Protein AF-0000000084945638 (afdb_homodimer)

InterPro domains:
  IPR000281 Helix-turn-helix protein RpiR [PF01418] (6-81)
  IPR000281 Helix-turn-helix protein RpiR [PS51071] (6-82)
  IPR001347 SIS domain [PF01380] (112-219)
  IPR001347 SIS domain [PS51464] (108-236)
  IPR009057 Homedomain-like superfamily [SSF46689] (5-82)
  IPR035472 RpiR-like, SIS domain [cd05013] (103-235)
  IPR036388 Winged helix-like DNA-binding domain superfamily [G3DSA:1.10.10.10] (6-81)
  IPR046348 SIS domain superfamily [SSF53697] (90-238)
  IPR047640 HTH-type transcriptional regulator RpiR-like [PTHR30514] (6-239)

Radius of gyration: 25.39 Å; Cα contacts (8 Å, |Δi|>4): 750; chains: 2; bounding box: 76×61×62 Å

Foldseek 3Di:
DPCPQPALVRLCVVCVVVADPLLVLLSVVCVVCLQPLLVDDLVNSCVVSVHDSVSVQVSCVSSPHPGSNRNSVSSNVVVVCVVVVCVVDDPQQVQLVVQDDLVLLLVVLVLQVQAQEEEEEDADPVQVVLVVLQVLCVVVVGHYDYDHDPVVLLVCLVPDDPRYAYEYEDAQQAPPSNLVSLQVSVVVPHAYEYEYAPDDHSNQVSHPHYGHGHWDFDDDPNDTPTDCVSVVVNSVSSSVSSCVVRVD/DPCPQPALVRLCVVCVVVADPLLVLLSVVCVVCLQPLQVDDLVNSCVVSVHDSVSVQVSCVSSPHNGSNRNNVSSNVVVVCVVVVCVVDDPQQVQLVVQDDLVLLLVVLVLQVQAQEEEEEDADPSQVVLVVLQVLCVVVVGHYDYDHDPVVLLVCLVPDDPRYAYEYEDAQQAPPSNLVSLQVSVVVPHAYEYEYAPDDHSNQVSHPHYGHGHWDFDDDPNDTPTDCVSVVVNSVSSSVSSCVVRVD

Secondary structure (DSSP, 8-state):
-------HHHHHHHTGGG--HHHHHHHHHHHHTGGGGGG--HHHHHHHTT--HHHHHHHHHHTT-SSHHHHHHHHHHHHHTHHHHHHHS-HHHHHHHHH--HHHHHHHHHHHHHSS-EEEE--TTHHHHHHHHHHHHHTTT--EEE-SSHHHHHHHHHT--TT-EEEEE-SSS--HHHHHHHHHHHHTT-EEEEEEESS--HHHHH-SEEEEE-----EETTEE----HHHHHHHHHHHHHHHHHHT-/-------HHHHHHHTGGG--HHHHHHHHHHHHTGGGGGG--HHHHHHHTT--HHHHHHHHHHTT-SSHHHHHHHHHHHHHTHHHHHHHS-HHHHHHHHH--HHHHHHHHHHHHHSS-EEEE--TTHHHHHHHHHHHHHTTT--EEE-SSHHHHHHHHHT--TT-EEEEE-SSS--HHHHHHHHHHHHTT-EEEEEEESS--HHHHH-SEEEEE-----EETTEE----HHHHHHHHHHHHHHHHHHT-

Sequence (496 aa):
MEDNIMKFEERVLQQEFTLNDTDDLIVDYIRKNKANLEHLSIQKVAEDLYLVPNSIMRLCKKLGYKGFAEMKFLVNNEVSENLDIQKLLSKNLYKSMELINYKTLEEVAAKIKNARTCHFIGVGESLYFCEMMVDNLRCYDYRAEYYQTYREIEYRIKHCEEKDILFVISASGENGRLNNWVEEAKQNGIFVISVTHFNENRLAGLAHIPLYYWGDEQKLNGYNVADRTGMMMLLRELTEVFWRMYCVMEDNIMKFEERVLQQEFTLNDTDDLIVDYIRKNKANLEHLSIQKVAEDLYLVPNSIMRLCKKLGYKGFAEMKFLVNNEVSENLDIQKLLSKNLYKSMELINYKTLEEVAAKIKNARTCHFIGVGESLYFCEMMVDNLRCYDYRAEYYQTYREIEYRIKHCEEKDILFVISASGENGRLNNWVEEAKQNGIFVISVTHFNENRLAGLAHIPLYYWGDEQKLNGYNVADRTGMMMLLRELTEVFWRMYCV

Nearest PDB structures (foldseek):
  4ivn-assembly1_B  TM=6.086E-01  e=4.260E-15  Vibrio vulnificus YJ016
  4ivn-assembly1_A  TM=6.069E-01  e=5.347E-15  Vibrio vulnificus YJ016
  7en6-assembly1_C  TM=8.084E-01  e=7.667E-10  Escherichia coli
  7en6-assembly1_A  TM=7.690E-01  e=9.623E-10  Escherichia coli
  7en6-assembly1_D  TM=7.835E-01  e=1.313E-08  Escherichia coli

Structure (mmCIF, N/CA/C/O backbone):
data_AF-0000000084945638-model_v1
#
loop_
_entity.id
_entity.type
_entity.pdbx_description
1 polymer 'Transcriptional regulator, RpiR family'
#
loop_
_atom_site.group_PDB
_atom_site.id
_atom_site.type_symbol
_atom_site.label_atom_id
_atom_site.label_alt_id
_atom_site.label_comp_id
_atom_site.label_asym_id
_atom_site.label_entity_id
_atom_site.label_seq_id
_atom_site.pdbx_PDB_ins_code
_atom_site.Cartn_x
_atom_site.Cartn_y
_atom_site.Cartn_z
_atom_site.occupancy
_atom_site.B_iso_or_equiv
_atom_site.auth_seq_id
_atom_site.auth_comp_id
_atom_site.auth_asym_id
_atom_site.auth_atom_id
_atom_site.pdbx_PDB_model_num
ATOM 1 N N . MET A 1 1 ? -27.297 -8.625 9.266 1 22.38 1 MET A N 1
ATOM 2 C CA . MET A 1 1 ? -27.594 -8.195 7.906 1 22.38 1 MET A CA 1
ATOM 3 C C . MET A 1 1 ? -26.734 -7.012 7.504 1 22.38 1 MET A C 1
ATOM 5 O O . MET A 1 1 ? -27.141 -5.859 7.629 1 22.38 1 MET A O 1
ATOM 9 N N . GLU A 1 2 ? -25.438 -6.883 7.918 1 27.88 2 GLU A N 1
ATOM 10 C CA . GLU A 1 2 ? -24.469 -5.805 7.965 1 27.88 2 GLU A CA 1
ATOM 11 C C . GLU A 1 2 ? -24.125 -5.301 6.566 1 27.88 2 GLU A C 1
ATOM 13 O O . GLU A 1 2 ? -23.672 -6.07 5.715 1 27.88 2 GLU A O 1
ATOM 18 N N . ASP A 1 3 ? -24.938 -4.324 5.965 1 31.97 3 ASP A N 1
ATOM 19 C CA . ASP A 1 3 ? -25.188 -3.662 4.688 1 31.97 3 ASP A CA 1
ATOM 20 C C . ASP A 1 3 ? -23.906 -3.051 4.125 1 31.97 3 ASP A C 1
ATOM 22 O O . ASP A 1 3 ? -23.297 -2.168 4.746 1 31.97 3 ASP A O 1
ATOM 26 N N . ASN A 1 4 ? -22.969 -3.701 3.656 1 38.56 4 ASN A N 1
ATOM 27 C CA . ASN A 1 4 ? -21.781 -3.492 2.832 1 38.56 4 ASN A CA 1
ATOM 28 C C . ASN A 1 4 ? -21.938 -2.289 1.909 1 38.56 4 ASN A C 1
ATOM 30 O O . ASN A 1 4 ? -22.594 -2.387 0.862 1 38.56 4 ASN A O 1
ATOM 34 N N . ILE A 1 5 ? -22.047 -1.027 2.35 1 47.09 5 ILE A N 1
ATOM 35 C CA . ILE A 1 5 ? -22.844 0.054 1.786 1 47.09 5 ILE A CA 1
ATOM 36 C C . ILE A 1 5 ? -22.031 0.798 0.728 1 47.09 5 ILE A C 1
ATOM 38 O O . ILE A 1 5 ? -21.031 1.444 1.044 1 47.09 5 ILE A O 1
ATOM 42 N N . MET A 1 6 ? -21.844 0.257 -0.551 1 55.69 6 MET A N 1
ATOM 43 C CA . MET A 1 6 ? -21.422 1.015 -1.728 1 55.69 6 MET A CA 1
ATOM 44 C C . MET A 1 6 ? -21.953 2.445 -1.667 1 55.69 6 MET A C 1
ATOM 46 O O . MET A 1 6 ? -23.109 2.67 -1.325 1 55.69 6 MET A O 1
ATOM 50 N N . LYS A 1 7 ? -20.797 3.369 -1.844 1 68.38 7 LYS A N 1
ATOM 51 C CA . LYS A 1 7 ? -21.281 4.746 -1.958 1 68.38 7 LYS A CA 1
ATOM 52 C C . LYS A 1 7 ? -22.141 4.926 -3.203 1 68.38 7 LYS A C 1
ATOM 54 O O . LYS A 1 7 ? -22.094 4.098 -4.117 1 68.38 7 LYS A O 1
ATOM 59 N N . PHE A 1 8 ? -22.734 5.879 -3.094 1 79.88 8 PHE A N 1
ATOM 60 C CA . PHE A 1 8 ? -23.656 6.211 -4.168 1 79.88 8 PHE A CA 1
ATOM 61 C C . PHE A 1 8 ? -22.953 6.23 -5.516 1 79.88 8 PHE A C 1
ATOM 63 O O . PHE A 1 8 ? -23.375 5.566 -6.461 1 79.88 8 PHE A O 1
ATOM 70 N N . GLU A 1 9 ? -21.609 6.844 -5.504 1 73.56 9 GLU A N 1
ATOM 71 C CA . GLU A 1 9 ? -20.906 7.004 -6.777 1 73.56 9 GLU A CA 1
ATOM 72 C C . GLU A 1 9 ? -20.406 5.66 -7.301 1 73.56 9 GLU A C 1
ATOM 74 O O . GLU A 1 9 ? -20.422 5.418 -8.508 1 73.56 9 GLU A O 1
ATOM 79 N N . GLU A 1 10 ? -20.062 4.852 -6.465 1 67.88 10 GLU A N 1
ATOM 80 C CA . GLU A 1 10 ? -19.578 3.525 -6.84 1 67.88 10 GLU A CA 1
ATOM 81 C C . GLU A 1 10 ? -20.719 2.668 -7.395 1 67.88 10 GLU A C 1
ATOM 83 O O . GLU A 1 10 ? -20.531 1.919 -8.359 1 67.88 10 GLU A O 1
ATOM 88 N N . ARG A 1 11 ? -21.797 2.729 -6.742 1 74.75 11 ARG A N 1
ATOM 89 C CA . ARG A 1 11 ? -22.969 2.02 -7.238 1 74.75 11 ARG A CA 1
ATOM 90 C C . ARG A 1 11 ? -23.359 2.52 -8.625 1 74.75 11 ARG A C 1
ATOM 92 O O . ARG A 1 11 ? -23.703 1.725 -9.5 1 74.75 11 ARG A O 1
ATOM 99 N N . VAL A 1 12 ? -23.203 3.762 -8.836 1 81.94 12 VAL A N 1
ATOM 100 C CA . VAL A 1 12 ? -23.516 4.375 -10.117 1 81.94 12 VAL A CA 1
ATOM 101 C C . VAL A 1 12 ? -22.547 3.875 -11.188 1 81.94 12 VAL A C 1
ATOM 103 O O . VAL A 1 12 ? -22.969 3.502 -12.281 1 81.94 12 VAL A O 1
ATOM 106 N N . LEU A 1 13 ? -21.344 3.902 -10.773 1 68.69 13 LEU A N 1
ATOM 107 C CA . LEU A 1 13 ? -20.312 3.457 -11.711 1 68.69 13 LEU A CA 1
ATOM 108 C C . LEU A 1 13 ? -20.5 1.982 -12.055 1 68.69 13 LEU A C 1
ATOM 110 O O . LEU A 1 13 ? -20.297 1.579 -13.203 1 68.69 13 LEU A O 1
ATOM 114 N N . GLN A 1 14 ? -20.766 1.227 -11.062 1 69.69 14 GLN A N 1
ATOM 115 C CA . GLN A 1 14 ? -20.984 -0.205 -11.242 1 69.69 14 GLN A CA 1
ATOM 116 C C . GLN A 1 14 ? -22.141 -0.469 -12.219 1 69.69 14 GLN A C 1
ATOM 118 O O . GLN A 1 14 ? -22.141 -1.475 -12.93 1 69.69 14 GLN A O 1
ATOM 123 N N . GLN A 1 15 ? -23.078 0.471 -12.32 1 72.88 15 GLN A N 1
ATOM 124 C CA . GLN A 1 15 ? -24.281 0.276 -13.133 1 72.88 15 GLN A CA 1
ATOM 125 C C . GLN A 1 15 ? -24.281 1.206 -14.336 1 72.88 15 GLN A C 1
ATOM 127 O O . GLN A 1 15 ? -25.312 1.386 -14.984 1 72.88 15 GLN A O 1
ATOM 132 N N . GLU A 1 16 ? -23.125 1.779 -14.609 1 72.69 16 GLU A N 1
ATOM 133 C CA . GLU A 1 16 ? -23.016 2.855 -15.586 1 72.69 16 GLU A CA 1
ATOM 134 C C . GLU A 1 16 ? -23.562 2.418 -16.953 1 72.69 16 GLU A C 1
ATOM 136 O O . GLU A 1 16 ? -24.25 3.178 -17.625 1 72.69 16 GLU A O 1
ATOM 141 N N . PHE A 1 17 ? -23.359 1.268 -17.266 1 70.88 17 PHE A N 1
ATOM 142 C CA . PHE A 1 17 ? -23.75 0.8 -18.594 1 70.88 17 PHE A CA 1
ATOM 143 C C . PHE A 1 17 ? -25.219 0.401 -18.625 1 70.88 17 PHE A C 1
ATOM 145 O O . PHE A 1 17 ? -25.781 0.145 -19.703 1 70.88 17 PHE A O 1
ATOM 152 N N . THR A 1 18 ? -25.797 0.337 -17.531 1 78.31 18 THR A N 1
ATOM 153 C CA . THR A 1 18 ? -27.203 -0.057 -17.484 1 78.31 18 THR A CA 1
ATOM 154 C C . THR A 1 18 ? -28.094 1.151 -17.219 1 78.31 18 THR A C 1
ATOM 156 O O . THR A 1 18 ? -29.312 1.05 -17.281 1 78.31 18 THR A O 1
ATOM 159 N N . LEU A 1 19 ? -27.516 2.275 -16.984 1 84.62 19 LEU A N 1
ATOM 160 C CA . LEU A 1 19 ? -28.281 3.469 -16.641 1 84.62 19 LEU A CA 1
ATOM 161 C C . LEU A 1 19 ? -28.828 4.141 -17.906 1 84.62 19 LEU A C 1
ATOM 163 O O . LEU A 1 19 ? -28.156 4.191 -18.922 1 84.62 19 LEU A O 1
ATOM 167 N N . ASN A 1 20 ? -30.078 4.574 -17.891 1 86.75 20 ASN A N 1
ATOM 168 C CA . ASN A 1 20 ? -30.688 5.332 -18.969 1 86.75 20 ASN A CA 1
ATOM 169 C C . ASN A 1 20 ? -30.734 6.824 -18.656 1 86.75 20 ASN A C 1
ATOM 171 O O . ASN A 1 20 ? -30.234 7.262 -17.625 1 86.75 20 ASN A O 1
ATOM 175 N N . ASP A 1 21 ? -31.375 7.566 -19.516 1 88.25 21 ASP A N 1
ATOM 176 C CA . ASP A 1 21 ? -31.391 9.023 -19.391 1 88.25 21 ASP A CA 1
ATOM 177 C C . ASP A 1 21 ? -32.094 9.453 -18.094 1 88.25 21 ASP A C 1
ATOM 179 O O . ASP A 1 21 ? -31.625 10.383 -17.422 1 88.25 21 ASP A O 1
ATOM 183 N N . THR A 1 22 ? -33.188 8.828 -17.844 1 90.5 22 THR A N 1
ATOM 184 C CA . THR A 1 22 ? -33.906 9.141 -16.625 1 90.5 22 THR A CA 1
ATOM 185 C C . THR A 1 22 ? -33.062 8.852 -15.398 1 90.5 22 THR A C 1
ATOM 187 O O . THR A 1 22 ? -33.062 9.641 -14.453 1 90.5 22 THR A O 1
ATOM 190 N N . ASP A 1 23 ? -32.375 7.711 -15.43 1 92.31 23 ASP A N 1
ATOM 191 C CA . ASP A 1 23 ? -31.469 7.355 -14.336 1 92.31 23 ASP A CA 1
ATOM 192 C C . ASP A 1 23 ? -30.422 8.445 -14.117 1 92.31 23 ASP A C 1
ATOM 194 O O . ASP A 1 23 ? -30.156 8.844 -12.984 1 92.31 23 ASP A O 1
ATOM 198 N N . ASP A 1 24 ? -29.859 8.938 -15.164 1 90.31 24 ASP A N 1
ATOM 199 C CA . ASP A 1 24 ? -28.797 9.93 -15.102 1 90.31 24 ASP A CA 1
ATOM 200 C C . ASP A 1 24 ? -29.297 11.219 -14.453 1 90.31 24 ASP A C 1
ATOM 202 O O . ASP A 1 24 ? -28.562 11.859 -13.688 1 90.31 24 ASP A O 1
ATOM 206 N N . LEU A 1 25 ? -30.5 11.555 -14.82 1 90.94 25 LEU A N 1
ATOM 207 C CA . LEU A 1 25 ? -31.109 12.75 -14.242 1 90.94 25 LEU A CA 1
ATOM 208 C C . LEU A 1 25 ? -31.219 12.625 -12.727 1 90.94 25 LEU A C 1
ATOM 210 O O . LEU A 1 25 ? -30.922 13.57 -11.992 1 90.94 25 LEU A O 1
ATOM 214 N N . ILE A 1 26 ? -31.641 11.469 -12.258 1 93.75 26 ILE A N 1
ATOM 215 C CA . ILE A 1 26 ? -31.812 11.227 -10.828 1 93.75 26 ILE A CA 1
ATOM 216 C C . ILE A 1 26 ? -30.469 11.219 -10.125 1 93.75 26 ILE A C 1
ATOM 218 O O . ILE A 1 26 ? -30.297 11.828 -9.07 1 93.75 26 ILE A O 1
ATOM 222 N N . VAL A 1 27 ? -29.531 10.531 -10.719 1 92.19 27 VAL A N 1
ATOM 223 C CA . VAL A 1 27 ? -28.172 10.453 -10.172 1 92.19 27 VAL A CA 1
ATOM 224 C C . VAL A 1 27 ? -27.609 11.859 -10.008 1 92.19 27 VAL A C 1
ATOM 226 O O . VAL A 1 27 ? -27.047 12.195 -8.961 1 92.19 27 VAL A O 1
ATOM 229 N N . ASP A 1 28 ? -27.781 12.664 -10.984 1 89.44 28 ASP A N 1
ATOM 230 C CA . ASP A 1 28 ? -27.266 14.031 -10.945 1 89.44 28 ASP A CA 1
ATOM 231 C C . ASP A 1 28 ? -27.938 14.836 -9.828 1 89.44 28 ASP A C 1
ATOM 233 O O . ASP A 1 28 ? -27.281 15.641 -9.164 1 89.44 28 ASP A O 1
ATOM 237 N N . TYR A 1 29 ? -29.188 14.672 -9.656 1 91.88 29 TYR A N 1
ATOM 238 C CA . TYR A 1 29 ? -29.922 15.344 -8.594 1 91.88 29 TYR A CA 1
ATOM 239 C C . TYR A 1 29 ? -29.391 14.961 -7.223 1 91.88 29 TYR A C 1
ATOM 241 O O . TYR A 1 29 ? -29.156 15.82 -6.371 1 91.88 29 TYR A O 1
ATOM 249 N N . ILE A 1 30 ? -29.172 13.648 -7.059 1 90 30 ILE A N 1
ATOM 250 C CA . ILE A 1 30 ? -28.672 13.148 -5.781 1 90 30 ILE A CA 1
ATOM 251 C C . ILE A 1 30 ? -27.297 13.727 -5.504 1 90 30 ILE A C 1
ATOM 253 O O . ILE A 1 30 ? -27 14.156 -4.387 1 90 30 ILE A O 1
ATOM 257 N N . ARG A 1 31 ? -26.547 13.75 -6.574 1 82.44 31 ARG A N 1
ATOM 258 C CA . ARG A 1 31 ? -25.203 14.32 -6.465 1 82.44 31 ARG A CA 1
ATOM 259 C C . ARG A 1 31 ? -25.266 15.773 -6.004 1 82.44 31 ARG A C 1
ATOM 261 O O . ARG A 1 31 ? -24.5 16.188 -5.125 1 82.44 31 ARG A O 1
ATOM 268 N N . LYS A 1 32 ? -26.125 16.469 -6.531 1 82.19 32 LYS A N 1
ATOM 269 C CA . LYS A 1 32 ? -26.234 17.906 -6.297 1 82.19 32 LYS A CA 1
ATOM 270 C C . LYS A 1 32 ? -26.828 18.203 -4.926 1 82.19 32 LYS A C 1
ATOM 272 O O . LYS A 1 32 ? -26.578 19.266 -4.344 1 82.19 32 LYS A O 1
ATOM 277 N N . ASN A 1 33 ? -27.562 17.297 -4.371 1 82 33 ASN A N 1
ATOM 278 C CA . ASN A 1 33 ? -28.297 17.562 -3.137 1 82 33 ASN A CA 1
ATOM 279 C C . ASN A 1 33 ? -27.844 16.656 -2.004 1 82 33 ASN A C 1
ATOM 281 O O . ASN A 1 33 ? -28.609 16.359 -1.08 1 82 33 ASN A O 1
ATOM 285 N N . LYS A 1 34 ? -26.625 16.062 -2.182 1 78.94 34 LYS A N 1
ATOM 286 C CA . LYS A 1 34 ? -26.109 15.094 -1.226 1 78.94 34 LYS A CA 1
ATOM 287 C C . LYS A 1 34 ? -26.172 15.641 0.199 1 78.94 34 LYS A C 1
ATOM 289 O O . LYS A 1 34 ? -26.531 14.914 1.132 1 78.94 34 LYS A O 1
ATOM 294 N N . ALA A 1 35 ? -25.844 16.859 0.38 1 69.12 35 ALA A N 1
ATOM 295 C CA . ALA A 1 35 ? -25.734 17.484 1.69 1 69.12 35 ALA A CA 1
ATOM 296 C C . ALA A 1 35 ? -27.094 17.578 2.371 1 69.12 35 ALA A C 1
ATOM 298 O O . ALA A 1 35 ? -27.188 17.578 3.602 1 69.12 35 ALA A O 1
ATOM 299 N N . ASN A 1 36 ? -28.125 17.594 1.676 1 75.88 36 ASN A N 1
ATOM 300 C CA . ASN A 1 36 ? -29.469 17.812 2.229 1 75.88 36 ASN A CA 1
ATOM 301 C C . ASN A 1 36 ? -30.375 16.625 1.969 1 75.88 36 ASN A C 1
ATOM 303 O O . ASN A 1 36 ? -31.594 16.703 2.16 1 75.88 36 ASN A O 1
ATOM 307 N N . LEU A 1 37 ? -29.766 15.562 1.503 1 80 37 LEU A N 1
ATOM 308 C CA . LEU A 1 37 ? -30.531 14.406 1.048 1 80 37 LEU A CA 1
ATOM 309 C C . LEU A 1 37 ? -31.375 13.836 2.18 1 80 37 LEU A C 1
ATOM 311 O O . LEU A 1 37 ? -32.5 13.367 1.945 1 80 37 LEU A O 1
ATOM 315 N N . GLU A 1 38 ? -30.781 13.969 3.311 1 74.19 38 GLU A N 1
ATOM 316 C CA . GLU A 1 38 ? -31.453 13.406 4.477 1 74.19 38 GLU A CA 1
ATOM 317 C C . GLU A 1 38 ? -32.844 14.031 4.668 1 74.19 38 GLU A C 1
ATOM 319 O O . GLU A 1 38 ? -33.75 13.367 5.152 1 74.19 38 GLU A O 1
ATOM 324 N N . HIS A 1 39 ? -33 15.109 4.25 1 76.94 39 HIS A N 1
ATOM 325 C CA . HIS A 1 39 ? -34.219 15.836 4.52 1 76.94 39 HIS A CA 1
ATOM 326 C C . HIS A 1 39 ? -35.188 15.766 3.33 1 76.94 39 HIS A C 1
ATOM 328 O O . HIS A 1 39 ? -36.312 16.25 3.404 1 76.94 39 HIS A O 1
ATOM 334 N N . LEU A 1 40 ? -34.781 15.211 2.293 1 83.62 40 LEU A N 1
ATOM 335 C CA . LEU A 1 40 ? -35.594 15.172 1.095 1 83.62 40 LEU A CA 1
ATOM 336 C C . LEU A 1 40 ? -36.469 13.93 1.093 1 83.62 40 LEU A C 1
ATOM 338 O O . LEU A 1 40 ? -36.031 12.836 1.436 1 83.62 40 LEU A O 1
ATOM 342 N N . SER A 1 41 ? -37.719 14.156 0.866 1 83.56 41 SER A N 1
ATOM 343 C CA . SER A 1 41 ? -38.625 13.023 0.637 1 83.56 41 SER A CA 1
ATOM 344 C C . SER A 1 41 ? -38.562 12.57 -0.819 1 83.56 41 SER A C 1
ATOM 346 O O . SER A 1 41 ? -38.188 13.336 -1.701 1 83.56 41 SER A O 1
ATOM 348 N N . ILE A 1 42 ? -38.969 11.32 -1.079 1 90.75 42 ILE A N 1
ATOM 349 C CA . ILE A 1 42 ? -39 10.781 -2.436 1 90.75 42 ILE A CA 1
ATOM 350 C C . ILE A 1 42 ? -39.969 11.578 -3.293 1 90.75 42 ILE A C 1
ATOM 352 O O . ILE A 1 42 ? -39.75 11.773 -4.492 1 90.75 42 ILE A O 1
ATOM 356 N N . GLN A 1 43 ? -40.969 12.141 -2.645 1 89.38 43 GLN A N 1
ATOM 357 C CA . GLN A 1 43 ? -41.969 12.961 -3.334 1 89.38 43 GLN A CA 1
ATOM 358 C C . GLN A 1 43 ? -41.344 14.281 -3.807 1 89.38 43 GLN A C 1
ATOM 360 O O . GLN A 1 43 ? -41.594 14.711 -4.938 1 89.38 43 GLN A O 1
ATOM 365 N N . LYS A 1 44 ? -40.656 14.828 -2.934 1 90.06 44 LYS A N 1
ATOM 366 C CA . LYS A 1 44 ? -40.031 16.109 -3.264 1 90.06 44 LYS A CA 1
ATOM 367 C C . LYS A 1 44 ? -39 15.93 -4.402 1 90.06 44 LYS A C 1
ATOM 369 O O . LYS A 1 44 ? -38.969 16.75 -5.316 1 90.06 44 LYS A O 1
ATOM 374 N N . VAL A 1 45 ? -38.25 14.883 -4.406 1 92.06 45 VAL A N 1
ATOM 375 C CA . VAL A 1 45 ? -37.281 14.602 -5.457 1 92.06 45 VAL A CA 1
ATOM 376 C C . VAL A 1 45 ? -38 14.375 -6.785 1 92.06 45 VAL A C 1
ATOM 378 O O . VAL A 1 45 ? -37.594 14.914 -7.816 1 92.06 45 VAL A O 1
ATOM 381 N N . ALA A 1 46 ? -39.031 13.609 -6.695 1 92 46 ALA A N 1
ATOM 382 C CA . ALA A 1 46 ? -39.844 13.344 -7.887 1 92 46 ALA A CA 1
ATOM 383 C C . ALA A 1 46 ? -40.406 14.641 -8.469 1 92 46 ALA A C 1
ATOM 385 O O . ALA A 1 46 ? -40.344 14.852 -9.68 1 92 46 ALA A O 1
ATOM 386 N N . GLU A 1 47 ? -40.844 15.461 -7.594 1 91.75 47 GLU A N 1
ATOM 387 C CA . GLU A 1 47 ? -41.406 16.734 -8.008 1 91.75 47 GLU A CA 1
ATOM 388 C C . GLU A 1 47 ? -40.344 17.625 -8.664 1 91.75 47 GLU A C 1
ATOM 390 O O . GLU A 1 47 ? -40.594 18.219 -9.711 1 91.75 47 GLU A O 1
ATOM 395 N N . ASP A 1 48 ? -39.25 17.703 -8.055 1 91.5 48 ASP A N 1
ATOM 396 C CA . ASP A 1 48 ? -38.156 18.547 -8.539 1 91.5 48 ASP A CA 1
ATOM 397 C C . ASP A 1 48 ? -37.688 18.109 -9.922 1 91.5 48 ASP A C 1
ATOM 399 O O . ASP A 1 48 ? -37.25 18.938 -10.734 1 91.5 48 ASP A O 1
ATOM 403 N N . LEU A 1 49 ? -37.812 16.812 -10.164 1 92.62 49 LEU A N 1
ATOM 404 C CA . LEU A 1 49 ? -37.281 16.25 -11.398 1 92.62 49 LEU A CA 1
ATOM 405 C C . LEU A 1 49 ? -38.375 15.992 -12.406 1 92.62 49 LEU A C 1
ATOM 407 O O . LEU A 1 49 ? -38.125 15.469 -13.492 1 92.62 49 LEU A O 1
ATOM 411 N N . TYR A 1 50 ? -39.656 16.359 -12.016 1 91.81 50 TYR A N 1
ATOM 412 C CA . TYR A 1 50 ? -40.812 16.125 -12.852 1 91.81 50 TYR A CA 1
ATOM 413 C C . TYR A 1 50 ? -40.938 14.656 -13.234 1 91.81 50 TYR A C 1
ATOM 415 O O . TYR A 1 50 ? -41.156 14.32 -14.398 1 91.81 50 TYR A O 1
ATOM 423 N N . LEU A 1 51 ? -40.594 13.828 -12.281 1 91.88 51 LEU A N 1
ATOM 424 C CA . LEU A 1 51 ? -40.719 12.383 -12.422 1 91.88 51 LEU A CA 1
ATOM 425 C C . LEU A 1 51 ? -41.75 11.82 -11.438 1 91.88 51 LEU A C 1
ATOM 427 O O . LEU A 1 51 ? -42.312 12.562 -10.641 1 91.88 51 LEU A O 1
ATOM 431 N N . VAL A 1 52 ? -42.031 10.539 -11.609 1 87.44 52 VAL A N 1
ATOM 432 C CA . VAL A 1 52 ? -42.875 9.828 -10.641 1 87.44 52 VAL A CA 1
ATOM 433 C C . VAL A 1 52 ? -41.969 9.125 -9.617 1 87.44 52 VAL A C 1
ATOM 435 O O . VAL A 1 52 ? -40.844 8.703 -9.938 1 87.44 52 VAL A O 1
ATOM 438 N N . PRO A 1 53 ? -42.406 8.977 -8.344 1 90.25 53 PRO A N 1
ATOM 439 C CA . PRO A 1 53 ? -41.594 8.328 -7.305 1 90.25 53 PRO A CA 1
ATOM 440 C C . PRO A 1 53 ? -41.125 6.945 -7.711 1 90.25 53 PRO A C 1
ATOM 442 O O . PRO A 1 53 ? -40 6.543 -7.344 1 90.25 53 PRO A O 1
ATOM 445 N N . ASN A 1 54 ? -41.844 6.262 -8.594 1 90.38 54 ASN A N 1
ATOM 446 C CA . ASN A 1 54 ? -41.469 4.918 -9.031 1 90.38 54 ASN A CA 1
ATOM 447 C C . ASN A 1 54 ? -40.188 4.922 -9.844 1 90.38 54 ASN A C 1
ATOM 449 O O . ASN A 1 54 ? -39.406 3.979 -9.773 1 90.38 54 ASN A O 1
ATOM 453 N N . SER A 1 55 ? -40.062 5.922 -10.609 1 91 55 SER A N 1
ATOM 454 C CA . SER A 1 55 ? -38.812 6.043 -11.383 1 91 55 SER A CA 1
ATOM 455 C C . SER A 1 55 ? -37.594 6.172 -10.477 1 91 55 SER A C 1
ATOM 457 O O . SER A 1 55 ? -36.531 5.621 -10.773 1 91 55 SER A O 1
ATOM 459 N N . ILE A 1 56 ? -37.781 6.824 -9.344 1 92.81 56 ILE A N 1
ATOM 460 C CA . ILE A 1 56 ? -36.688 6.98 -8.375 1 92.81 56 ILE A CA 1
ATOM 461 C C . ILE A 1 56 ? -36.438 5.648 -7.668 1 92.81 56 ILE A C 1
ATOM 463 O O . ILE A 1 56 ? -35.281 5.246 -7.488 1 92.81 56 ILE A O 1
ATOM 467 N N . MET A 1 57 ? -37.469 4.969 -7.414 1 91.06 57 MET A N 1
ATOM 468 C CA . MET A 1 57 ? -37.375 3.666 -6.762 1 91.06 57 MET A CA 1
ATOM 469 C C . MET A 1 57 ? -36.656 2.662 -7.652 1 91.06 57 MET A C 1
ATOM 471 O O . MET A 1 57 ? -35.844 1.859 -7.172 1 91.06 57 MET A O 1
ATOM 475 N N . ARG A 1 58 ? -36.938 2.693 -8.906 1 90.38 58 ARG A N 1
ATOM 476 C CA . ARG A 1 58 ? -36.281 1.801 -9.859 1 90.38 58 ARG A CA 1
ATOM 477 C C . ARG A 1 58 ? -34.75 2.049 -9.891 1 90.38 58 ARG A C 1
ATOM 479 O O . ARG A 1 58 ? -33.969 1.103 -9.938 1 90.38 58 ARG A O 1
ATOM 486 N N . LEU A 1 59 ? -34.438 3.312 -9.922 1 93 59 LEU A N 1
ATOM 487 C CA . LEU A 1 59 ? -33 3.613 -9.875 1 93 59 LEU A CA 1
ATOM 488 C C . LEU A 1 59 ? -32.375 3.08 -8.586 1 93 59 LEU A C 1
ATOM 490 O O . LEU A 1 59 ? -31.281 2.514 -8.609 1 93 59 LEU A O 1
ATOM 494 N N . CYS A 1 60 ? -33.062 3.352 -7.445 1 89.94 60 CYS A N 1
ATOM 495 C CA . CYS A 1 60 ? -32.531 2.873 -6.168 1 89.94 60 CYS A CA 1
ATOM 496 C C . CYS A 1 60 ? -32.281 1.372 -6.215 1 89.94 60 CYS A C 1
ATOM 498 O O . CYS A 1 60 ? -31.203 0.914 -5.816 1 89.94 60 CYS A O 1
ATOM 500 N N . LYS A 1 61 ? -33.156 0.625 -6.777 1 86.75 61 LYS A N 1
ATOM 501 C CA . LYS A 1 61 ? -33 -0.825 -6.867 1 86.75 61 LYS A CA 1
ATOM 502 C C . LYS A 1 61 ? -31.906 -1.21 -7.852 1 86.75 61 LYS A C 1
ATOM 504 O O . LYS A 1 61 ? -31.125 -2.127 -7.59 1 86.75 61 LYS A O 1
ATOM 509 N N . LYS A 1 62 ? -31.875 -0.469 -8.836 1 87.5 62 LYS A N 1
ATOM 510 C CA . LYS A 1 62 ? -30.828 -0.68 -9.836 1 87.5 62 LYS A CA 1
ATOM 511 C C . LYS A 1 62 ? -29.438 -0.484 -9.234 1 87.5 62 LYS A C 1
ATOM 513 O O . LYS A 1 62 ? -28.5 -1.207 -9.57 1 87.5 62 LYS A O 1
ATOM 518 N N . LEU A 1 63 ? -29.453 0.448 -8.344 1 85.94 63 LEU A N 1
ATOM 519 C CA . LEU A 1 63 ? -28.188 0.767 -7.695 1 85.94 63 LEU A CA 1
ATOM 520 C C . LEU A 1 63 ? -27.953 -0.133 -6.484 1 85.94 63 LEU A C 1
ATOM 522 O O . LEU A 1 63 ? -26.953 0.026 -5.773 1 85.94 63 LEU A O 1
ATOM 526 N N . GLY A 1 64 ? -28.859 -1.016 -6.223 1 79.06 64 GLY A N 1
ATOM 527 C CA . GLY A 1 64 ? -28.672 -2.012 -5.184 1 79.06 64 GLY A CA 1
ATOM 528 C C . GLY A 1 64 ? -29.25 -1.604 -3.848 1 79.06 64 GLY A C 1
ATOM 529 O O . GLY A 1 64 ? -28.953 -2.215 -2.818 1 79.06 64 GLY A O 1
ATOM 530 N N . TYR A 1 65 ? -30 -0.578 -3.791 1 81.56 65 TYR A N 1
ATOM 531 C CA . TYR A 1 65 ? -30.672 -0.183 -2.559 1 81.56 65 TYR A CA 1
ATOM 532 C C . TYR A 1 65 ? -32.031 -0.862 -2.439 1 81.56 65 TYR A C 1
ATOM 534 O O . TYR A 1 65 ? -32.656 -1.18 -3.449 1 81.56 65 TYR A O 1
ATOM 542 N N . LYS A 1 66 ? -32.5 -1.067 -1.253 1 77.75 66 LYS A N 1
ATOM 543 C CA . LYS A 1 66 ? -33.812 -1.612 -1.036 1 77.75 66 LYS A CA 1
ATOM 544 C C . LYS A 1 66 ? -34.906 -0.574 -1.35 1 77.75 66 LYS A C 1
ATOM 546 O O . LYS A 1 66 ? -36.031 -0.927 -1.655 1 77.75 66 LYS A O 1
ATOM 551 N N . GLY A 1 67 ? -34.562 0.707 -1.228 1 83.56 67 GLY A N 1
ATOM 552 C CA . GLY A 1 67 ? -35.469 1.817 -1.486 1 83.56 67 GLY A CA 1
ATOM 553 C C . GLY A 1 67 ? -34.812 3.174 -1.294 1 83.56 67 GLY A C 1
ATOM 554 O O . GLY A 1 67 ? -33.625 3.258 -1.009 1 83.56 67 GLY A O 1
ATOM 555 N N . PHE A 1 68 ? -35.688 4.148 -1.432 1 89.38 68 PHE A N 1
ATOM 556 C CA . PHE A 1 68 ? -35.188 5.52 -1.362 1 89.38 68 PHE A CA 1
ATOM 557 C C . PHE A 1 68 ? -34.75 5.863 0.055 1 89.38 68 PHE A C 1
ATOM 559 O O . PHE A 1 68 ? -33.719 6.539 0.246 1 89.38 68 PHE A O 1
ATOM 566 N N . ALA A 1 69 ? -35.438 5.402 1.058 1 78.19 69 ALA A N 1
ATOM 567 C CA . ALA A 1 69 ? -35.062 5.668 2.449 1 78.19 69 ALA A CA 1
ATOM 568 C C . ALA A 1 69 ? -33.688 5.117 2.775 1 78.19 69 ALA A C 1
ATOM 570 O O . ALA A 1 69 ? -32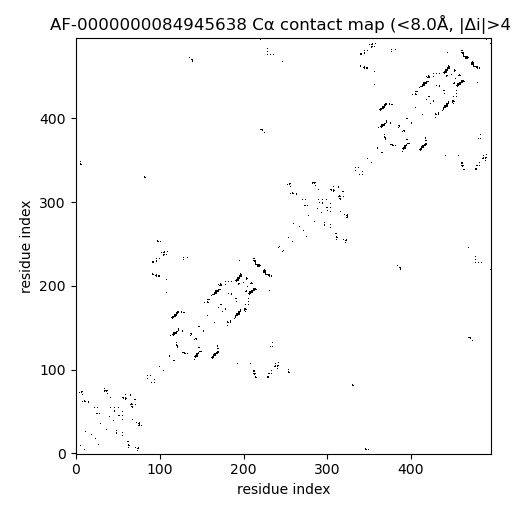.875 5.785 3.432 1 78.19 69 ALA A O 1
ATOM 571 N N . GLU A 1 70 ? -33.438 3.889 2.326 1 77.69 70 GLU A N 1
ATOM 572 C CA . GLU A 1 70 ? -32.125 3.293 2.537 1 77.69 70 GLU A CA 1
ATOM 573 C C . GLU A 1 70 ? -31.047 4.059 1.781 1 77.69 70 GLU A C 1
ATOM 575 O O . GLU A 1 70 ? -29.969 4.305 2.316 1 77.69 70 GLU A O 1
ATOM 580 N N . MET A 1 71 ? -31.359 4.406 0.534 1 84.38 71 MET A N 1
ATOM 581 C CA . MET A 1 71 ? -30.406 5.168 -0.25 1 84.38 71 MET A CA 1
ATOM 582 C C . MET A 1 71 ? -30.047 6.48 0.444 1 84.38 71 MET A C 1
ATOM 584 O O . MET A 1 71 ? -28.875 6.797 0.633 1 84.38 71 MET A O 1
ATOM 588 N N . LYS A 1 72 ? -31.047 7.148 0.868 1 80.19 72 LYS A N 1
ATOM 589 C CA . LYS A 1 72 ? -30.875 8.414 1.568 1 80.19 72 LYS A CA 1
ATOM 590 C C . LYS A 1 72 ? -30 8.234 2.809 1 80.19 72 LYS A C 1
ATOM 592 O O . LYS A 1 72 ? -29.062 9 3.029 1 80.19 72 LYS A O 1
ATOM 597 N N . PHE A 1 73 ? -30.328 7.363 3.572 1 70.06 73 PHE A N 1
ATOM 598 C CA . PHE A 1 73 ? -29.625 7.086 4.812 1 70.06 73 PHE A CA 1
ATOM 599 C C . PHE A 1 73 ? -28.156 6.785 4.535 1 70.06 73 PHE A C 1
ATOM 601 O O . PHE A 1 73 ? -27.266 7.355 5.176 1 70.06 73 PHE A O 1
ATOM 608 N N . LEU A 1 74 ? -27.969 5.887 3.617 1 70.88 74 LEU A N 1
ATOM 609 C CA . LEU A 1 74 ? -26.609 5.457 3.316 1 70.88 74 LEU A CA 1
ATOM 610 C C . LEU A 1 74 ? -25.812 6.586 2.676 1 70.88 74 LEU A C 1
ATOM 612 O O . LEU A 1 74 ? -24.625 6.758 2.967 1 70.88 74 LEU A O 1
ATOM 616 N N . VAL A 1 75 ? -26.453 7.316 1.805 1 73.5 75 VAL A N 1
ATOM 617 C CA . VAL A 1 75 ? -25.781 8.43 1.141 1 73.5 75 VAL A CA 1
ATOM 618 C C . VAL A 1 75 ? -25.484 9.531 2.156 1 73.5 75 VAL A C 1
ATOM 620 O O . VAL A 1 75 ? -24.406 10.125 2.133 1 73.5 75 VAL A O 1
ATOM 623 N N . ASN A 1 76 ? -26.453 9.781 3.088 1 63.97 76 ASN A N 1
ATOM 624 C CA . ASN A 1 76 ? -26.25 10.758 4.148 1 63.97 76 ASN A CA 1
ATOM 625 C C . ASN A 1 76 ? -25.125 10.336 5.094 1 63.97 76 ASN A C 1
ATOM 627 O O . ASN A 1 76 ? -24.359 11.172 5.574 1 63.97 76 ASN A O 1
ATOM 631 N N . ASN A 1 77 ? -25.156 9.094 5.434 1 57.5 77 ASN A N 1
ATOM 632 C CA . ASN A 1 77 ? -24.109 8.578 6.32 1 57.5 77 ASN A CA 1
ATOM 633 C C . ASN A 1 77 ? -22.75 8.586 5.645 1 57.5 77 ASN A C 1
ATOM 635 O O . ASN A 1 77 ? -21.719 8.617 6.32 1 57.5 77 ASN A O 1
ATOM 639 N N . GLU A 1 78 ? -22.797 8.492 4.398 1 55.31 78 GLU A N 1
ATOM 640 C CA . GLU A 1 78 ? -21.547 8.688 3.682 1 55.31 78 GLU A CA 1
ATOM 641 C C . GLU A 1 78 ? -20.938 10.047 4.008 1 55.31 78 GLU A C 1
ATOM 643 O O . GLU A 1 78 ? -19.703 10.18 4.105 1 55.31 78 GLU A O 1
ATOM 648 N N . VAL A 1 79 ? -21.812 11.023 4.09 1 46.09 79 VAL A N 1
ATOM 649 C CA . VAL A 1 79 ? -21.359 12.344 4.535 1 46.09 79 VAL A CA 1
ATOM 650 C C . VAL A 1 79 ? -20.875 12.258 5.98 1 46.09 79 VAL A C 1
ATOM 652 O O . VAL A 1 79 ? -19.828 12.82 6.328 1 46.09 79 VAL A O 1
ATOM 655 N N . SER A 1 80 ? -21.547 11.734 6.961 1 45.28 80 SER A N 1
ATOM 656 C CA . SER A 1 80 ? -21.125 11.422 8.328 1 45.28 80 SER A CA 1
ATOM 657 C C . SER A 1 80 ? -19.984 10.406 8.336 1 45.28 80 SER A C 1
ATOM 659 O O . SER A 1 80 ? -19.312 10.242 9.352 1 45.28 80 SER A O 1
ATOM 661 N N . GLU A 1 81 ? -19.688 9.664 7.551 1 41.66 81 GLU A N 1
ATOM 662 C CA . GLU A 1 81 ? -18.734 8.617 7.199 1 41.66 81 GLU A CA 1
ATOM 663 C C . GLU A 1 81 ? -17.312 9.141 7.246 1 41.66 81 GLU A C 1
ATOM 665 O O . GLU A 1 81 ? -16.344 8.367 7.184 1 41.66 81 GLU A O 1
ATOM 670 N N . ASN A 1 82 ? -17.078 10.359 7.148 1 42.56 82 ASN A N 1
ATOM 671 C CA . ASN A 1 82 ? -15.742 10.766 7.578 1 42.56 82 ASN A CA 1
ATOM 672 C C . ASN A 1 82 ? -15.305 10.016 8.836 1 42.56 82 ASN A C 1
ATOM 674 O O . ASN A 1 82 ? -14.133 9.656 8.969 1 42.56 82 ASN A O 1
ATOM 678 N N . LEU A 1 83 ? -16.078 9.898 9.789 1 40 83 LEU A N 1
ATOM 679 C CA . LEU A 1 83 ? -15.906 9.062 10.977 1 40 83 LEU A CA 1
ATOM 680 C C . LEU A 1 83 ? -15.719 7.598 10.586 1 40 83 LEU A C 1
ATOM 682 O O . LEU A 1 83 ? -14.914 6.891 11.188 1 40 83 LEU A O 1
ATOM 686 N N . ASP A 1 84 ? -16.422 7.031 9.555 1 43 84 ASP A N 1
ATOM 687 C CA . ASP A 1 84 ? -16.438 5.676 9.016 1 43 84 ASP A CA 1
ATOM 688 C C . ASP A 1 84 ? -15.172 5.406 8.195 1 43 84 ASP A C 1
ATOM 690 O O . ASP A 1 84 ? -14.648 4.289 8.203 1 43 84 ASP A O 1
ATOM 694 N N . ILE A 1 85 ? -14.719 6.348 7.543 1 45.22 85 ILE A N 1
ATOM 695 C CA . ILE A 1 85 ? -13.492 6.141 6.773 1 45.22 85 ILE A CA 1
ATOM 696 C C . ILE A 1 85 ? -12.375 5.684 7.707 1 45.22 85 ILE A C 1
ATOM 698 O O . ILE A 1 85 ? -11.562 4.828 7.34 1 45.22 85 ILE A O 1
ATOM 702 N N . GLN A 1 86 ? -12.25 6.41 8.867 1 47.31 86 GLN A N 1
ATOM 703 C CA . GLN A 1 86 ? -11.258 5.957 9.828 1 47.31 86 GLN A CA 1
ATOM 704 C C . GLN A 1 86 ? -11.484 4.496 10.211 1 47.31 86 GLN A C 1
ATOM 706 O O . GLN A 1 86 ? -10.531 3.754 10.453 1 47.31 86 GLN A O 1
ATOM 711 N N . LYS A 1 87 ? -12.805 4.23 10.375 1 49.06 87 LYS A N 1
ATOM 712 C CA . LYS A 1 87 ? -13.195 2.854 10.672 1 49.06 87 LYS A CA 1
ATOM 713 C C . LYS A 1 87 ? -12.812 1.917 9.531 1 49.06 87 LYS A C 1
ATOM 715 O O . LYS A 1 87 ? -12.461 0.759 9.758 1 49.06 87 LYS A O 1
ATOM 720 N N . LEU A 1 88 ? -12.82 2.555 8.164 1 52.12 88 LEU A N 1
ATOM 721 C CA . LEU A 1 88 ? -12.609 1.728 6.98 1 52.12 88 LEU A CA 1
ATOM 722 C C . LEU A 1 88 ? -11.125 1.588 6.672 1 52.12 88 LEU A C 1
ATOM 724 O O . LEU A 1 88 ? -10.672 0.523 6.242 1 52.12 88 LEU A O 1
ATOM 728 N N . LEU A 1 89 ? -10.289 2.703 6.969 1 58.12 89 LEU A N 1
ATOM 729 C CA . LEU A 1 89 ? -8.852 2.576 6.758 1 58.12 89 LEU A CA 1
ATOM 730 C C . LEU A 1 89 ? -8.203 1.781 7.887 1 58.12 89 LEU A C 1
ATOM 732 O O . LEU A 1 89 ? -8.516 1.995 9.062 1 58.12 89 LEU A O 1
ATOM 736 N N . SER A 1 90 ? -7.344 0.913 7.391 1 70.25 90 SER A N 1
ATOM 737 C CA . SER A 1 90 ? -6.582 0.218 8.422 1 70.25 90 SER A CA 1
ATOM 738 C C . SER A 1 90 ? -5.824 1.201 9.305 1 70.25 90 SER A C 1
ATOM 740 O O . SER A 1 90 ? -5.383 2.254 8.836 1 70.25 90 SER A O 1
ATOM 742 N N . LYS A 1 91 ? -6.008 1.141 10.516 1 70.94 91 LYS A N 1
ATOM 743 C CA . LYS A 1 91 ? -5.277 1.91 11.516 1 70.94 91 LYS A CA 1
ATOM 744 C C . LYS A 1 91 ? -3.848 2.191 11.062 1 70.94 91 LYS A C 1
ATOM 746 O O . LYS A 1 91 ? -3.35 3.309 11.211 1 70.94 91 LYS A O 1
ATOM 751 N N . ASN A 1 92 ? -3.248 1.254 10.391 1 81.25 92 ASN A N 1
ATOM 752 C CA . ASN A 1 92 ? -1.861 1.381 9.953 1 81.25 92 ASN A CA 1
ATOM 753 C C . ASN A 1 92 ? -1.718 2.406 8.836 1 81.25 92 ASN A C 1
ATOM 755 O O . ASN A 1 92 ? -0.76 3.182 8.82 1 81.25 92 ASN A O 1
ATOM 759 N N . LEU A 1 93 ? -2.627 2.387 7.922 1 83.56 93 LEU A N 1
ATOM 760 C CA . LEU A 1 93 ? -2.586 3.328 6.809 1 83.56 93 LEU A CA 1
ATOM 761 C C . LEU A 1 93 ? -2.818 4.754 7.293 1 83.56 93 LEU A C 1
ATOM 763 O O . LEU A 1 93 ? -2.111 5.676 6.883 1 83.56 93 LEU A O 1
ATOM 767 N N . TYR A 1 94 ? -3.76 4.852 8.195 1 77.06 94 TYR A N 1
ATOM 768 C CA . TYR A 1 94 ? -4.07 6.168 8.742 1 77.06 94 TYR A CA 1
ATOM 769 C C . TYR A 1 94 ? -2.883 6.734 9.508 1 77.06 94 TYR A C 1
ATOM 771 O O . TYR A 1 94 ? -2.506 7.895 9.312 1 77.06 94 TYR A O 1
ATOM 779 N N . LYS A 1 95 ? -2.334 5.926 10.328 1 79.69 95 LYS A N 1
ATOM 780 C CA . LYS A 1 95 ? -1.176 6.355 11.109 1 79.69 95 LYS A CA 1
ATOM 781 C C . LYS A 1 95 ? 0.003 6.695 10.203 1 79.69 95 LYS A C 1
ATOM 783 O O . LYS A 1 95 ? 0.722 7.668 10.445 1 79.69 95 LYS A O 1
ATOM 788 N N . SER A 1 96 ? 0.228 5.914 9.164 1 87.44 96 SER A N 1
ATOM 789 C CA . SER A 1 96 ? 1.292 6.188 8.203 1 87.44 96 SER A CA 1
ATOM 790 C C . SER A 1 96 ? 1.085 7.531 7.516 1 87.44 96 SER A C 1
ATOM 792 O O . SER A 1 96 ? 2.037 8.289 7.324 1 87.44 96 SER A O 1
ATOM 794 N N . MET A 1 97 ? -0.108 7.785 7.164 1 83 97 MET A N 1
ATOM 795 C CA . MET A 1 97 ? -0.437 9.055 6.52 1 83 97 MET A CA 1
ATOM 796 C C . MET A 1 97 ? -0.105 10.227 7.43 1 83 97 MET A C 1
ATOM 798 O O . MET A 1 97 ? 0.394 11.258 6.969 1 83 97 MET A O 1
ATOM 802 N N . GLU A 1 98 ? -0.365 10.016 8.633 1 76.25 98 GLU A N 1
ATOM 803 C CA . GLU A 1 98 ? -0.114 11.062 9.617 1 76.25 98 GLU A CA 1
ATOM 804 C C . GLU A 1 98 ? 1.38 11.328 9.773 1 76.25 98 GLU A C 1
ATOM 806 O O . GLU A 1 98 ? 1.785 12.43 10.156 1 76.25 98 GLU A O 1
ATOM 811 N N . LEU A 1 99 ? 2.172 10.344 9.469 1 82.19 99 LEU A N 1
ATOM 812 C CA . LEU A 1 99 ? 3.617 10.438 9.641 1 82.19 99 LEU A CA 1
ATOM 813 C C . LEU A 1 99 ? 4.262 11.141 8.453 1 82.19 99 LEU A C 1
ATOM 815 O O . LEU A 1 99 ? 5.41 11.578 8.523 1 82.19 99 LEU A O 1
ATOM 819 N N . ILE A 1 100 ? 3.518 11.328 7.367 1 85.38 100 ILE A N 1
ATOM 820 C CA . ILE A 1 100 ? 4.09 11.891 6.148 1 85.38 100 ILE A CA 1
ATOM 821 C C . ILE A 1 100 ? 4.215 13.406 6.289 1 85.38 100 ILE A C 1
ATOM 823 O O . ILE A 1 100 ? 3.232 14.094 6.578 1 85.38 100 ILE A O 1
ATOM 827 N N . ASN A 1 101 ? 5.406 13.867 6.188 1 82.19 101 ASN A N 1
ATOM 828 C CA . ASN A 1 101 ? 5.734 15.289 6.129 1 82.19 101 ASN A CA 1
ATOM 829 C C . ASN A 1 101 ? 6.184 15.703 4.73 1 82.19 101 ASN A C 1
ATOM 831 O O . ASN A 1 101 ? 7.273 15.328 4.293 1 82.19 101 ASN A O 1
ATOM 835 N N . TYR A 1 102 ? 5.426 16.531 4.043 1 83.12 102 TYR A N 1
ATOM 836 C CA . TYR A 1 102 ? 5.664 16.828 2.637 1 83.12 102 TYR A CA 1
ATOM 837 C C . TYR A 1 102 ? 6.891 17.719 2.467 1 83.12 102 TYR A C 1
ATOM 839 O O . TYR A 1 102 ? 7.59 17.625 1.457 1 83.12 102 TYR A O 1
ATOM 847 N N . LYS A 1 103 ? 7.137 18.578 3.441 1 85.31 103 LYS A N 1
ATOM 848 C CA . LYS A 1 103 ? 8.375 19.359 3.367 1 85.31 103 LYS A CA 1
ATOM 849 C C . LYS A 1 103 ? 9.594 18.453 3.402 1 85.31 103 LYS A C 1
ATOM 851 O O . LYS A 1 103 ? 10.555 18.656 2.658 1 85.31 103 LYS A O 1
ATOM 856 N N . THR A 1 104 ? 9.531 17.453 4.285 1 91.44 104 THR A N 1
ATOM 857 C CA . THR A 1 104 ? 10.617 16.469 4.344 1 91.44 104 THR A CA 1
ATOM 858 C C . THR A 1 104 ? 10.711 15.688 3.039 1 91.44 104 THR A C 1
ATOM 860 O O . THR A 1 104 ? 11.812 15.43 2.543 1 91.44 104 THR A O 1
ATOM 863 N N . LEU A 1 105 ? 9.539 15.344 2.471 1 94.81 105 LEU A N 1
ATOM 864 C CA . LEU A 1 105 ? 9.547 14.617 1.203 1 94.81 105 LEU A CA 1
ATOM 865 C C . LEU A 1 105 ? 10.164 15.469 0.096 1 94.81 105 LEU A C 1
ATOM 867 O O . LEU A 1 105 ? 10.867 14.953 -0.773 1 94.81 105 LEU A O 1
ATOM 871 N N . GLU A 1 106 ? 9.859 16.766 0.15 1 93.5 106 GLU A N 1
ATOM 872 C CA . GLU A 1 106 ? 10.461 17.656 -0.836 1 93.5 106 GLU A CA 1
ATOM 873 C C . GLU A 1 106 ? 11.977 17.719 -0.685 1 93.5 106 GLU A C 1
ATOM 875 O O . GLU A 1 106 ? 12.703 17.734 -1.68 1 93.5 106 GLU A O 1
ATOM 880 N N . GLU A 1 107 ? 12.406 17.766 0.53 1 96 107 GLU A N 1
ATOM 881 C CA . GLU A 1 107 ? 13.844 17.75 0.788 1 96 107 GLU A CA 1
ATOM 882 C C . GLU A 1 107 ? 14.477 16.453 0.267 1 96 107 GLU A C 1
ATOM 884 O O . GLU A 1 107 ? 15.539 16.484 -0.358 1 96 107 GLU A O 1
ATOM 889 N N . VAL A 1 108 ? 13.859 15.336 0.531 1 97.62 108 VAL A N 1
ATOM 890 C CA . VAL A 1 108 ? 14.352 14.039 0.078 1 97.62 108 VAL A CA 1
ATOM 891 C C . VAL A 1 108 ? 14.367 14 -1.448 1 97.62 108 VAL A C 1
ATOM 893 O O . VAL A 1 108 ? 15.352 13.562 -2.055 1 97.62 108 VAL A O 1
ATOM 896 N N . ALA A 1 109 ? 13.297 14.516 -2.047 1 95.69 109 ALA A N 1
ATOM 897 C CA . ALA A 1 109 ? 13.219 14.562 -3.504 1 95.69 109 ALA A CA 1
ATOM 898 C C . ALA A 1 109 ? 14.375 15.375 -4.086 1 95.69 109 ALA A C 1
ATOM 900 O O . ALA A 1 109 ? 14.984 14.977 -5.082 1 95.69 109 ALA A O 1
ATOM 901 N N . ALA A 1 110 ? 14.664 16.469 -3.469 1 96 110 ALA A N 1
ATOM 902 C CA . ALA A 1 110 ? 15.766 17.312 -3.922 1 96 110 ALA A CA 1
ATOM 903 C C . ALA A 1 110 ? 17.094 16.594 -3.785 1 96 110 ALA A C 1
ATOM 905 O O . ALA A 1 110 ? 17.969 16.703 -4.66 1 96 110 ALA A O 1
ATOM 906 N N . LYS A 1 111 ? 17.297 15.883 -2.67 1 96.69 111 LYS A N 1
ATOM 907 C CA . LYS A 1 111 ? 18.531 15.117 -2.473 1 96.69 111 LYS A CA 1
ATOM 908 C C . LYS A 1 111 ? 18.688 14.047 -3.549 1 96.69 111 LYS A C 1
ATOM 910 O O . LYS A 1 111 ? 19.781 13.852 -4.078 1 96.69 111 LYS A O 1
ATOM 915 N N . ILE A 1 112 ? 17.609 13.391 -3.844 1 96.5 112 ILE A N 1
ATOM 916 C CA . ILE A 1 112 ? 17.625 12.359 -4.875 1 96.5 112 ILE A CA 1
ATOM 917 C C . ILE A 1 112 ? 17.969 12.984 -6.223 1 96.5 112 ILE A C 1
ATOM 919 O O . ILE A 1 112 ? 18.859 12.5 -6.934 1 96.5 112 ILE A O 1
ATOM 923 N N . LYS A 1 113 ? 17.359 14.07 -6.512 1 94.38 113 LYS A N 1
ATOM 924 C CA . LYS A 1 113 ? 17.547 14.742 -7.79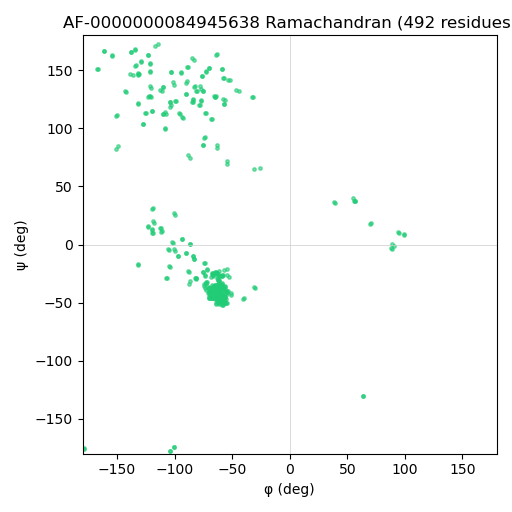7 1 94.38 113 LYS A CA 1
ATOM 925 C C . LYS A 1 113 ? 19 15.172 -7.98 1 94.38 113 LYS A C 1
ATOM 927 O O . LYS A 1 113 ? 19.531 15.109 -9.086 1 94.38 113 LYS A O 1
ATOM 932 N N . ASN A 1 114 ? 19.562 15.625 -6.984 1 94.5 114 ASN A N 1
ATOM 933 C CA . ASN A 1 114 ? 20.875 16.25 -7.078 1 94.5 114 ASN A CA 1
ATOM 934 C C . ASN A 1 114 ? 21.984 15.227 -6.875 1 94.5 114 ASN A C 1
ATOM 936 O O . ASN A 1 114 ? 23.172 15.547 -7.051 1 94.5 114 ASN A O 1
ATOM 940 N N . ALA A 1 115 ? 21.656 14.031 -6.52 1 95.81 115 ALA A N 1
ATOM 941 C CA . ALA A 1 115 ? 22.656 12.992 -6.305 1 95.81 115 ALA A CA 1
ATOM 942 C C . ALA A 1 115 ? 23.234 12.508 -7.629 1 95.81 115 ALA A C 1
ATOM 944 O O . ALA A 1 115 ? 22.562 12.57 -8.664 1 95.81 115 ALA A O 1
ATOM 945 N N . ARG A 1 116 ? 24.5 12.094 -7.625 1 95.56 116 ARG A N 1
ATOM 946 C CA . ARG A 1 116 ? 25.047 11.383 -8.773 1 95.56 116 ARG A CA 1
ATOM 947 C C . ARG A 1 116 ? 24.297 10.078 -9.023 1 95.56 116 ARG A C 1
ATOM 949 O O . ARG A 1 116 ? 23.859 9.82 -10.148 1 95.56 116 ARG A O 1
ATOM 956 N N . THR A 1 117 ? 24.156 9.32 -8.008 1 96 117 THR A N 1
ATOM 957 C CA . THR A 1 117 ? 23.359 8.102 -8.023 1 96 117 THR A CA 1
ATOM 958 C C . THR A 1 117 ? 22.641 7.914 -6.688 1 96 117 THR A C 1
ATOM 960 O O . THR A 1 117 ? 23.219 8.141 -5.625 1 96 117 THR A O 1
ATOM 963 N N . CYS A 1 118 ? 21.359 7.617 -6.758 1 97.19 118 CYS A N 1
ATOM 964 C CA . CYS A 1 118 ? 20.641 7.18 -5.57 1 97.19 118 CYS A CA 1
ATOM 965 C C . CYS A 1 118 ? 20.578 5.656 -5.5 1 97.19 118 CYS A C 1
ATOM 967 O O . CYS A 1 118 ? 19.969 5.016 -6.359 1 97.19 118 CYS A O 1
ATOM 969 N N . HIS A 1 119 ? 21.25 5.102 -4.523 1 98.12 119 HIS A N 1
ATOM 970 C CA . HIS A 1 119 ? 21.266 3.658 -4.328 1 98.12 119 HIS A CA 1
ATOM 971 C C . HIS A 1 119 ? 20.188 3.219 -3.346 1 98.12 119 HIS A C 1
ATOM 973 O O . HIS A 1 119 ? 20.297 3.488 -2.146 1 98.12 119 HIS A O 1
ATOM 979 N N . PHE A 1 120 ? 19.172 2.541 -3.873 1 98.5 120 PHE A N 1
ATOM 980 C CA . PHE A 1 120 ? 18.125 1.974 -3.037 1 98.5 120 PHE A CA 1
ATOM 981 C C . PHE A 1 120 ? 18.531 0.608 -2.5 1 98.5 120 PHE A C 1
ATOM 983 O O . PHE A 1 120 ? 18.781 -0.321 -3.273 1 98.5 120 PHE A O 1
ATOM 990 N N . ILE A 1 121 ? 18.516 0.547 -1.132 1 98.5 121 ILE A N 1
ATOM 991 C CA . ILE A 1 121 ? 19.031 -0.647 -0.477 1 98.5 121 ILE A CA 1
ATOM 992 C C . ILE A 1 121 ? 17.953 -1.264 0.409 1 98.5 121 ILE A C 1
ATOM 994 O O . ILE A 1 121 ? 17.344 -0.572 1.228 1 98.5 121 ILE A O 1
ATOM 998 N N . GLY A 1 122 ? 17.703 -2.451 0.266 1 97.62 122 GLY A N 1
ATOM 999 C CA . GLY A 1 122 ? 16.766 -3.238 1.063 1 97.62 122 GLY A CA 1
ATOM 1000 C C . GLY A 1 122 ? 16.906 -4.734 0.834 1 97.62 122 GLY A C 1
ATOM 1001 O O . GLY A 1 122 ? 17.297 -5.164 -0.251 1 97.62 122 GLY A O 1
ATOM 1002 N N . VAL A 1 123 ? 16.594 -5.48 1.828 1 95.88 123 VAL A N 1
ATOM 1003 C CA . VAL A 1 123 ? 16.688 -6.934 1.729 1 95.88 123 VAL A CA 1
ATOM 1004 C C . VAL A 1 123 ? 15.32 -7.562 2.008 1 95.88 123 VAL A C 1
ATOM 1006 O O . VAL A 1 123 ? 14.469 -6.941 2.645 1 95.88 123 VAL A O 1
ATOM 1009 N N . GLY A 1 124 ? 15.133 -8.828 1.445 1 91.44 124 GLY A N 1
ATOM 1010 C CA . GLY A 1 124 ? 13.852 -9.492 1.644 1 91.44 124 GLY A CA 1
ATOM 1011 C C . GLY A 1 124 ? 12.695 -8.75 1.005 1 91.44 124 GLY A C 1
ATOM 1012 O O . GLY A 1 124 ? 12.75 -8.391 -0.174 1 91.44 124 GLY A O 1
ATOM 1013 N N . GLU A 1 125 ? 11.633 -8.539 1.764 1 90.12 125 GLU A N 1
ATOM 1014 C CA . GLU A 1 125 ? 10.43 -7.887 1.251 1 90.12 125 GLU A CA 1
ATOM 1015 C C . GLU A 1 125 ? 10.719 -6.441 0.851 1 90.12 125 GLU A C 1
ATOM 1017 O O . GLU A 1 125 ? 10.055 -5.891 -0.03 1 90.12 125 GLU A O 1
ATOM 1022 N N . SER A 1 126 ? 11.758 -5.883 1.451 1 95.38 126 SER A N 1
ATOM 1023 C CA . SER A 1 126 ? 12.078 -4.484 1.183 1 95.38 126 SER A CA 1
ATOM 1024 C C . SER A 1 126 ? 12.648 -4.309 -0.22 1 95.38 126 SER A C 1
ATOM 1026 O O . SER A 1 126 ? 12.625 -3.205 -0.77 1 95.38 126 SER A O 1
ATOM 1028 N N . LEU A 1 127 ? 13.18 -5.441 -0.777 1 96 127 LEU A N 1
ATOM 1029 C CA . LEU A 1 127 ? 13.758 -5.379 -2.113 1 96 127 LEU A CA 1
ATOM 1030 C C . LEU A 1 127 ? 12.719 -4.93 -3.137 1 96 127 LEU A C 1
ATOM 1032 O O . LEU A 1 127 ? 13.039 -4.184 -4.066 1 96 127 LEU A O 1
ATOM 1036 N N . TYR A 1 128 ? 11.492 -5.348 -2.988 1 94.75 128 TYR A N 1
ATOM 1037 C CA . TYR A 1 128 ? 10.438 -4.941 -3.91 1 94.75 128 TYR A CA 1
ATOM 1038 C C . TYR A 1 128 ? 10.289 -3.426 -3.939 1 94.75 128 TYR A C 1
ATOM 1040 O O . TYR A 1 128 ? 10.141 -2.83 -5.008 1 94.75 128 TYR A O 1
ATOM 1048 N N . PHE A 1 129 ? 10.281 -2.822 -2.799 1 97.5 129 PHE A N 1
ATOM 1049 C CA . PHE A 1 129 ? 10.102 -1.377 -2.711 1 97.5 129 PHE A CA 1
ATOM 1050 C C . PHE A 1 129 ? 11.273 -0.644 -3.346 1 97.5 129 PHE A C 1
ATOM 1052 O O . PHE A 1 129 ? 11.102 0.425 -3.936 1 97.5 129 PHE A O 1
ATOM 1059 N N . CYS A 1 130 ? 12.469 -1.227 -3.207 1 97.69 130 CYS A N 1
ATOM 1060 C CA . CYS A 1 130 ? 13.633 -0.654 -3.879 1 97.69 130 CYS A CA 1
ATOM 1061 C C . CYS A 1 130 ? 13.445 -0.663 -5.391 1 97.69 130 CYS A C 1
ATOM 1063 O O . CYS A 1 130 ? 13.633 0.362 -6.051 1 97.69 130 CYS A O 1
ATOM 1065 N N . GLU A 1 131 ? 13.039 -1.796 -5.875 1 95.31 131 GLU A N 1
ATOM 1066 C CA . GLU A 1 131 ? 12.805 -1.938 -7.309 1 95.31 131 GLU A CA 1
ATOM 1067 C C . GLU A 1 131 ? 11.719 -0.98 -7.789 1 95.31 131 GLU A C 1
ATOM 1069 O O . GLU A 1 131 ? 11.859 -0.347 -8.836 1 95.31 131 GLU A O 1
ATOM 1074 N N . MET A 1 132 ? 10.672 -0.915 -7.031 1 93.75 132 MET A N 1
ATOM 1075 C CA . MET A 1 132 ? 9.562 -0.027 -7.363 1 93.75 132 MET A CA 1
ATOM 1076 C C . MET A 1 132 ? 10.031 1.421 -7.457 1 93.75 132 MET A C 1
ATOM 1078 O O . MET A 1 132 ? 9.664 2.139 -8.391 1 93.75 132 MET A O 1
ATOM 1082 N N . MET A 1 133 ? 10.812 1.834 -6.543 1 95.81 133 MET A N 1
ATOM 1083 C CA . MET A 1 133 ? 11.297 3.211 -6.535 1 95.81 133 MET A CA 1
ATOM 1084 C C . MET A 1 133 ? 12.18 3.484 -7.75 1 95.81 133 MET A C 1
ATOM 1086 O O . MET A 1 133 ? 12.062 4.539 -8.383 1 95.81 133 MET A O 1
ATOM 1090 N N . VAL A 1 134 ? 13.07 2.537 -8.023 1 95.25 134 VAL A N 1
ATOM 1091 C CA . VAL A 1 134 ? 13.938 2.695 -9.188 1 95.25 134 VAL A CA 1
ATOM 1092 C C . VAL A 1 13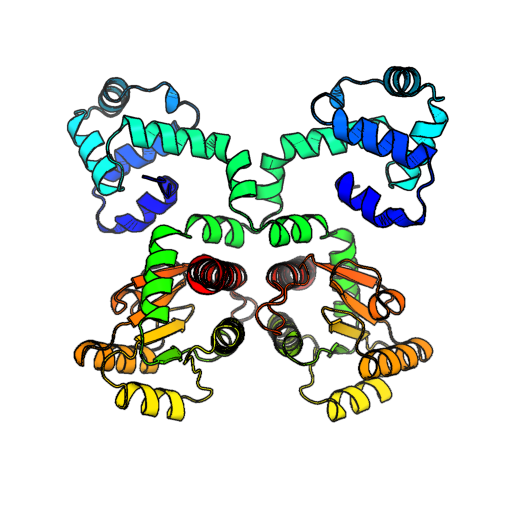4 ? 13.094 2.799 -10.453 1 95.25 134 VAL A C 1
ATOM 1094 O O . VAL A 1 134 ? 13.328 3.674 -11.297 1 95.25 134 VAL A O 1
ATOM 1097 N N . ASP A 1 135 ? 12.086 1.975 -10.57 1 91.44 135 ASP A N 1
ATOM 1098 C CA . ASP A 1 135 ? 11.211 1.997 -11.742 1 91.44 135 ASP A CA 1
ATOM 1099 C C . ASP A 1 135 ? 10.461 3.326 -11.836 1 91.44 135 ASP A C 1
ATOM 1101 O O . ASP A 1 135 ? 10.289 3.863 -12.938 1 91.44 135 ASP A O 1
ATOM 1105 N N . ASN A 1 136 ? 10.008 3.779 -10.695 1 90.19 136 ASN A N 1
ATOM 1106 C CA . ASN A 1 136 ? 9.273 5.039 -10.656 1 90.19 136 ASN A CA 1
ATOM 1107 C C . ASN A 1 136 ? 10.148 6.211 -11.094 1 90.19 136 ASN A C 1
ATOM 1109 O O . ASN A 1 136 ? 9.641 7.219 -11.586 1 90.19 136 ASN A O 1
ATOM 1113 N N . LEU A 1 137 ? 11.406 6.078 -10.945 1 91.75 137 LEU A N 1
ATOM 1114 C CA . LEU A 1 137 ? 12.297 7.199 -11.219 1 91.75 137 LEU A CA 1
ATOM 1115 C C . LEU A 1 137 ? 12.891 7.09 -12.625 1 91.75 137 LEU A C 1
ATOM 1117 O O . LEU A 1 137 ? 13.555 8.016 -13.094 1 91.75 137 LEU A O 1
ATOM 1121 N N . ARG A 1 138 ? 12.68 5.938 -13.266 1 84.25 138 ARG A N 1
ATOM 1122 C CA . ARG A 1 138 ? 13.203 5.734 -14.617 1 84.25 138 ARG A CA 1
ATOM 1123 C C . ARG A 1 138 ? 12.648 6.777 -15.578 1 84.25 138 ARG A C 1
ATOM 1125 O O . ARG A 1 138 ? 13.32 7.152 -16.547 1 84.25 138 ARG A O 1
ATOM 1132 N N . CYS A 1 139 ? 11.453 7.168 -15.32 1 78.88 139 CYS A N 1
ATOM 1133 C CA . CYS A 1 139 ? 10.812 8.148 -16.188 1 78.88 139 CYS A CA 1
ATOM 1134 C C . CYS A 1 139 ? 11.586 9.461 -16.203 1 78.88 139 CYS A C 1
ATOM 1136 O O . CYS A 1 139 ? 11.398 10.289 -17.094 1 78.88 139 CYS A O 1
ATOM 1138 N N . TYR A 1 140 ? 12.305 9.812 -15.25 1 78.06 140 TYR A N 1
ATOM 1139 C CA . TYR A 1 140 ? 13.07 11.047 -15.172 1 78.06 140 TYR A CA 1
ATOM 1140 C C . TYR A 1 140 ? 14.539 10.805 -15.492 1 78.06 140 TYR A C 1
ATOM 1142 O O . TYR A 1 140 ? 15.352 11.727 -15.445 1 78.06 140 TYR A O 1
ATOM 1150 N N . ASP A 1 141 ? 14.859 9.781 -16.297 1 66.31 141 ASP A N 1
ATOM 1151 C CA . ASP A 1 141 ? 16.234 9.445 -16.672 1 66.31 141 ASP A CA 1
ATOM 1152 C C . ASP A 1 141 ? 17.172 9.648 -15.484 1 66.31 141 ASP A C 1
ATOM 1154 O O . ASP A 1 141 ? 18.25 10.25 -15.633 1 66.31 141 ASP A O 1
ATOM 1158 N N . TYR A 1 142 ? 16.75 9.367 -14.406 1 71.19 142 TYR A N 1
ATOM 1159 C CA . TYR A 1 142 ? 17.547 9.516 -13.195 1 71.19 142 TYR A CA 1
ATOM 1160 C C . TYR A 1 142 ? 18.328 8.242 -12.891 1 71.19 142 TYR A C 1
ATOM 1162 O O . TYR A 1 142 ? 17.859 7.137 -13.195 1 71.19 142 TYR A O 1
ATOM 1170 N N . ARG A 1 143 ? 19.625 8.617 -12.453 1 87.44 143 ARG A N 1
ATOM 1171 C CA . ARG A 1 143 ? 20.469 7.484 -12.07 1 87.44 143 ARG A CA 1
ATOM 1172 C C . ARG A 1 143 ? 20.016 6.906 -10.727 1 87.44 143 ARG A C 1
ATOM 1174 O O . ARG A 1 143 ? 20.422 7.402 -9.672 1 87.44 143 ARG A O 1
ATOM 1181 N N . ALA A 1 144 ? 19.188 5.957 -10.641 1 95.56 144 ALA A N 1
ATOM 1182 C CA . ALA A 1 144 ? 18.75 5.176 -9.484 1 95.56 144 ALA A CA 1
ATOM 1183 C C . ALA A 1 144 ? 19.031 3.689 -9.695 1 95.56 144 ALA A C 1
ATOM 1185 O O . ALA A 1 144 ? 18.859 3.168 -10.797 1 95.56 144 ALA A O 1
ATOM 1186 N N . GLU A 1 145 ? 19.547 3.062 -8.648 1 96.69 145 GLU A N 1
ATOM 1187 C CA . GLU A 1 145 ? 19.891 1.644 -8.727 1 96.69 145 GLU A CA 1
ATOM 1188 C C . GLU A 1 145 ? 19.391 0.896 -7.488 1 96.69 145 GLU A C 1
ATOM 1190 O O . GLU A 1 145 ? 19.172 1.502 -6.438 1 96.69 145 GLU A O 1
ATOM 1195 N N . TYR A 1 146 ? 19.156 -0.378 -7.672 1 97.5 146 TYR A N 1
ATOM 1196 C CA . TYR A 1 146 ? 18.906 -1.282 -6.555 1 97.5 146 TYR A CA 1
ATOM 1197 C C . TYR A 1 146 ? 19.703 -2.572 -6.703 1 97.5 146 TYR A C 1
ATOM 1199 O O . TYR A 1 146 ? 20.297 -2.826 -7.758 1 97.5 146 TYR A O 1
ATOM 1207 N N . TYR A 1 147 ? 19.766 -3.365 -5.633 1 97.69 147 TYR A N 1
ATOM 1208 C CA . TYR A 1 147 ? 20.656 -4.52 -5.566 1 97.69 147 TYR A CA 1
ATOM 1209 C C . TYR A 1 147 ? 19.938 -5.727 -4.969 1 97.69 147 TYR A C 1
ATOM 1211 O O . TYR A 1 147 ? 19.172 -5.59 -4.016 1 97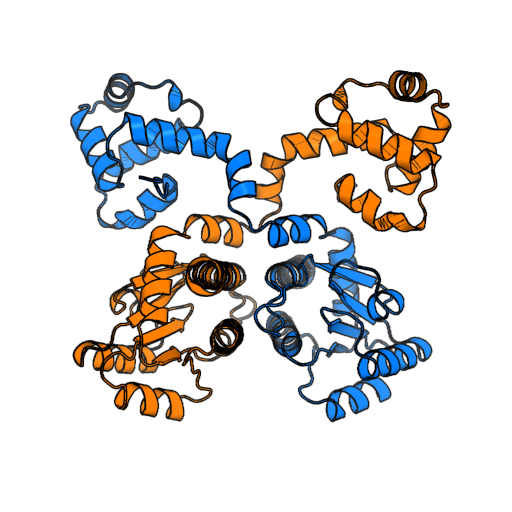.69 147 TYR A O 1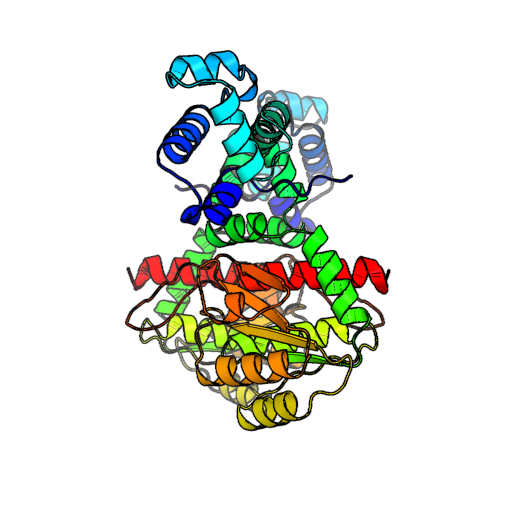
ATOM 1219 N N . GLN A 1 148 ? 20.281 -6.891 -5.445 1 95.94 148 GLN A N 1
ATOM 1220 C CA . GLN A 1 148 ? 19.469 -8.062 -5.141 1 95.94 148 GLN A CA 1
ATOM 1221 C C . GLN A 1 148 ? 20.141 -8.938 -4.082 1 95.94 148 GLN A C 1
ATOM 1223 O O . GLN A 1 148 ? 19.484 -9.797 -3.482 1 95.94 148 GLN A O 1
ATOM 1228 N N . THR A 1 149 ? 21.5 -8.75 -3.9 1 96.5 149 THR A N 1
ATOM 1229 C CA . THR A 1 149 ? 22.203 -9.633 -2.98 1 96.5 149 THR A CA 1
ATOM 1230 C C . THR A 1 149 ? 23.031 -8.828 -1.976 1 96.5 149 THR A C 1
ATOM 1232 O O . THR A 1 149 ? 23.391 -7.684 -2.244 1 96.5 149 THR A O 1
ATOM 1235 N N . TYR A 1 150 ? 23.297 -9.492 -0.88 1 96.06 150 TYR A N 1
ATOM 1236 C CA . TYR A 1 150 ? 24.141 -8.883 0.13 1 96.06 150 TYR A CA 1
ATOM 1237 C C . TYR A 1 150 ? 25.516 -8.523 -0.451 1 96.06 150 TYR A C 1
ATOM 1239 O O . TYR A 1 150 ? 26.094 -7.496 -0.098 1 96.06 150 TYR A O 1
ATOM 1247 N N . ARG A 1 151 ? 25.969 -9.367 -1.324 1 96.62 151 ARG A N 1
ATOM 1248 C CA . ARG A 1 151 ? 27.281 -9.141 -1.934 1 96.62 151 ARG A CA 1
ATOM 1249 C C . ARG A 1 151 ? 27.281 -7.859 -2.762 1 96.62 151 ARG A C 1
ATOM 1251 O O . ARG A 1 151 ? 28.203 -7.051 -2.662 1 96.62 151 ARG A O 1
ATOM 1258 N N . GLU A 1 152 ? 26.281 -7.641 -3.561 1 97.38 152 GLU A N 1
ATOM 1259 C CA . GLU A 1 152 ? 26.141 -6.43 -4.367 1 97.38 152 GLU A CA 1
ATOM 1260 C C . GLU A 1 152 ? 26 -5.195 -3.486 1 97.38 152 GLU A C 1
ATOM 1262 O O . GLU A 1 152 ? 26.578 -4.145 -3.775 1 97.38 152 GLU A O 1
ATOM 1267 N N . ILE A 1 153 ? 25.203 -5.34 -2.441 1 97.38 153 ILE A N 1
ATOM 1268 C CA . ILE A 1 153 ? 24.953 -4.238 -1.521 1 97.38 153 ILE A CA 1
ATOM 1269 C C . ILE A 1 153 ? 26.266 -3.818 -0.855 1 97.38 153 ILE A C 1
ATOM 1271 O O . ILE A 1 153 ? 26.625 -2.639 -0.859 1 97.38 153 ILE A O 1
ATOM 1275 N N . GLU A 1 154 ? 26.953 -4.812 -0.355 1 96.12 154 GLU A N 1
ATOM 1276 C CA . GLU A 1 154 ? 28.234 -4.535 0.293 1 96.12 154 GLU A CA 1
ATOM 1277 C C . GLU A 1 154 ? 29.203 -3.854 -0.667 1 96.12 154 GLU A C 1
ATOM 1279 O O . GLU A 1 154 ? 29.812 -2.844 -0.32 1 96.12 154 GLU A O 1
ATOM 1284 N N . TYR A 1 155 ? 29.344 -4.406 -1.795 1 96.69 155 TYR A N 1
ATOM 1285 C CA . TYR A 1 155 ? 30.25 -3.859 -2.799 1 96.69 155 TYR A CA 1
ATOM 1286 C C . TYR A 1 155 ? 29.906 -2.412 -3.119 1 96.69 155 TYR A C 1
ATOM 1288 O O . TYR A 1 155 ? 30.781 -1.545 -3.146 1 96.69 155 TYR A O 1
ATOM 1296 N N . ARG A 1 156 ? 28.625 -2.135 -3.33 1 95.62 156 ARG A N 1
ATOM 1297 C CA . ARG A 1 156 ? 28.188 -0.802 -3.736 1 95.62 156 ARG A CA 1
ATOM 1298 C C . ARG A 1 156 ? 28.406 0.21 -2.617 1 95.62 156 ARG A C 1
ATOM 1300 O O . ARG A 1 156 ? 28.891 1.314 -2.857 1 95.62 156 ARG A O 1
ATOM 1307 N N . ILE A 1 157 ? 28.016 -0.18 -1.429 1 95.44 157 ILE A N 1
ATOM 1308 C CA . ILE A 1 157 ? 28.156 0.735 -0.3 1 95.44 157 ILE A CA 1
ATOM 1309 C C . ILE A 1 157 ? 29.625 1.088 -0.087 1 95.44 157 ILE A C 1
ATOM 1311 O O . ILE A 1 157 ? 29.953 2.246 0.169 1 95.44 157 ILE A O 1
ATOM 1315 N N . LYS A 1 158 ? 30.484 0.143 -0.273 1 94.12 158 LYS A N 1
ATOM 1316 C CA . LYS A 1 158 ? 31.922 0.35 -0.046 1 94.12 158 LYS A CA 1
ATOM 1317 C C . LYS A 1 158 ? 32.531 1.184 -1.164 1 94.12 158 LYS A C 1
ATOM 1319 O O . LYS A 1 158 ? 33.625 1.742 -1 1 94.12 158 LYS A O 1
ATOM 1324 N N . HIS A 1 159 ? 31.828 1.327 -2.291 1 95.06 159 HIS A N 1
ATOM 1325 C CA . HIS A 1 159 ? 32.406 2.02 -3.434 1 95.06 159 HIS A CA 1
ATOM 1326 C C . HIS A 1 159 ? 31.594 3.244 -3.818 1 95.06 159 HIS A C 1
ATOM 1328 O O . HIS A 1 159 ? 31.672 3.723 -4.953 1 95.06 159 HIS A O 1
ATOM 1334 N N . CYS A 1 160 ? 30.703 3.637 -2.951 1 94.56 160 CYS A N 1
ATOM 1335 C CA . CYS A 1 160 ? 29.984 4.879 -3.188 1 94.56 160 CYS A CA 1
ATOM 1336 C C . CYS A 1 160 ? 30.938 6.035 -3.432 1 94.56 160 CYS A C 1
ATOM 1338 O O . CYS A 1 160 ? 32.031 6.09 -2.832 1 94.56 160 CYS A O 1
ATOM 1340 N N . GLU A 1 161 ? 30.609 6.883 -4.309 1 91.69 161 GLU A N 1
ATOM 1341 C CA . GLU A 1 161 ? 31.406 8.062 -4.648 1 91.69 161 GLU A CA 1
ATOM 1342 C C . GLU A 1 161 ? 30.797 9.328 -4.043 1 91.69 161 GLU A C 1
ATOM 1344 O O . GLU A 1 161 ? 29.719 9.273 -3.434 1 91.69 161 GLU A O 1
ATOM 1349 N N . GLU A 1 162 ? 31.531 10.414 -4.41 1 90.62 162 GLU A N 1
ATOM 1350 C CA . GLU A 1 162 ? 31.047 11.719 -3.963 1 90.62 162 GLU A CA 1
ATOM 1351 C C . GLU A 1 162 ? 29.688 12.047 -4.59 1 90.62 162 GLU A C 1
ATOM 1353 O O . GLU A 1 162 ? 29.484 11.805 -5.781 1 90.62 162 GLU A O 1
ATOM 1358 N N . LYS A 1 163 ? 28.703 12.391 -3.879 1 94.62 163 LYS A N 1
ATOM 1359 C CA . LYS A 1 163 ? 27.375 12.844 -4.301 1 94.62 163 LYS A CA 1
ATOM 1360 C C . LYS A 1 163 ? 26.422 11.672 -4.473 1 94.62 163 LYS A C 1
ATOM 1362 O O . LYS A 1 163 ? 25.281 11.852 -4.914 1 94.62 163 LYS A O 1
ATOM 1367 N N . ASP A 1 164 ? 26.969 10.422 -4.199 1 97.44 164 ASP A N 1
ATOM 1368 C CA . ASP A 1 164 ? 26.016 9.328 -4.074 1 97.44 164 ASP A CA 1
ATOM 1369 C C . ASP A 1 164 ? 25.188 9.453 -2.795 1 97.44 164 ASP A C 1
ATOM 1371 O O . ASP A 1 164 ? 25.641 10.062 -1.819 1 97.44 164 ASP A O 1
ATOM 1375 N N . ILE A 1 165 ? 24 8.914 -2.857 1 97.88 165 ILE A N 1
ATOM 1376 C CA . ILE A 1 165 ? 23.219 8.844 -1.622 1 97.88 165 ILE A CA 1
ATOM 1377 C C . ILE A 1 165 ? 22.656 7.434 -1.449 1 97.88 165 ILE A C 1
ATOM 1379 O O . ILE A 1 165 ? 22.469 6.715 -2.43 1 97.88 165 ILE A O 1
ATOM 1383 N N . LEU A 1 166 ? 22.562 7.012 -0.188 1 98.56 166 LEU A N 1
ATOM 1384 C CA . LEU A 1 166 ? 21.938 5.742 0.16 1 98.56 166 LEU A CA 1
ATOM 1385 C C . LEU A 1 166 ? 20.5 5.949 0.635 1 98.56 166 LEU A C 1
ATOM 1387 O O . LEU A 1 166 ? 20.25 6.77 1.523 1 98.56 166 LEU A O 1
ATOM 1391 N N . PHE A 1 167 ? 19.578 5.309 -0.009 1 98.69 167 PHE A N 1
ATOM 1392 C CA . PHE A 1 167 ? 18.188 5.223 0.407 1 98.69 167 PHE A CA 1
ATOM 1393 C C . PHE A 1 167 ? 17.859 3.824 0.92 1 98.69 167 PHE A C 1
ATOM 1395 O O . PHE A 1 167 ? 17.609 2.91 0.132 1 98.69 167 PHE A O 1
ATOM 1402 N N . VAL A 1 168 ? 17.844 3.66 2.246 1 98.81 168 VAL A N 1
ATOM 1403 C CA . VAL A 1 168 ? 17.797 2.336 2.855 1 98.81 168 VAL A CA 1
ATOM 1404 C C . VAL A 1 168 ? 16.391 2.051 3.373 1 98.81 168 VAL A C 1
ATOM 1406 O O . VAL A 1 168 ? 15.852 2.807 4.188 1 98.81 168 VAL A O 1
ATOM 1409 N N . ILE A 1 169 ? 15.789 0.971 2.9 1 98.56 169 ILE A N 1
ATOM 1410 C CA . ILE A 1 169 ? 14.453 0.544 3.293 1 98.56 169 ILE A CA 1
ATOM 1411 C C . ILE A 1 169 ? 14.539 -0.728 4.133 1 98.56 169 ILE A C 1
ATOM 1413 O O . ILE A 1 169 ? 14.961 -1.776 3.639 1 98.56 169 ILE A O 1
ATOM 1417 N N . SER A 1 170 ? 14.211 -0.628 5.34 1 96.88 170 SER A N 1
ATOM 1418 C CA . SER A 1 170 ? 14.266 -1.727 6.301 1 96.88 170 SER A CA 1
ATOM 1419 C C . SER A 1 170 ? 13.203 -1.562 7.387 1 96.88 170 SER A C 1
ATOM 1421 O O . SER A 1 170 ? 13.344 -0.722 8.273 1 96.88 170 SER A O 1
ATOM 1423 N N . ALA A 1 171 ? 12.234 -2.412 7.367 1 94.25 171 ALA A N 1
ATOM 1424 C CA . ALA A 1 171 ? 11.094 -2.256 8.273 1 94.25 171 ALA A CA 1
ATOM 1425 C C . ALA A 1 171 ? 11.555 -2.158 9.719 1 94.25 171 ALA A C 1
ATOM 1427 O O . ALA A 1 171 ? 11.234 -1.188 10.414 1 94.25 171 ALA A O 1
ATOM 1428 N N . SER A 1 172 ? 12.359 -3.027 10.195 1 92.69 172 SER A N 1
ATOM 1429 C CA . SER A 1 172 ? 12.766 -3.055 11.594 1 92.69 172 SER A CA 1
ATOM 1430 C C . SER A 1 172 ? 13.891 -2.064 11.867 1 92.69 172 SER A C 1
ATOM 1432 O O . SER A 1 172 ? 14.086 -1.627 13 1 92.69 172 SER A O 1
ATOM 1434 N N . GLY A 1 173 ? 14.734 -1.801 10.867 1 96.62 173 GLY A N 1
ATOM 1435 C CA . GLY A 1 173 ? 15.906 -0.952 11.016 1 96.62 173 GLY A CA 1
ATOM 1436 C C . GLY A 1 173 ? 17 -1.588 11.852 1 96.62 173 GLY A C 1
ATOM 1437 O O . GLY A 1 173 ? 17.906 -0.898 12.336 1 96.62 173 GLY A O 1
ATOM 1438 N N . GLU A 1 174 ? 16.906 -2.902 11.992 1 96.62 174 GLU A N 1
ATOM 1439 C CA . GLU A 1 174 ? 17.797 -3.541 12.953 1 96.62 174 GLU A CA 1
ATOM 1440 C C . GLU A 1 174 ? 18.641 -4.625 12.289 1 96.62 174 GLU A C 1
ATOM 1442 O O . GLU A 1 174 ? 19.156 -5.516 12.961 1 96.62 174 GLU A O 1
ATOM 1447 N N . ASN A 1 175 ? 18.703 -4.629 10.961 1 96.88 175 ASN A N 1
ATOM 1448 C CA . ASN A 1 175 ? 19.609 -5.547 10.281 1 96.88 175 ASN A CA 1
ATOM 1449 C C . ASN A 1 175 ? 21.078 -5.184 10.539 1 96.88 175 ASN A C 1
ATOM 1451 O O . ASN A 1 175 ? 21.578 -4.191 10.008 1 96.88 175 ASN A O 1
ATOM 1455 N N . GLY A 1 176 ? 21.703 -5.996 11.312 1 97.19 176 GLY A N 1
ATOM 1456 C CA . GLY A 1 176 ? 23.062 -5.699 11.766 1 97.19 176 GLY A CA 1
ATOM 1457 C C . GLY A 1 176 ? 24.047 -5.5 10.633 1 97.19 176 GLY A C 1
ATOM 1458 O O . GLY A 1 176 ? 24.797 -4.527 10.625 1 97.19 176 GLY A O 1
ATOM 1459 N N . ARG A 1 177 ? 24.078 -6.395 9.695 1 96.19 177 ARG A N 1
ATOM 1460 C CA . ARG A 1 177 ? 25 -6.312 8.562 1 96.19 177 ARG A CA 1
ATOM 1461 C C . ARG A 1 177 ? 24.781 -5.031 7.766 1 96.19 177 ARG A C 1
ATOM 1463 O O . ARG A 1 177 ? 25.719 -4.285 7.508 1 96.19 177 ARG A O 1
ATOM 1470 N N . LEU A 1 178 ? 23.547 -4.742 7.477 1 96.94 178 LEU A N 1
ATOM 1471 C CA . LEU A 1 178 ? 23.203 -3.549 6.711 1 96.94 178 LEU A CA 1
ATOM 1472 C C . LEU A 1 178 ? 23.562 -2.285 7.48 1 96.94 178 LEU A C 1
ATOM 1474 O O . LEU A 1 178 ? 24.172 -1.363 6.918 1 96.94 178 LEU A O 1
ATOM 1478 N N . ASN A 1 179 ? 23.25 -2.311 8.75 1 98.38 179 ASN A N 1
ATOM 1479 C CA . ASN A 1 179 ? 23.5 -1.138 9.578 1 98.38 179 ASN A CA 1
ATOM 1480 C C . ASN A 1 179 ? 24.984 -0.852 9.711 1 98.38 179 ASN A C 1
ATOM 1482 O O . ASN A 1 179 ? 25.406 0.308 9.727 1 98.38 179 ASN A O 1
ATOM 1486 N N . ASN A 1 180 ? 25.75 -1.89 9.773 1 98.06 180 ASN A N 1
ATOM 1487 C CA . ASN A 1 180 ? 27.188 -1.697 9.836 1 98.06 180 ASN A CA 1
ATOM 1488 C C . ASN A 1 180 ? 27.734 -1.05 8.562 1 98.06 180 ASN A C 1
ATOM 1490 O O . ASN A 1 180 ? 28.547 -0.131 8.625 1 98.06 180 ASN A O 1
ATOM 1494 N N . TRP A 1 181 ? 27.297 -1.491 7.422 1 97.75 181 TRP A N 1
ATOM 1495 C CA . TRP A 1 181 ? 27.719 -0.915 6.152 1 97.75 181 TRP A CA 1
ATOM 1496 C C . TRP A 1 181 ? 27.266 0.535 6.031 1 97.75 181 TRP A C 1
ATOM 1498 O O . TRP A 1 181 ? 28 1.389 5.543 1 97.75 181 TRP A O 1
ATOM 1508 N N . VAL A 1 182 ? 26.031 0.809 6.477 1 97.81 182 VAL A N 1
ATOM 1509 C CA . VAL A 1 182 ? 25.484 2.156 6.41 1 97.81 182 VAL A CA 1
ATOM 1510 C C . VAL A 1 182 ? 26.297 3.096 7.305 1 97.81 182 VAL A C 1
ATOM 1512 O O . VAL A 1 182 ? 26.578 4.234 6.926 1 97.81 182 VAL A O 1
ATOM 1515 N N . GLU A 1 183 ? 26.625 2.596 8.438 1 97.81 183 GLU A N 1
ATOM 1516 C CA . GLU A 1 183 ? 27.438 3.385 9.367 1 97.81 183 GLU A CA 1
ATOM 1517 C C . GLU A 1 183 ? 28.781 3.746 8.75 1 97.81 183 GLU A C 1
ATOM 1519 O O . GLU A 1 183 ? 29.234 4.891 8.844 1 97.81 183 GLU A O 1
ATOM 1524 N N . GLU A 1 184 ? 29.406 2.811 8.18 1 96.12 184 GLU A N 1
ATOM 1525 C CA . GLU A 1 184 ? 30.672 3.045 7.516 1 96.12 184 GLU A CA 1
ATOM 1526 C C . GLU A 1 184 ? 30.531 4.059 6.383 1 96.12 184 GLU A C 1
ATOM 1528 O O . GLU A 1 184 ? 31.359 4.953 6.234 1 96.12 184 GLU A O 1
ATOM 1533 N N . ALA A 1 185 ? 29.531 3.932 5.566 1 96.94 185 ALA A N 1
ATOM 1534 C CA . ALA A 1 185 ? 29.266 4.855 4.465 1 96.94 185 ALA A CA 1
ATOM 1535 C C . ALA A 1 185 ? 29.047 6.273 4.977 1 96.94 185 ALA A C 1
ATOM 1537 O O . ALA A 1 185 ? 29.562 7.238 4.395 1 96.94 185 ALA A O 1
ATOM 1538 N N . LYS A 1 186 ? 28.312 6.324 6.031 1 96.44 186 LYS A N 1
ATOM 1539 C CA . LYS A 1 186 ? 28.062 7.629 6.645 1 96.44 186 LYS A CA 1
ATOM 1540 C C . LYS A 1 186 ? 29.359 8.273 7.113 1 96.44 186 LYS A C 1
ATOM 1542 O O . LYS A 1 186 ? 29.578 9.469 6.91 1 96.44 186 LYS A O 1
ATOM 1547 N N . GLN A 1 187 ? 30.203 7.5 7.695 1 95.38 187 GLN A N 1
ATOM 1548 C CA . GLN A 1 187 ? 31.484 7.992 8.164 1 95.38 187 GLN A CA 1
ATOM 1549 C C . GLN A 1 187 ? 32.344 8.477 6.996 1 95.38 187 GLN A C 1
ATOM 1551 O O . GLN A 1 187 ? 33.156 9.383 7.156 1 95.38 187 GLN A O 1
ATOM 1556 N N . ASN A 1 188 ? 32.062 7.965 5.875 1 95.31 188 ASN A N 1
ATOM 1557 C CA . ASN A 1 188 ? 32.812 8.352 4.672 1 95.31 188 ASN A CA 1
ATOM 1558 C C . ASN A 1 188 ? 32.094 9.492 3.934 1 95.31 188 ASN A C 1
ATOM 1560 O O . ASN A 1 188 ? 32.438 9.797 2.789 1 95.31 188 ASN A O 1
ATOM 1564 N N . GLY A 1 189 ? 31.047 10.008 4.473 1 96.31 189 GLY A N 1
ATOM 1565 C CA . GLY A 1 189 ? 30.453 11.234 3.975 1 96.31 189 GLY A CA 1
ATOM 1566 C C . GLY A 1 189 ? 29.25 10.992 3.08 1 96.31 189 GLY A C 1
ATOM 1567 O O . GLY A 1 189 ? 28.719 11.922 2.467 1 96.31 189 GLY A O 1
ATOM 1568 N N . ILE A 1 190 ? 28.828 9.766 3.016 1 97.94 190 ILE A N 1
ATOM 1569 C CA . ILE A 1 190 ? 27.688 9.453 2.162 1 97.94 190 ILE A CA 1
ATOM 1570 C C . ILE A 1 190 ? 26.391 9.82 2.879 1 97.94 190 ILE A C 1
ATOM 1572 O O . ILE A 1 190 ? 26.203 9.492 4.055 1 97.94 190 ILE A O 1
ATOM 1576 N N . PHE A 1 191 ? 25.469 10.547 2.188 1 98.38 191 PHE A N 1
ATOM 1577 C CA . PHE A 1 191 ? 24.172 10.953 2.742 1 98.38 191 PHE A CA 1
ATOM 1578 C C . PHE A 1 191 ? 23.219 9.773 2.787 1 98.38 191 PHE A C 1
ATOM 1580 O O . PHE A 1 191 ? 23.062 9.047 1.802 1 98.38 191 PHE A O 1
ATOM 1587 N N . VAL A 1 192 ? 22.578 9.609 3.934 1 98.56 192 VAL A N 1
ATOM 1588 C CA . VAL A 1 192 ? 21.734 8.43 4.133 1 98.56 192 VAL A CA 1
ATOM 1589 C C . VAL A 1 192 ? 20.312 8.859 4.441 1 98.56 192 VAL A C 1
ATOM 1591 O O . VAL A 1 192 ? 20.078 9.68 5.336 1 98.56 192 VAL A O 1
ATOM 1594 N N . ILE A 1 193 ? 19.359 8.297 3.662 1 98.75 193 ILE A N 1
ATOM 1595 C CA . ILE A 1 193 ? 17.922 8.359 3.939 1 98.75 193 ILE A CA 1
ATOM 1596 C C . ILE A 1 193 ? 17.422 6.98 4.336 1 98.75 193 ILE A C 1
ATOM 1598 O O . ILE A 1 193 ? 17.797 5.973 3.73 1 98.75 193 ILE A O 1
ATOM 1602 N N . SER A 1 194 ? 16.609 6.895 5.383 1 98.75 194 SER A N 1
ATOM 1603 C CA . SER A 1 194 ? 16.078 5.598 5.785 1 98.75 194 SER A CA 1
ATOM 1604 C C . SER A 1 194 ? 14.547 5.598 5.762 1 98.75 194 SER A C 1
ATOM 1606 O O . SER A 1 194 ? 13.922 6.645 5.922 1 98.75 194 SER A O 1
ATOM 1608 N N . VAL A 1 195 ? 13.938 4.477 5.48 1 98.44 195 VAL A N 1
ATOM 1609 C CA . VAL A 1 195 ? 12.523 4.191 5.695 1 98.44 195 VAL A CA 1
ATOM 1610 C C . VAL A 1 195 ? 12.375 3.01 6.648 1 98.44 195 VAL A C 1
ATOM 1612 O O . VAL A 1 195 ? 12.805 1.896 6.34 1 98.44 195 VAL A O 1
ATOM 1615 N N . THR A 1 196 ? 11.812 3.258 7.844 1 96.62 196 THR A N 1
ATOM 1616 C CA . THR A 1 196 ? 11.602 2.223 8.852 1 96.62 196 THR A CA 1
ATOM 1617 C C . THR A 1 196 ? 10.234 2.367 9.508 1 96.62 196 THR A C 1
ATOM 1619 O O . THR A 1 196 ? 9.523 3.346 9.266 1 96.62 196 THR A O 1
ATOM 1622 N N . HIS A 1 197 ? 9.883 1.293 10.203 1 93.25 197 HIS A N 1
ATOM 1623 C CA . HIS A 1 197 ? 8.727 1.44 11.07 1 93.25 197 HIS A CA 1
ATOM 1624 C C . HIS A 1 197 ? 8.938 2.551 12.094 1 93.25 197 HIS A C 1
ATOM 1626 O O . HIS A 1 197 ? 10.07 2.795 12.516 1 93.25 197 HIS A O 1
ATOM 1632 N N . PHE A 1 198 ? 7.836 3.137 12.477 1 90.31 198 PHE A N 1
ATOM 1633 C CA . PHE A 1 198 ? 7.914 4.262 13.398 1 90.31 198 PHE A CA 1
ATOM 1634 C C . PHE A 1 198 ? 8.211 3.783 14.812 1 90.31 198 PHE A C 1
ATOM 1636 O O . PHE A 1 198 ? 7.293 3.627 15.625 1 90.31 198 PHE A O 1
ATOM 1643 N N . ASN A 1 199 ? 9.406 3.609 15.133 1 86 199 ASN A N 1
ATOM 1644 C CA . ASN A 1 199 ? 9.961 3.287 16.438 1 86 199 ASN A CA 1
ATOM 1645 C C . ASN A 1 199 ? 11.453 3.609 16.516 1 86 199 ASN A C 1
ATOM 1647 O O . ASN A 1 199 ? 12.055 4.008 15.508 1 86 199 ASN A O 1
ATOM 1651 N N . GLU A 1 200 ? 11.961 3.598 17.75 1 90.06 200 GLU A N 1
ATOM 1652 C CA . GLU A 1 200 ? 13.406 3.734 17.875 1 90.06 200 GLU A CA 1
ATOM 1653 C C . GLU A 1 200 ? 14.125 2.531 17.266 1 90.06 200 GLU A C 1
ATOM 1655 O O . GLU A 1 200 ? 13.773 1.385 17.547 1 90.06 200 GLU A O 1
ATOM 1660 N N . ASN A 1 201 ? 15.023 2.795 16.406 1 93.19 201 ASN A N 1
ATOM 1661 C CA . ASN A 1 201 ? 15.805 1.731 15.789 1 93.19 201 ASN A CA 1
ATOM 1662 C C . ASN A 1 201 ? 17.172 2.236 15.32 1 93.19 201 ASN A C 1
ATOM 1664 O O . ASN A 1 201 ? 17.375 3.443 15.195 1 93.19 201 ASN A O 1
ATOM 1668 N N . ARG A 1 202 ? 18 1.414 15.094 1 98.25 202 ARG A N 1
ATOM 1669 C CA . ARG A 1 202 ? 19.391 1.764 14.82 1 98.25 202 ARG A CA 1
ATOM 1670 C C . ARG A 1 202 ? 19.531 2.467 13.469 1 98.25 202 ARG A C 1
ATOM 1672 O O . ARG A 1 202 ? 20.25 3.461 13.352 1 98.25 202 ARG A O 1
ATOM 1679 N N . LEU A 1 203 ? 18.875 2.02 12.438 1 98.44 203 LEU A N 1
ATOM 1680 C CA . LEU A 1 203 ? 18.984 2.59 11.094 1 98.44 203 LEU A CA 1
ATOM 1681 C C . LEU A 1 203 ? 18.5 4.035 11.078 1 98.44 203 LEU A C 1
ATOM 1683 O O . LEU A 1 203 ? 19.156 4.902 10.477 1 98.44 203 LEU A O 1
ATOM 1687 N N . ALA A 1 204 ? 17.375 4.227 11.711 1 96.38 204 ALA A N 1
ATOM 1688 C CA . ALA A 1 204 ? 16.859 5.594 11.789 1 96.38 204 ALA A CA 1
ATOM 1689 C C . ALA A 1 204 ? 17.859 6.508 12.492 1 96.38 204 ALA A C 1
ATOM 1691 O O . ALA A 1 204 ? 18.031 7.668 12.109 1 96.38 204 ALA A O 1
ATOM 1692 N N . GLY A 1 205 ? 18.516 5.965 13.469 1 97.12 205 GLY A N 1
ATOM 1693 C CA . GLY A 1 205 ? 19.531 6.719 14.188 1 97.12 205 GLY A CA 1
ATOM 1694 C C . GLY A 1 205 ? 20.734 7.043 13.336 1 97.12 205 GLY A C 1
ATOM 1695 O O . GLY A 1 205 ? 21.422 8.039 13.57 1 97.12 205 GLY A O 1
ATOM 1696 N N . LEU A 1 206 ? 21.016 6.293 12.367 1 98 206 LEU A N 1
ATOM 1697 C CA . LEU A 1 206 ? 22.172 6.477 11.484 1 98 206 LEU A CA 1
ATOM 1698 C C . LEU A 1 206 ? 21.828 7.414 10.336 1 98 206 LEU A C 1
ATOM 1700 O O . LEU A 1 206 ? 22.719 8 9.719 1 98 206 LEU A O 1
ATOM 1704 N N . ALA A 1 207 ? 20.562 7.562 9.977 1 98.25 207 ALA A N 1
ATOM 1705 C CA . ALA A 1 207 ? 20.141 8.281 8.766 1 98.25 207 ALA A CA 1
ATOM 1706 C C . ALA A 1 207 ? 20.25 9.789 8.961 1 98.25 207 ALA A C 1
ATOM 1708 O O . ALA A 1 207 ? 20.047 10.297 10.062 1 98.25 207 ALA A O 1
ATOM 1709 N N . HIS A 1 208 ? 20.609 10.5 7.922 1 98.06 208 HIS A N 1
ATOM 1710 C CA . HIS A 1 208 ? 20.516 11.953 7.926 1 98.06 208 HIS A CA 1
ATOM 1711 C C . HIS A 1 208 ? 19.047 12.406 7.898 1 98.06 208 HIS A C 1
ATOM 1713 O O . HIS A 1 208 ? 18.688 13.375 8.57 1 98.06 208 HIS A O 1
ATOM 1719 N N . ILE A 1 209 ? 18.188 11.719 7.09 1 97.56 209 ILE A N 1
ATOM 1720 C CA . ILE A 1 209 ? 16.734 11.938 7.082 1 97.56 209 ILE A CA 1
ATOM 1721 C C . ILE A 1 209 ? 16.016 10.602 7.273 1 97.56 209 ILE A C 1
ATOM 1723 O O . ILE A 1 209 ? 15.977 9.773 6.363 1 97.56 209 ILE A O 1
ATOM 1727 N N . PRO A 1 210 ? 15.523 10.391 8.43 1 97.25 210 PRO A N 1
ATOM 1728 C CA . PRO A 1 210 ? 14.695 9.211 8.648 1 97.25 210 PRO A CA 1
ATOM 1729 C C . PRO A 1 210 ? 13.234 9.43 8.242 1 97.25 210 PRO A C 1
ATOM 1731 O O . PRO A 1 210 ? 12.633 10.43 8.625 1 97.25 210 PRO A O 1
ATOM 1734 N N . LEU A 1 211 ? 12.719 8.602 7.391 1 97.19 211 LEU A N 1
ATOM 1735 C CA . LEU A 1 211 ? 11.297 8.523 7.074 1 97.19 211 LEU A CA 1
ATOM 1736 C C . LEU A 1 211 ? 10.648 7.328 7.762 1 97.19 211 LEU A C 1
ATOM 1738 O O . LEU A 1 211 ? 11.297 6.297 7.961 1 97.19 211 LEU A O 1
ATOM 1742 N N . TYR A 1 212 ? 9.383 7.523 8.078 1 94.12 212 TYR A N 1
ATOM 1743 C CA . TYR A 1 212 ? 8.719 6.492 8.859 1 94.12 212 TYR A CA 1
ATOM 1744 C C . TYR A 1 212 ? 7.367 6.129 8.242 1 94.12 212 TYR A C 1
ATOM 1746 O O . TYR A 1 212 ? 6.707 6.98 7.645 1 94.12 212 TYR A O 1
ATOM 1754 N N . TYR A 1 213 ? 7.008 4.875 8.391 1 93.75 213 TYR A N 1
ATOM 1755 C CA . TYR A 1 213 ? 5.633 4.406 8.242 1 93.75 213 TYR A CA 1
ATOM 1756 C C . TYR A 1 213 ? 5.16 3.689 9.5 1 93.75 213 TYR A C 1
ATOM 1758 O O . TYR A 1 213 ? 5.965 3.365 10.375 1 93.75 213 TYR A O 1
ATOM 1766 N N . TRP A 1 214 ? 3.9 3.572 9.555 1 87.06 214 TRP A N 1
ATOM 1767 C CA . T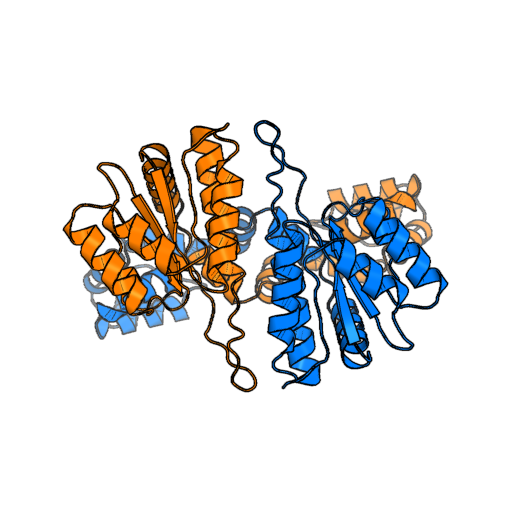RP A 1 214 ? 3.334 2.811 10.664 1 87.06 214 TRP A CA 1
ATOM 1768 C C . TRP A 1 214 ? 2.893 1.425 10.203 1 87.06 214 TRP A C 1
ATOM 1770 O O . TRP A 1 214 ? 2.139 1.298 9.234 1 87.06 214 TRP A O 1
ATOM 1780 N N . GLY A 1 215 ? 3.402 0.379 10.719 1 83.19 215 GLY A N 1
ATOM 1781 C CA . GLY A 1 215 ? 3.062 -1.003 10.422 1 83.19 215 GLY A CA 1
ATOM 1782 C C . GLY A 1 215 ? 3.279 -1.937 11.602 1 83.19 215 GLY A C 1
ATOM 1783 O O . GLY A 1 215 ? 4.309 -2.609 11.688 1 83.19 215 GLY A O 1
ATOM 1784 N N . ASP A 1 216 ? 2.395 -2.031 12.516 1 71.94 216 ASP A N 1
ATOM 1785 C CA . ASP A 1 216 ? 2.496 -2.779 13.766 1 71.94 216 ASP A CA 1
ATOM 1786 C C . ASP A 1 216 ? 3.107 -4.16 13.531 1 71.94 216 ASP A C 1
ATOM 1788 O O . ASP A 1 216 ? 2.783 -4.828 12.547 1 71.94 216 ASP A O 1
ATOM 1792 N N . GLU A 1 217 ? 4.082 -4.457 14.391 1 76.88 217 GLU A N 1
ATOM 1793 C CA . GLU A 1 217 ? 4.566 -5.832 14.359 1 76.88 217 GLU A CA 1
ATOM 1794 C C . GLU A 1 217 ? 3.432 -6.824 14.609 1 76.88 217 GLU A C 1
ATOM 1796 O O . GLU A 1 217 ? 2.615 -6.629 15.508 1 76.88 217 GLU A O 1
ATOM 1801 N N . GLN A 1 218 ? 3.238 -7.652 13.703 1 78.12 218 GLN A N 1
ATOM 1802 C CA . GLN A 1 218 ? 2.24 -8.711 13.828 1 78.12 218 GLN A CA 1
ATOM 1803 C C . GLN A 1 218 ? 2.82 -10.062 13.43 1 78.12 218 GLN A C 1
ATOM 1805 O O . GLN A 1 218 ? 3.49 -10.18 12.398 1 78.12 218 GLN A O 1
ATOM 1810 N N . LYS A 1 219 ? 2.768 -10.961 14.422 1 81.62 219 LYS A N 1
ATOM 1811 C CA . LYS A 1 219 ? 3.176 -12.336 14.125 1 81.62 219 LYS A CA 1
ATOM 1812 C C . LYS A 1 219 ? 1.982 -13.281 14.164 1 81.62 219 LYS A C 1
ATOM 1814 O O . LYS A 1 219 ? 1.091 -13.133 15 1 81.62 219 LYS A O 1
ATOM 1819 N N . LEU A 1 220 ? 1.865 -14.094 13.164 1 80.19 220 LEU A N 1
ATOM 1820 C CA . LEU A 1 220 ? 0.876 -15.172 13.125 1 80.19 220 LEU A CA 1
ATOM 1821 C C . LEU A 1 220 ? 1.544 -16.516 12.867 1 80.19 220 LEU A C 1
ATOM 1823 O O . LEU A 1 220 ? 2.166 -16.719 11.828 1 80.19 220 LEU A O 1
ATOM 1827 N N . ASN A 1 221 ? 1.505 -17.391 13.836 1 80.44 221 ASN A N 1
ATOM 1828 C CA . ASN A 1 221 ? 2.123 -18.719 13.766 1 80.44 221 ASN A CA 1
ATOM 1829 C C . ASN A 1 221 ? 3.617 -18.625 13.469 1 80.44 221 ASN A C 1
ATOM 1831 O O . ASN A 1 221 ? 4.133 -19.328 12.609 1 80.44 221 ASN A O 1
ATOM 1835 N N . GLY A 1 222 ? 4.273 -17.609 14.047 1 79.38 222 GLY A N 1
ATOM 1836 C CA . GLY A 1 222 ? 5.719 -17.484 13.953 1 79.38 222 GLY A CA 1
ATOM 1837 C C . GLY A 1 222 ? 6.168 -16.703 12.734 1 79.38 222 GLY A C 1
ATOM 1838 O O . GLY A 1 222 ? 7.355 -16.406 12.578 1 79.38 222 GLY A O 1
ATOM 1839 N N . TYR A 1 223 ? 5.152 -16.344 11.922 1 81.69 223 TYR A N 1
ATOM 1840 C CA . TYR A 1 223 ? 5.492 -15.609 10.719 1 81.69 223 TYR A CA 1
ATOM 1841 C C . TYR A 1 223 ? 5.227 -14.117 10.898 1 81.69 223 TYR A C 1
ATOM 1843 O O . TYR A 1 223 ? 4.223 -13.727 11.5 1 81.69 223 TYR A O 1
ATOM 1851 N N . ASN A 1 224 ? 6.172 -13.32 10.406 1 82.62 224 ASN A N 1
ATOM 1852 C CA . ASN A 1 224 ? 5.973 -11.875 10.367 1 82.62 224 ASN A CA 1
ATOM 1853 C C . ASN A 1 224 ? 4.961 -11.477 9.297 1 82.62 224 ASN A C 1
ATOM 1855 O O . ASN A 1 224 ? 5.203 -11.672 8.102 1 82.62 224 ASN A O 1
ATOM 1859 N N . VAL A 1 225 ? 3.846 -10.984 9.781 1 85.06 225 VAL A N 1
ATOM 1860 C CA . VAL A 1 225 ? 2.803 -10.617 8.828 1 85.06 225 VAL A CA 1
ATOM 1861 C C . VAL A 1 225 ? 2.5 -9.125 8.938 1 85.06 225 VAL A C 1
ATOM 1863 O O . VAL A 1 225 ? 1.359 -8.695 8.742 1 85.06 225 VAL A O 1
ATOM 1866 N N . ALA A 1 226 ? 3.521 -8.367 9.289 1 86.88 226 ALA A N 1
ATOM 1867 C CA . ALA A 1 226 ? 3.354 -6.926 9.461 1 86.88 226 ALA A CA 1
ATOM 1868 C C . ALA A 1 226 ? 2.816 -6.281 8.188 1 86.88 226 ALA A C 1
ATOM 1870 O O . ALA A 1 226 ? 3.191 -6.676 7.078 1 86.88 226 ALA A O 1
ATOM 1871 N N . ASP A 1 227 ? 1.979 -5.312 8.336 1 89.5 227 ASP A N 1
ATOM 1872 C CA . ASP A 1 227 ? 1.379 -4.559 7.238 1 89.5 227 ASP A CA 1
ATOM 1873 C C . ASP A 1 227 ? 2.367 -3.547 6.664 1 89.5 227 ASP A C 1
ATOM 1875 O O . ASP A 1 227 ? 2.844 -2.66 7.375 1 89.5 227 ASP A O 1
ATOM 1879 N N . ARG A 1 228 ? 2.643 -3.631 5.348 1 91.31 228 ARG A N 1
ATOM 1880 C CA . ARG A 1 228 ? 3.604 -2.732 4.715 1 91.31 228 ARG A CA 1
ATOM 1881 C C . ARG A 1 228 ? 2.904 -1.758 3.773 1 91.31 228 ARG A C 1
ATOM 1883 O O . ARG A 1 228 ? 3.561 -1.044 3.012 1 91.31 228 ARG A O 1
ATOM 1890 N N . THR A 1 229 ? 1.604 -1.697 3.84 1 92.5 229 THR A N 1
ATOM 1891 C CA . THR A 1 229 ? 0.839 -0.805 2.975 1 92.5 229 THR A CA 1
ATOM 1892 C C . THR A 1 229 ? 1.212 0.652 3.236 1 92.5 229 THR A C 1
ATOM 1894 O O . THR A 1 229 ? 1.268 1.461 2.307 1 92.5 229 THR A O 1
ATOM 1897 N N . GLY A 1 230 ? 1.411 0.936 4.492 1 92.62 230 GLY A N 1
ATOM 1898 C CA . GLY A 1 230 ? 1.839 2.285 4.824 1 92.62 230 GLY A CA 1
ATOM 1899 C C . GLY A 1 230 ? 3.164 2.664 4.195 1 92.62 230 GLY A C 1
ATOM 1900 O O . GLY A 1 230 ? 3.365 3.816 3.805 1 92.62 230 GLY A O 1
ATOM 1901 N N . MET A 1 231 ? 4.105 1.709 4.145 1 95.25 231 MET A N 1
ATOM 1902 C CA . MET A 1 231 ? 5.395 1.935 3.494 1 95.25 231 MET A CA 1
ATOM 1903 C C . MET A 1 231 ? 5.207 2.229 2.008 1 95.25 231 MET A C 1
ATOM 1905 O O . MET A 1 231 ? 5.828 3.148 1.472 1 95.25 231 MET A O 1
ATOM 1909 N N . MET A 1 232 ? 4.363 1.451 1.381 1 94.56 232 MET A N 1
ATOM 1910 C CA . MET A 1 232 ? 4.074 1.679 -0.032 1 94.56 232 MET A CA 1
ATOM 1911 C C . MET A 1 232 ? 3.5 3.074 -0.251 1 94.56 232 MET A C 1
ATOM 1913 O O . MET A 1 232 ? 3.879 3.764 -1.2 1 94.56 232 MET A O 1
ATOM 1917 N N . MET A 1 233 ? 2.613 3.451 0.576 1 92.5 233 MET A N 1
ATOM 1918 C CA . MET A 1 233 ? 1.994 4.77 0.47 1 92.5 233 MET A CA 1
ATOM 1919 C C . MET A 1 233 ? 3.035 5.875 0.619 1 92.5 233 MET A C 1
ATOM 1921 O O . MET A 1 233 ? 3.045 6.832 -0.155 1 92.5 233 MET A O 1
ATOM 1925 N N . LEU A 1 234 ? 3.852 5.734 1.6 1 94.62 234 LEU A N 1
ATOM 1926 C CA . LEU A 1 234 ? 4.906 6.715 1.835 1 94.62 234 LEU A CA 1
ATOM 1927 C C . LEU A 1 234 ? 5.793 6.863 0.604 1 94.62 234 LEU A C 1
ATOM 1929 O O . LEU A 1 234 ? 6.055 7.98 0.155 1 94.62 234 LEU A O 1
ATOM 1933 N N . LEU A 1 235 ? 6.234 5.766 0.068 1 96.88 235 LEU A N 1
ATOM 1934 C CA . LEU A 1 235 ? 7.141 5.773 -1.074 1 96.88 235 LEU A CA 1
ATOM 1935 C C . LEU A 1 235 ? 6.445 6.309 -2.32 1 96.88 235 LEU A C 1
ATOM 1937 O O . LEU A 1 235 ? 7.062 6.996 -3.137 1 96.88 235 LEU A O 1
ATOM 1941 N N . ARG A 1 236 ? 5.18 6.004 -2.434 1 93.25 236 ARG A N 1
ATOM 1942 C CA . ARG A 1 236 ? 4.406 6.559 -3.541 1 93.25 236 ARG A CA 1
ATOM 1943 C C . ARG A 1 236 ? 4.293 8.078 -3.426 1 93.25 236 ARG A C 1
ATOM 1945 O O . ARG A 1 236 ? 4.453 8.789 -4.418 1 93.25 236 ARG A O 1
ATOM 1952 N N . GLU A 1 237 ? 4.027 8.539 -2.256 1 92.19 237 GLU A N 1
ATOM 1953 C CA . GLU A 1 237 ? 3.934 9.984 -2.045 1 92.19 237 GLU A CA 1
ATOM 1954 C C . GLU A 1 237 ? 5.262 10.672 -2.346 1 92.19 237 GLU A C 1
ATOM 1956 O O . GLU A 1 237 ? 5.289 11.758 -2.93 1 92.19 237 GLU A O 1
ATOM 1961 N N . LEU A 1 238 ? 6.332 10.039 -1.907 1 95.19 238 LEU A N 1
ATOM 1962 C CA . LEU A 1 238 ? 7.648 10.57 -2.234 1 95.19 238 LEU A CA 1
ATOM 1963 C C . LEU A 1 238 ? 7.836 10.672 -3.744 1 95.19 238 LEU A C 1
ATOM 1965 O O . LEU A 1 238 ? 8.312 11.688 -4.25 1 95.19 238 LEU A O 1
ATOM 1969 N N . THR A 1 239 ? 7.461 9.656 -4.422 1 93.81 239 THR A N 1
ATOM 1970 C CA . THR A 1 239 ? 7.582 9.625 -5.875 1 93.81 239 THR A CA 1
ATOM 1971 C C . THR A 1 239 ? 6.75 10.734 -6.512 1 93.81 239 THR A C 1
ATOM 1973 O O . THR A 1 239 ? 7.211 11.406 -7.438 1 93.81 239 THR A O 1
ATOM 1976 N N . GLU A 1 240 ? 5.539 10.891 -6.004 1 89 240 GLU A N 1
ATOM 1977 C CA . GLU A 1 240 ? 4.664 11.938 -6.523 1 89 240 GLU A CA 1
ATOM 1978 C C . GLU A 1 240 ? 5.27 13.32 -6.32 1 89 240 GLU A C 1
ATOM 1980 O O . GLU A 1 240 ? 5.203 14.172 -7.211 1 89 240 GLU A O 1
ATOM 1985 N N . VAL A 1 241 ? 5.773 13.547 -5.137 1 90.94 241 VAL A N 1
ATOM 1986 C CA . VAL A 1 241 ? 6.426 14.812 -4.836 1 90.94 241 VAL A CA 1
ATOM 1987 C C . VAL A 1 241 ? 7.598 15.031 -5.793 1 90.94 241 VAL A C 1
ATOM 1989 O O . VAL A 1 241 ? 7.754 16.125 -6.355 1 90.94 241 VAL A O 1
ATOM 1992 N N . PHE A 1 242 ? 8.43 13.984 -6.055 1 93.62 242 PHE A N 1
ATOM 1993 C CA . PHE A 1 242 ? 9.562 14.062 -6.965 1 93.62 242 PHE A CA 1
ATOM 1994 C C . PHE A 1 242 ? 9.109 14.438 -8.367 1 93.62 242 PHE A C 1
ATOM 1996 O O . PHE A 1 242 ? 9.672 15.336 -8.992 1 93.62 242 PHE A O 1
ATOM 2003 N N . TRP A 1 243 ? 8.062 13.734 -8.852 1 89.31 243 TRP A N 1
ATOM 2004 C CA . TRP A 1 243 ? 7.559 13.984 -10.203 1 89.31 243 TRP A CA 1
ATOM 2005 C C . TRP A 1 243 ? 7.027 15.406 -10.328 1 89.31 243 TRP A C 1
ATOM 2007 O O . TRP A 1 243 ? 7.258 16.078 -11.336 1 89.31 243 TRP A O 1
ATOM 2017 N N . ARG A 1 244 ? 6.352 15.859 -9.32 1 86.12 244 ARG A N 1
ATOM 2018 C CA . ARG A 1 244 ? 5.781 17.203 -9.344 1 86.12 244 ARG A CA 1
ATOM 2019 C C . ARG A 1 244 ? 6.875 18.266 -9.391 1 86.12 244 ARG A C 1
ATOM 2021 O O . ARG A 1 244 ? 6.723 19.297 -10.055 1 86.12 244 ARG A O 1
ATOM 2028 N N . MET A 1 245 ? 7.887 17.969 -8.742 1 87.44 245 MET A N 1
ATOM 2029 C CA . MET A 1 245 ? 8.961 18.953 -8.633 1 87.44 245 MET A CA 1
ATOM 2030 C C . MET A 1 245 ? 9.836 18.938 -9.883 1 87.44 245 MET A C 1
ATOM 2032 O O . MET A 1 245 ? 10.352 19.984 -10.297 1 87.44 245 MET A O 1
ATOM 2036 N N . TYR A 1 246 ? 9.914 17.734 -10.531 1 87.31 246 TYR A N 1
ATOM 2037 C CA . TYR A 1 246 ? 11 17.656 -11.5 1 87.31 246 TYR A CA 1
ATOM 2038 C C . TYR A 1 246 ? 10.516 17.109 -12.828 1 87.31 246 TYR A C 1
ATOM 2040 O O . TYR A 1 246 ? 11.234 17.172 -13.836 1 87.31 246 TYR A O 1
ATOM 2048 N N . CYS A 1 247 ? 9.383 16.469 -12.898 1 76.56 247 CYS A N 1
ATOM 2049 C CA . CYS A 1 247 ? 8.922 15.875 -14.148 1 76.56 247 CYS A CA 1
ATOM 2050 C C . CYS A 1 247 ? 7.773 16.688 -14.742 1 76.56 247 CYS A C 1
ATOM 2052 O O . CYS A 1 247 ? 7.422 16.5 -15.914 1 76.56 247 CYS A O 1
ATOM 2054 N N . VAL A 1 248 ? 6.934 17.406 -13.883 1 62 248 VAL A N 1
ATOM 2055 C CA . VAL A 1 248 ? 5.844 18.203 -14.422 1 62 248 VAL A CA 1
ATOM 2056 C C . VAL A 1 248 ? 6.18 19.688 -14.281 1 62 248 VAL A C 1
ATOM 2058 O O . VAL A 1 248 ? 6.93 20.078 -13.391 1 62 248 VAL A O 1
ATOM 2061 N N . MET B 1 1 ? 4.035 29.453 3.781 1 24.34 1 MET B N 1
ATOM 2062 C CA . MET B 1 1 ? 4.422 28.922 5.086 1 24.34 1 MET B CA 1
ATOM 2063 C C . MET B 1 1 ? 3.58 27.703 5.445 1 24.34 1 MET B C 1
ATOM 2065 O O . MET B 1 1 ? 2.547 27.828 6.105 1 24.34 1 MET B O 1
ATOM 2069 N N . GLU B 1 2 ? 3.18 26.766 4.555 1 28.41 2 GLU B N 1
ATOM 2070 C CA . GLU B 1 2 ? 2.211 25.688 4.418 1 28.41 2 GLU B CA 1
ATOM 2071 C C . GLU B 1 2 ? 2.465 24.594 5.441 1 28.41 2 GLU B C 1
ATOM 2073 O O . GLU B 1 2 ? 3.539 23.984 5.461 1 28.41 2 GLU B O 1
ATOM 2078 N N . ASP B 1 3 ? 1.955 24.75 6.75 1 32.84 3 ASP B N 1
ATOM 2079 C CA . ASP B 1 3 ? 2.076 24.172 8.086 1 32.84 3 ASP B CA 1
ATOM 2080 C C . ASP B 1 3 ? 1.82 22.672 8.07 1 32.84 3 ASP B C 1
ATOM 2082 O O . ASP B 1 3 ? 0.714 22.234 7.762 1 32.84 3 ASP B O 1
ATOM 2086 N N . ASN B 1 4 ? 2.596 21.859 7.543 1 39.22 4 ASN B N 1
ATOM 2087 C CA . ASN B 1 4 ? 2.803 20.422 7.52 1 39.22 4 ASN B CA 1
ATOM 2088 C C . ASN B 1 4 ? 2.389 19.766 8.836 1 39.22 4 ASN B C 1
ATOM 2090 O O . ASN B 1 4 ? 3.141 19.812 9.812 1 39.22 4 ASN B O 1
ATOM 2094 N N . ILE B 1 5 ? 1.097 19.75 9.273 1 47.5 5 ILE B N 1
ATOM 2095 C CA . ILE B 1 5 ? 0.623 19.875 10.648 1 47.5 5 ILE B CA 1
ATOM 2096 C C . ILE B 1 5 ? 0.603 18.484 11.305 1 47.5 5 ILE B C 1
ATOM 2098 O O . ILE B 1 5 ? -0.185 17.625 10.922 1 47.5 5 ILE B O 1
ATOM 2102 N N . MET B 1 6 ? 1.776 17.828 11.711 1 56.56 6 MET B N 1
ATOM 2103 C CA . MET B 1 6 ? 1.817 16.719 12.672 1 56.56 6 MET B CA 1
ATOM 2104 C C . MET B 1 6 ? 0.714 16.875 13.711 1 56.56 6 MET B C 1
ATOM 2106 O O . MET B 1 6 ? 0.472 17.969 14.219 1 56.56 6 MET B O 1
ATOM 2110 N N . LYS B 1 7 ? -0.088 15.602 13.75 1 69.56 7 LYS B N 1
ATOM 2111 C CA . LYS B 1 7 ? -1.06 15.648 14.836 1 69.56 7 LYS B CA 1
ATOM 2112 C C . LYS B 1 7 ? -0.364 15.742 16.188 1 69.56 7 LYS B C 1
ATOM 2114 O O . LYS B 1 7 ? 0.83 15.461 16.312 1 69.56 7 LYS B O 1
ATOM 2119 N N . PHE B 1 8 ? -1.062 16.062 16.953 1 79.31 8 PHE B N 1
ATOM 2120 C CA . PHE B 1 8 ? -0.59 16.25 18.312 1 79.31 8 PHE B CA 1
ATOM 2121 C C . PHE B 1 8 ? 0.096 14.992 18.828 1 79.31 8 PHE B C 1
ATOM 2123 O O . PHE B 1 8 ? 1.232 15.047 19.312 1 79.31 8 PHE B O 1
ATOM 2130 N N . GLU B 1 9 ? -0.55 13.719 18.469 1 73.88 9 GLU B N 1
ATOM 2131 C CA . GLU B 1 9 ? -0.016 12.477 19.016 1 73.88 9 GLU B CA 1
ATOM 2132 C C . GLU B 1 9 ? 1.31 12.109 18.344 1 73.88 9 GLU B C 1
ATOM 2134 O O . GLU B 1 9 ? 2.209 11.578 19 1 73.88 9 GLU B O 1
ATOM 2139 N N . GLU B 1 10 ? 1.416 12.406 17.203 1 68.25 10 GLU B N 1
ATOM 2140 C CA . GLU B 1 10 ? 2.646 12.117 16.469 1 68.25 10 GLU B CA 1
ATOM 2141 C C . GLU B 1 10 ? 3.793 13 16.953 1 68.25 10 GLU B C 1
ATOM 2143 O O . GLU B 1 10 ? 4.934 12.547 17.062 1 68.25 10 GLU B O 1
ATOM 2148 N N . ARG B 1 11 ? 3.494 14.234 17.094 1 74.38 11 ARG B N 1
ATOM 2149 C CA . ARG B 1 11 ? 4.492 15.141 17.656 1 74.38 11 ARG B CA 1
ATOM 2150 C C . ARG B 1 11 ? 4.949 14.688 19.031 1 74.38 11 ARG B C 1
ATOM 2152 O O . ARG B 1 11 ? 6.141 14.727 19.344 1 74.38 11 ARG B O 1
ATOM 2159 N N . VAL B 1 12 ? 4.059 14.164 19.781 1 82.06 12 VAL B N 1
ATOM 2160 C CA . VAL B 1 12 ? 4.355 13.672 21.125 1 82.06 12 VAL B CA 1
ATOM 2161 C C . VAL B 1 12 ? 5.266 12.445 21.031 1 82.06 12 VAL B C 1
ATOM 2163 O O . VAL B 1 12 ? 6.262 12.352 21.75 1 82.06 12 VAL B O 1
ATOM 2166 N N . LEU B 1 13 ? 4.855 11.617 20.141 1 69.56 13 LEU B N 1
ATOM 2167 C CA . LEU B 1 13 ? 5.645 10.398 19.969 1 69.56 13 LEU B CA 1
ATOM 2168 C C . LEU B 1 13 ? 7.047 10.727 19.484 1 69.56 13 LEU B C 1
ATOM 2170 O O . LEU B 1 13 ? 8.023 10.094 19.891 1 69.56 13 LEU B O 1
ATOM 2174 N N . GLN B 1 14 ? 7.117 11.617 18.578 1 69.81 14 GLN B N 1
ATOM 2175 C CA . GLN B 1 14 ? 8.398 12.039 18.016 1 69.81 14 GLN B CA 1
ATOM 2176 C C . GLN B 1 14 ? 9.312 12.594 19.094 1 69.81 14 GLN B C 1
ATOM 2178 O O . GLN B 1 14 ? 10.539 12.477 19 1 69.81 14 GLN B O 1
ATOM 2183 N N . GLN B 1 15 ? 8.742 13.141 20.172 1 72.56 15 GLN B N 1
ATOM 2184 C CA . GLN B 1 15 ? 9.516 13.805 21.219 1 72.56 15 GLN B CA 1
ATOM 2185 C C . GLN B 1 15 ? 9.477 13.008 22.516 1 72.56 15 GLN B C 1
ATOM 2187 O O . GLN B 1 15 ? 9.836 13.523 23.578 1 72.56 15 GLN B O 1
ATOM 2192 N N . GLU B 1 16 ? 9.031 11.766 22.406 1 72.94 16 GLU B N 1
ATOM 2193 C CA . GLU B 1 16 ? 8.734 10.953 23.594 1 72.94 16 GLU B CA 1
ATOM 2194 C C . GLU B 1 16 ? 9.938 10.852 24.516 1 72.94 16 GLU B C 1
ATOM 2196 O O . GLU B 1 16 ? 9.805 10.945 25.734 1 72.94 16 GLU B O 1
ATOM 2201 N N . PHE B 1 17 ? 11 10.797 24 1 70.31 17 PHE B N 1
ATOM 2202 C CA . PHE B 1 17 ? 12.195 10.586 24.797 1 70.31 17 PHE B CA 1
ATOM 2203 C C . PHE B 1 17 ? 12.703 11.898 25.375 1 70.31 17 PHE B C 1
ATOM 2205 O O . PHE B 1 17 ? 13.609 11.914 26.219 1 70.31 17 PHE B O 1
ATOM 2212 N N . THR B 1 18 ? 12.172 12.945 24.938 1 78.12 18 THR B N 1
ATOM 2213 C CA . THR B 1 18 ? 12.625 14.242 25.438 1 78.12 18 THR B CA 1
ATOM 2214 C C . THR B 1 18 ? 11.602 14.844 26.391 1 78.12 18 THR B C 1
ATOM 2216 O O . THR B 1 18 ? 11.859 15.875 27.016 1 78.12 18 THR B O 1
ATOM 2219 N N . LEU B 1 19 ? 10.508 14.203 26.562 1 84.94 19 LEU B N 1
ATOM 2220 C CA . LEU B 1 19 ? 9.438 14.742 27.391 1 84.94 19 LEU B CA 1
ATOM 2221 C C . LEU B 1 19 ? 9.688 14.438 28.859 1 84.94 19 LEU B C 1
ATOM 2223 O O . LEU B 1 19 ? 10.164 13.352 29.203 1 84.94 19 LEU B O 1
ATOM 2227 N N . ASN B 1 20 ? 9.492 15.398 29.734 1 86.69 20 ASN B N 1
ATOM 2228 C CA . ASN B 1 20 ? 9.586 15.211 31.172 1 86.69 20 ASN B CA 1
ATOM 2229 C C . ASN B 1 20 ? 8.203 15.07 31.812 1 86.69 20 ASN B C 1
ATOM 2231 O O . ASN B 1 20 ? 7.191 15.047 31.109 1 86.69 20 ASN B O 1
ATOM 2235 N N . ASP B 1 21 ? 8.172 15.008 33.125 1 88.06 21 ASP B N 1
ATOM 2236 C CA . ASP B 1 21 ? 6.922 14.75 33.812 1 88.06 21 ASP B CA 1
ATOM 2237 C C . ASP B 1 21 ? 5.914 15.875 33.594 1 88.06 21 ASP B C 1
ATOM 2239 O O . ASP B 1 21 ? 4.719 15.617 33.406 1 88.06 21 ASP B O 1
ATOM 2243 N N . THR B 1 22 ? 6.414 17.062 33.656 1 90.31 22 THR B N 1
ATOM 2244 C CA . THR B 1 22 ? 5.551 18.203 33.438 1 90.31 22 THR B CA 1
ATOM 2245 C C . THR B 1 22 ? 4.961 18.156 32.031 1 90.31 22 THR B C 1
ATOM 2247 O O . THR B 1 22 ? 3.775 18.438 31.828 1 90.31 22 THR B O 1
ATOM 2250 N N . ASP B 1 23 ? 5.809 17.812 31.047 1 92.44 23 ASP B N 1
ATOM 2251 C CA . ASP B 1 23 ? 5.352 17.672 29.672 1 92.44 23 ASP B CA 1
ATOM 2252 C C . ASP B 1 23 ? 4.227 16.641 29.562 1 92.44 23 ASP B C 1
ATOM 2254 O O . ASP B 1 23 ? 3.213 16.891 28.906 1 92.44 23 ASP B O 1
ATOM 2258 N N . ASP B 1 24 ? 4.383 15.539 30.219 1 90.38 24 ASP B N 1
ATOM 2259 C CA . ASP B 1 24 ? 3.408 14.453 30.156 1 90.38 24 ASP B CA 1
ATOM 2260 C C . ASP B 1 24 ? 2.055 14.898 30.703 1 90.38 24 ASP B C 1
ATOM 2262 O O . ASP B 1 24 ? 1.01 14.516 30.172 1 90.38 24 ASP B O 1
ATOM 2266 N N . LEU B 1 25 ? 2.143 15.68 31.766 1 90.94 25 LEU B N 1
ATOM 2267 C CA . LEU B 1 25 ? 0.919 16.203 32.344 1 90.94 25 LEU B CA 1
ATOM 2268 C C . LEU B 1 25 ? 0.156 17.062 31.359 1 90.94 25 LEU B C 1
ATOM 2270 O O . LEU B 1 25 ? -1.065 16.953 31.234 1 90.94 25 LEU B O 1
ATOM 2274 N N . ILE B 1 26 ? 0.848 17.906 30.641 1 93.81 26 ILE B N 1
ATOM 2275 C CA . ILE B 1 26 ? 0.236 18.812 29.672 1 93.81 26 ILE B CA 1
ATOM 2276 C C . ILE B 1 26 ? -0.323 18.016 28.5 1 93.81 26 ILE B C 1
ATOM 2278 O O . ILE B 1 26 ? -1.447 18.25 28.062 1 93.81 26 ILE B O 1
ATOM 2282 N N . VAL B 1 27 ? 0.448 17.078 28.016 1 92.31 27 VAL B N 1
ATOM 2283 C CA . VAL B 1 27 ? 0.033 16.219 26.906 1 92.31 27 VAL B CA 1
ATOM 2284 C C . VAL B 1 27 ? -1.264 15.5 27.281 1 92.31 27 VAL B C 1
ATOM 2286 O O . VAL B 1 27 ? -2.207 15.469 26.484 1 92.31 27 VAL B O 1
ATOM 2289 N N . ASP B 1 28 ? -1.33 14.992 28.438 1 89.69 28 ASP B N 1
ATOM 2290 C CA . ASP B 1 28 ? -2.518 14.273 28.891 1 89.69 28 ASP B CA 1
ATOM 2291 C C . ASP B 1 28 ? -3.729 15.203 28.953 1 89.69 28 ASP B C 1
ATOM 2293 O O . ASP B 1 28 ? -4.844 14.797 28.609 1 89.69 28 ASP B O 1
ATOM 2297 N N . TYR B 1 29 ? -3.541 16.391 29.406 1 91.88 29 TYR B N 1
ATOM 2298 C CA . TYR B 1 29 ? -4.613 17.375 29.469 1 91.88 29 TYR B CA 1
ATOM 2299 C C . TYR B 1 29 ? -5.156 17.672 28.078 1 91.88 29 TYR B C 1
ATOM 2301 O O . TYR B 1 29 ? -6.371 17.703 27.875 1 91.88 29 TYR B O 1
ATOM 2309 N N . ILE B 1 30 ? -4.227 17.859 27.141 1 90.12 30 ILE B N 1
ATOM 2310 C CA . ILE B 1 30 ? -4.625 18.172 25.766 1 90.12 30 ILE B CA 1
ATOM 2311 C C . ILE B 1 30 ? -5.41 17.016 25.172 1 90.12 30 ILE B C 1
ATOM 2313 O O . ILE B 1 30 ? -6.441 17.219 24.531 1 90.12 30 ILE B O 1
ATOM 2317 N N . ARG B 1 31 ? -4.898 15.852 25.5 1 82.69 31 ARG B N 1
ATOM 2318 C CA . ARG B 1 31 ? -5.586 14.648 25.031 1 82.69 31 ARG B CA 1
ATOM 2319 C C . ARG B 1 31 ? -7.016 14.602 25.562 1 82.69 31 ARG B C 1
ATOM 2321 O O . ARG B 1 31 ? -7.949 14.297 24.797 1 82.69 31 ARG B O 1
ATOM 2328 N N . LYS B 1 32 ? -7.168 14.906 26.719 1 82.44 32 LYS B N 1
ATOM 2329 C CA . LYS B 1 32 ? -8.453 14.797 27.422 1 82.44 32 LYS B CA 1
ATOM 2330 C C . LYS B 1 32 ? -9.406 15.906 27 1 82.44 32 LYS B C 1
ATOM 2332 O O . LYS B 1 32 ? -10.625 15.742 27.047 1 82.44 32 LYS B O 1
ATOM 2337 N N . ASN B 1 33 ? -8.898 17.016 26.516 1 82.31 33 ASN B N 1
ATOM 2338 C CA . ASN B 1 33 ? -9.742 18.172 26.234 1 82.31 33 ASN B CA 1
ATOM 2339 C C . ASN B 1 33 ? -9.711 18.547 24.75 1 82.31 33 ASN B C 1
ATOM 2341 O O . ASN B 1 33 ? -9.938 19.703 24.391 1 82.31 33 ASN B O 1
ATOM 2345 N N . LYS B 1 34 ? -9.305 17.562 23.922 1 79.44 34 LYS B N 1
ATOM 2346 C CA . LYS B 1 34 ? -9.125 17.828 22.5 1 79.44 34 LYS B CA 1
ATOM 2347 C C . LYS B 1 34 ? -10.383 18.438 21.891 1 79.44 34 LYS B C 1
ATOM 2349 O O . LYS B 1 34 ? -10.297 19.359 21.078 1 79.44 34 LYS B O 1
ATOM 2354 N N . ALA B 1 35 ? -11.5 17.969 22.281 1 69.94 35 ALA B N 1
ATOM 2355 C CA . ALA B 1 35 ? -12.781 18.375 21.703 1 69.94 35 ALA B CA 1
ATOM 2356 C C . ALA B 1 35 ? -13.086 19.844 22.031 1 69.94 35 ALA B C 1
ATOM 2358 O O . ALA B 1 35 ? -13.789 20.516 21.266 1 69.94 35 ALA B O 1
ATOM 2359 N N . ASN B 1 36 ? -12.586 20.375 23.031 1 76 36 ASN B N 1
ATOM 2360 C CA . ASN B 1 36 ? -12.922 21.719 23.484 1 76 36 ASN B CA 1
ATOM 2361 C C . ASN B 1 36 ? -11.695 22.641 23.484 1 76 36 ASN B C 1
ATOM 2363 O O . ASN B 1 36 ? -11.742 23.734 24.031 1 76 36 ASN B O 1
ATOM 2367 N N . LEU B 1 37 ? -10.648 22.141 22.906 1 80.12 37 LEU B N 1
ATOM 2368 C CA . LEU B 1 37 ? -9.359 22.812 22.969 1 80.12 37 LEU B CA 1
ATOM 2369 C C . LEU B 1 37 ? -9.453 24.219 22.375 1 80.12 37 LEU B C 1
ATOM 2371 O O . LEU B 1 37 ? -8.797 25.141 22.844 1 80.12 37 LEU B O 1
ATOM 2375 N N . GLU B 1 38 ? -10.289 24.219 21.391 1 74.69 38 GLU B N 1
ATOM 2376 C CA . GLU B 1 38 ? -10.422 25.484 20.672 1 74.69 38 GLU B CA 1
ATOM 2377 C C . GLU B 1 38 ? -10.875 26.609 21.609 1 74.69 38 GLU B C 1
ATOM 2379 O O . GLU B 1 38 ? -10.5 27.766 21.406 1 74.69 38 GLU B O 1
ATOM 2384 N N . HIS B 1 39 ? -11.484 26.297 22.547 1 77.19 39 HIS B N 1
ATOM 2385 C CA . HIS B 1 39 ? -12.078 27.312 23.406 1 77.19 39 HIS B CA 1
ATOM 2386 C C . HIS B 1 39 ? -11.227 27.547 24.656 1 77.19 39 HIS B C 1
ATOM 2388 O O . HIS B 1 39 ? -11.523 28.422 25.469 1 77.19 39 HIS B O 1
ATOM 2394 N N . LEU B 1 40 ? -10.219 26.828 24.812 1 83.62 40 LEU B N 1
ATOM 2395 C CA . LEU B 1 40 ? -9.391 26.938 26.016 1 83.62 40 LEU B CA 1
ATOM 2396 C C . LEU B 1 40 ? -8.281 27.969 25.797 1 83.62 40 LEU B C 1
ATOM 2398 O O . LEU B 1 40 ? -7.652 28 24.734 1 83.62 40 LEU B O 1
ATOM 2402 N N . SER B 1 41 ? -8.172 28.859 26.719 1 83.75 41 SER B N 1
ATOM 2403 C CA . SER B 1 41 ? -7.016 29.75 26.703 1 83.75 41 SER B CA 1
ATOM 2404 C C . SER B 1 41 ? -5.816 29.094 27.391 1 83.75 41 SER B C 1
ATOM 2406 O O . SER B 1 41 ? -5.973 28.172 28.188 1 83.75 41 SER B O 1
ATOM 2408 N N . ILE B 1 42 ? -4.613 29.594 27.109 1 90.81 42 ILE B N 1
ATOM 2409 C CA . ILE B 1 42 ? -3.393 29.078 27.719 1 90.81 42 ILE B CA 1
ATOM 2410 C C . ILE B 1 42 ? -3.43 29.297 29.219 1 90.81 42 ILE B C 1
ATOM 2412 O O . ILE B 1 42 ? -2.926 28.469 29.984 1 90.81 42 ILE B O 1
ATOM 2416 N N . GLN B 1 43 ? -4.125 30.328 29.625 1 89.19 43 GLN B N 1
ATOM 2417 C CA . GLN B 1 43 ? -4.273 30.641 31.047 1 89.19 43 GLN B CA 1
ATOM 2418 C C . GLN B 1 43 ? -5.141 29.594 31.75 1 89.19 43 GLN B C 1
ATOM 2420 O O . GLN B 1 43 ? -4.809 29.141 32.844 1 89.19 43 GLN B O 1
ATOM 2425 N N . LYS B 1 44 ? -6.176 29.312 31.109 1 90.31 44 LYS B N 1
ATOM 2426 C CA . LYS B 1 44 ? -7.09 28.328 31.672 1 90.31 44 LYS B CA 1
ATOM 2427 C C . LYS B 1 44 ? -6.414 26.969 31.797 1 90.31 44 LYS B C 1
ATOM 2429 O O . LYS B 1 44 ? -6.559 26.281 32.812 1 90.31 44 LYS B O 1
ATOM 2434 N N . VAL B 1 45 ? -5.641 26.547 30.828 1 91.88 45 VAL B N 1
ATOM 2435 C CA . VAL B 1 45 ? -4.926 25.281 30.844 1 91.88 45 VAL B CA 1
ATOM 2436 C C . VAL B 1 45 ? -3.893 25.281 31.969 1 91.88 45 VAL B C 1
ATOM 2438 O O . VAL B 1 45 ? -3.779 24.312 32.719 1 91.88 45 VAL B O 1
ATOM 2441 N N . ALA B 1 46 ? -3.213 26.391 32.062 1 92 46 ALA B N 1
ATOM 2442 C CA . ALA B 1 46 ? -2.215 26.547 33.125 1 92 46 ALA B CA 1
ATOM 2443 C C . ALA B 1 46 ? -2.855 26.438 34.5 1 92 46 ALA B C 1
ATOM 2445 O O . ALA B 1 46 ? -2.332 25.75 35.375 1 92 46 ALA B O 1
ATOM 2446 N N . GLU B 1 47 ? -3.969 27.031 34.594 1 91.62 47 GLU B N 1
ATOM 2447 C CA . GLU B 1 47 ? -4.695 27.016 35.875 1 91.62 47 GLU B CA 1
ATOM 2448 C C . GLU B 1 47 ? -5.16 25.609 36.219 1 91.62 47 GLU B C 1
ATOM 2450 O O . GLU B 1 47 ? -5.008 25.172 37.344 1 91.62 47 GLU B O 1
ATOM 2455 N N . ASP B 1 48 ? -5.695 24.969 35.25 1 91.56 48 ASP B N 1
ATOM 2456 C CA . ASP B 1 48 ? -6.23 23.625 35.469 1 91.56 48 ASP B CA 1
ATOM 2457 C C . ASP B 1 48 ? -5.129 22.656 35.906 1 91.56 48 ASP B C 1
ATOM 2459 O O . ASP B 1 48 ? -5.383 21.719 36.656 1 91.56 48 ASP B O 1
ATOM 2463 N N . LEU B 1 49 ? -3.932 22.922 35.406 1 92.69 49 LEU B N 1
ATOM 2464 C CA . LEU B 1 49 ? -2.832 21.984 35.625 1 92.69 49 LEU B CA 1
ATOM 2465 C C . LEU B 1 49 ? -1.907 22.5 36.75 1 92.69 49 LEU B C 1
ATOM 2467 O O . LEU B 1 49 ? -0.887 21.859 37.031 1 92.69 49 LEU B O 1
ATOM 2471 N N . TYR B 1 50 ? -2.262 23.656 37.344 1 91.69 50 TYR B N 1
ATOM 2472 C CA . TYR B 1 50 ? -1.442 24.297 38.375 1 91.69 50 TYR B CA 1
ATOM 2473 C C . TYR B 1 50 ? -0.022 24.531 37.875 1 91.69 50 TYR B C 1
ATOM 2475 O O . TYR B 1 50 ? 0.947 24.203 38.562 1 91.69 50 TYR B O 1
ATOM 2483 N N . LEU B 1 51 ? 0.033 24.922 36.625 1 91.69 51 LEU B N 1
ATOM 2484 C CA . LEU B 1 51 ? 1.292 25.266 35.969 1 91.69 51 LEU B CA 1
ATOM 2485 C C . LEU B 1 51 ? 1.297 26.734 35.562 1 91.69 51 LEU B C 1
ATOM 2487 O O . LEU B 1 51 ? 0.307 27.453 35.781 1 91.69 51 LEU B O 1
ATOM 2491 N N . VAL B 1 52 ? 2.463 27.203 35.125 1 87.19 52 VAL B N 1
ATOM 2492 C CA . VAL B 1 52 ? 2.57 28.531 34.562 1 87.19 52 VAL B CA 1
ATOM 2493 C C . VAL B 1 52 ? 2.439 28.453 33.031 1 87.19 52 VAL B C 1
ATOM 2495 O O . VAL B 1 52 ? 2.834 27.453 32.438 1 87.19 52 VAL B O 1
ATOM 2498 N N . PRO B 1 53 ? 1.88 29.453 32.344 1 90.19 53 PRO B N 1
ATOM 2499 C CA . PRO B 1 53 ? 1.706 29.438 30.891 1 90.19 53 PRO B CA 1
ATOM 2500 C C . PRO B 1 53 ? 3.004 29.141 30.156 1 90.19 53 PRO B C 1
ATOM 2502 O O . PRO B 1 53 ? 2.982 28.484 29.109 1 90.19 53 PRO B O 1
ATOM 2505 N N . ASN B 1 54 ? 4.148 29.484 30.734 1 90.25 54 ASN B N 1
ATOM 2506 C CA . ASN B 1 54 ? 5.438 29.281 30.094 1 90.25 54 ASN B CA 1
ATOM 2507 C C . ASN B 1 54 ? 5.75 27.781 29.953 1 90.25 54 ASN B C 1
ATOM 2509 O O . ASN B 1 54 ? 6.371 27.375 28.969 1 90.25 54 ASN B O 1
ATOM 2513 N N . SER B 1 55 ? 5.375 27.062 30.938 1 90.81 55 SER B N 1
ATOM 2514 C CA . SER B 1 55 ? 5.578 25.625 30.859 1 90.81 55 SER B CA 1
ATOM 2515 C C . SER B 1 55 ? 4.797 25.016 29.703 1 90.81 55 SER B C 1
ATOM 2517 O O . SER B 1 55 ? 5.281 24.094 29.031 1 90.81 55 SER B O 1
ATOM 2519 N N . ILE B 1 56 ? 3.637 25.562 29.406 1 92.75 56 ILE B N 1
ATOM 2520 C CA . ILE B 1 56 ? 2.82 25.094 28.297 1 92.75 56 ILE B CA 1
ATOM 2521 C C . ILE B 1 56 ? 3.455 25.516 26.969 1 92.75 56 ILE B C 1
ATOM 2523 O O . ILE B 1 56 ? 3.537 24.734 26.031 1 92.75 56 ILE B O 1
ATOM 2527 N N . MET B 1 57 ? 3.967 26.672 26.969 1 91.19 57 MET B N 1
ATOM 2528 C CA . MET B 1 57 ? 4.629 27.203 25.781 1 91.19 57 MET B CA 1
ATOM 2529 C C . MET B 1 57 ? 5.867 26.375 25.438 1 91.19 57 MET B C 1
ATOM 2531 O O . MET B 1 57 ? 6.145 26.125 24.266 1 91.19 57 MET B O 1
ATOM 2535 N N . ARG B 1 58 ? 6.602 26 26.422 1 90.5 58 ARG B N 1
ATOM 2536 C CA . ARG B 1 58 ? 7.793 25.188 26.203 1 90.5 58 ARG B CA 1
ATOM 2537 C C . ARG B 1 58 ? 7.434 23.844 25.578 1 90.5 58 ARG B C 1
ATOM 2539 O O . ARG B 1 58 ? 8.125 23.359 24.672 1 90.5 58 ARG B O 1
ATOM 2546 N N . LEU B 1 59 ? 6.406 23.25 26.109 1 93 59 LEU B N 1
ATOM 2547 C CA . LEU B 1 59 ? 5.965 22 25.484 1 93 59 LEU B CA 1
ATOM 2548 C C . LEU B 1 59 ? 5.574 22.234 24.031 1 93 59 LEU B C 1
ATOM 2550 O O . LEU B 1 59 ? 5.918 21.422 23.156 1 93 59 LEU B O 1
ATOM 2554 N N . CYS B 1 60 ? 4.746 23.266 23.797 1 89.94 60 CYS B N 1
ATOM 2555 C CA . CYS B 1 60 ? 4.332 23.562 22.422 1 89.94 60 CYS B CA 1
ATOM 2556 C C . CYS B 1 60 ? 5.539 23.656 21.5 1 89.94 60 CYS B C 1
ATOM 2558 O O . CYS B 1 60 ? 5.555 23.047 20.422 1 89.94 60 CYS B O 1
ATOM 2560 N N . LYS B 1 61 ? 6.57 24.312 21.938 1 86.69 61 LYS B N 1
ATOM 2561 C CA . LYS B 1 61 ? 7.773 24.469 21.125 1 86.69 61 LYS B CA 1
ATOM 2562 C C . LYS B 1 61 ? 8.523 23.156 20.984 1 86.69 61 LYS B C 1
ATOM 2564 O O . LYS B 1 61 ? 9.016 22.828 19.906 1 86.69 61 LYS B O 1
ATOM 2569 N N . LYS B 1 62 ? 8.492 22.469 22 1 87.19 62 LYS B N 1
ATOM 2570 C CA . LYS B 1 62 ? 9.117 21.141 21.984 1 87.19 62 LYS B CA 1
ATOM 2571 C C . LYS B 1 62 ? 8.445 20.234 20.969 1 87.19 62 LYS B C 1
ATOM 2573 O O . LYS B 1 62 ? 9.117 19.438 20.312 1 87.19 62 LYS B O 1
ATOM 2578 N N . LEU B 1 63 ? 7.199 20.453 20.906 1 85.94 63 LEU B N 1
ATOM 2579 C CA . LEU B 1 63 ? 6.418 19.625 20 1 85.94 63 LEU B CA 1
ATOM 2580 C C . LEU B 1 63 ? 6.41 20.219 18.594 1 85.94 63 LEU B C 1
ATOM 2582 O O . LEU B 1 63 ? 5.746 19.703 17.703 1 85.94 63 LEU B O 1
ATOM 2586 N N . GLY B 1 64 ? 7.078 21.312 18.406 1 78.81 64 GLY B N 1
ATOM 2587 C CA . GLY B 1 64 ? 7.254 21.875 17.078 1 78.81 64 GLY B CA 1
ATOM 2588 C C . GLY B 1 64 ? 6.223 22.938 16.734 1 78.81 64 GLY B C 1
ATOM 2589 O O . GLY B 1 64 ? 6.078 23.328 15.578 1 78.81 64 GLY B O 1
ATOM 2590 N N . TYR B 1 65 ? 5.453 23.375 17.672 1 81.5 65 TYR B N 1
ATOM 2591 C CA . TYR B 1 65 ? 4.504 24.453 17.438 1 81.5 65 TYR B CA 1
ATOM 2592 C C . TYR B 1 65 ? 5.148 25.812 17.703 1 81.5 65 TYR B C 1
ATOM 2594 O O . TYR B 1 65 ? 6.062 25.922 18.531 1 81.5 65 TYR B O 1
ATOM 2602 N N . LYS B 1 66 ? 4.672 26.844 17.062 1 77.31 66 LYS B N 1
ATOM 2603 C CA . LYS B 1 66 ? 5.148 28.188 17.328 1 77.31 66 LYS B CA 1
ATOM 2604 C C . LYS B 1 66 ? 4.621 28.703 18.672 1 77.31 66 LYS B C 1
ATOM 2606 O O . LYS B 1 66 ? 5.219 29.594 19.266 1 77.31 66 LYS B O 1
ATOM 2611 N N . GLY B 1 67 ? 3.488 28.203 19.094 1 83.25 67 GLY B N 1
ATOM 2612 C CA . GLY B 1 67 ? 2.848 28.594 20.344 1 83.25 67 GLY B CA 1
ATOM 2613 C C . GLY B 1 67 ? 1.563 27.828 20.609 1 83.25 67 GLY B C 1
ATOM 2614 O O . GLY B 1 67 ? 1.188 26.953 19.844 1 83.25 67 GLY B O 1
ATOM 2615 N N . PHE B 1 68 ? 0.97 28.266 21.688 1 89.19 68 PHE B N 1
ATOM 2616 C CA . PHE B 1 68 ? -0.235 27.562 22.125 1 89.19 68 PHE B CA 1
ATOM 2617 C C . PHE B 1 68 ? -1.385 27.812 21.156 1 89.19 68 PHE B C 1
ATOM 2619 O O . PHE B 1 68 ? -2.166 26.891 20.875 1 89.19 68 PHE B O 1
ATOM 2626 N N . ALA B 1 69 ? -1.52 28.969 20.625 1 77.69 69 ALA B N 1
ATOM 2627 C CA . ALA B 1 69 ? -2.58 29.297 19.688 1 77.69 69 ALA B CA 1
ATOM 2628 C C . ALA B 1 69 ? -2.49 28.406 18.438 1 77.69 69 ALA B C 1
ATOM 2630 O O . ALA B 1 69 ? -3.506 27.906 17.953 1 77.69 69 ALA B O 1
ATOM 2631 N N . GLU B 1 70 ? -1.288 28.266 17.922 1 77.88 70 GLU B N 1
ATOM 2632 C CA . GLU B 1 70 ? -1.086 27.391 16.781 1 77.88 70 GLU B CA 1
ATOM 2633 C C . GLU B 1 70 ? -1.395 25.938 17.125 1 77.88 70 GLU B C 1
ATOM 2635 O O . GLU B 1 70 ? -2.035 25.234 16.344 1 77.88 70 GLU B O 1
ATOM 2640 N N . MET B 1 71 ? -0.902 25.516 18.281 1 84.44 71 MET B N 1
ATOM 2641 C CA . MET B 1 71 ? -1.182 24.141 18.703 1 84.44 71 MET B CA 1
ATOM 2642 C C . MET B 1 71 ? -2.684 23.891 18.781 1 84.44 71 MET B C 1
ATOM 2644 O O . MET B 1 71 ? -3.188 22.922 18.219 1 84.44 71 MET B O 1
ATOM 2648 N N . LYS B 1 72 ? -3.336 24.797 19.391 1 79.94 72 LYS B N 1
ATOM 2649 C CA . LYS B 1 72 ? -4.785 24.688 19.531 1 79.94 72 LYS B CA 1
ATOM 2650 C C . LYS B 1 72 ? -5.461 24.609 18.172 1 79.94 72 LYS B C 1
ATOM 2652 O O . LYS B 1 72 ? -6.32 23.75 17.953 1 79.94 72 LYS B O 1
ATOM 2657 N N . PHE B 1 73 ? -5.172 25.453 17.391 1 69.88 73 PHE B N 1
ATOM 2658 C CA . PHE B 1 73 ? -5.75 25.516 16.062 1 69.88 73 PHE B CA 1
ATOM 2659 C C . PHE B 1 73 ? -5.523 24.203 15.297 1 69.88 73 PHE B C 1
ATOM 2661 O O . PHE B 1 73 ? -6.461 23.641 14.727 1 69.88 73 PHE B O 1
ATOM 2668 N N . LEU B 1 74 ? -4.293 23.828 15.32 1 70.94 74 LEU B N 1
ATOM 2669 C CA . LEU B 1 74 ? -3.936 22.625 14.562 1 70.94 74 LEU B CA 1
ATOM 2670 C C . LEU B 1 74 ? -4.566 21.375 15.18 1 70.94 74 LEU B C 1
ATOM 2672 O O . LEU B 1 74 ? -5.012 20.484 14.461 1 70.94 74 LEU B O 1
ATOM 2676 N N . VAL B 1 75 ? -4.578 21.328 16.469 1 73.5 75 VAL B N 1
ATOM 2677 C CA . VAL B 1 75 ? -5.176 20.188 17.156 1 73.5 75 VAL B CA 1
ATOM 2678 C C . VAL B 1 75 ? -6.684 20.188 16.938 1 73.5 75 VAL B C 1
ATOM 2680 O O . VAL B 1 75 ? -7.277 19.125 16.703 1 73.5 75 VAL B O 1
ATOM 2683 N N . ASN B 1 76 ? -7.309 21.391 16.969 1 64.19 76 ASN B N 1
ATOM 2684 C CA . ASN B 1 76 ? -8.734 21.516 16.703 1 64.19 76 ASN B CA 1
ATOM 2685 C C . ASN B 1 76 ? -9.07 21.141 15.258 1 64.19 76 ASN B C 1
ATOM 2687 O O . ASN B 1 76 ? -10.109 20.531 14.992 1 64.19 76 ASN B O 1
ATOM 2691 N N . ASN B 1 77 ? -8.25 21.594 14.367 1 57.38 77 ASN B N 1
ATOM 2692 C CA . ASN B 1 77 ? -8.469 21.266 12.961 1 57.38 77 ASN B CA 1
ATOM 2693 C C . ASN B 1 77 ? -8.227 19.797 12.68 1 57.38 77 ASN B C 1
ATOM 2695 O O . ASN B 1 77 ? -8.758 19.25 11.711 1 57.38 77 ASN B O 1
ATOM 2699 N N . GLU B 1 78 ? -7.41 19.25 13.438 1 55.22 78 GLU B N 1
ATOM 2700 C CA . GLU B 1 78 ? -7.293 17.797 13.336 1 55.22 78 GLU B CA 1
ATOM 2701 C C . GLU B 1 78 ? -8.648 17.125 13.523 1 55.22 78 GLU B C 1
ATOM 2703 O O . GLU B 1 78 ? -8.938 16.125 12.867 1 55.22 78 GLU B O 1
ATOM 2708 N N . VAL B 1 79 ? -9.398 17.672 14.438 1 46.19 79 VAL B N 1
ATOM 2709 C CA . VAL B 1 79 ? -10.773 17.219 14.586 1 46.19 79 VAL B CA 1
ATOM 2710 C C . VAL B 1 79 ? -11.57 17.547 13.32 1 46.19 79 VAL B C 1
ATOM 2712 O O . VAL B 1 79 ? -12.336 16.719 12.828 1 46.19 79 VAL B O 1
ATOM 2715 N N . SER B 1 80 ? -11.594 18.703 12.766 1 44.91 80 SER B N 1
ATOM 2716 C CA . SER B 1 80 ? -12.172 19.094 11.484 1 44.91 80 SER B CA 1
ATOM 2717 C C . SER B 1 80 ? -11.453 18.406 10.328 1 44.91 80 SER B C 1
ATOM 2719 O O . SER B 1 80 ? -11.977 18.344 9.211 1 44.91 80 SER B O 1
ATOM 2721 N N . GLU B 1 81 ? -10.383 17.984 10.258 1 41.94 81 GLU B N 1
ATOM 2722 C CA . GLU B 1 81 ? -9.422 17.281 9.414 1 41.94 81 GLU B CA 1
ATOM 2723 C C . GLU B 1 81 ? -9.977 15.961 8.906 1 41.94 81 GLU B C 1
ATOM 2725 O O . GLU B 1 81 ? -9.398 15.328 8.023 1 41.94 81 GLU B O 1
ATOM 2730 N N . ASN B 1 82 ? -10.914 15.422 9.5 1 42.75 82 ASN B N 1
ATOM 2731 C CA . ASN B 1 82 ? -11.617 14.398 8.727 1 42.75 82 ASN B CA 1
ATOM 2732 C C . ASN B 1 82 ? -11.797 14.82 7.273 1 42.75 82 ASN B C 1
ATOM 2734 O O . ASN B 1 82 ? -11.688 14 6.363 1 42.75 82 ASN B O 1
ATOM 2738 N N . LEU B 1 83 ? -12.211 15.977 7.023 1 39.94 83 LEU B N 1
ATOM 2739 C CA . LEU B 1 83 ? -12.273 16.594 5.703 1 39.94 83 LEU B CA 1
ATOM 2740 C C . LEU B 1 83 ? -10.898 16.625 5.051 1 39.94 83 LEU B C 1
ATOM 2742 O O . LEU B 1 83 ? -10.766 16.391 3.85 1 39.94 83 LEU B O 1
ATOM 2746 N N . ASP B 1 84 ? -9.758 16.891 5.77 1 42.53 84 ASP B N 1
ATOM 2747 C CA . ASP B 1 84 ? -8.359 17 5.359 1 42.53 84 ASP B CA 1
ATOM 2748 C C . ASP B 1 84 ? -7.754 15.633 5.07 1 42.53 84 ASP B C 1
ATOM 2750 O O . ASP B 1 84 ? -6.875 15.508 4.215 1 42.53 84 ASP B O 1
ATOM 2754 N N . ILE B 1 85 ? -8.141 14.711 5.73 1 45.12 85 ILE B N 1
ATOM 2755 C CA . ILE B 1 85 ? -7.625 13.375 5.461 1 45.12 85 ILE B CA 1
ATOM 2756 C C . ILE B 1 85 ? -7.891 13 4.004 1 45.12 85 ILE B C 1
ATOM 2758 O O . ILE B 1 85 ? -7.055 12.367 3.355 1 45.12 85 ILE B O 1
ATOM 2762 N N . GLN B 1 86 ? -9.188 13.273 3.551 1 47.69 86 GLN B N 1
ATOM 2763 C CA . GLN B 1 86 ? -9.469 13.023 2.141 1 47.69 86 GLN B CA 1
ATOM 2764 C C . GLN B 1 86 ? -8.492 13.781 1.243 1 47.69 86 GLN B C 1
ATOM 2766 O O . GLN B 1 86 ? -8.086 13.281 0.193 1 47.69 86 GLN B O 1
ATOM 2771 N N . LYS B 1 87 ? -8.273 15 1.701 1 49.62 87 LYS B N 1
ATOM 2772 C CA . LYS B 1 87 ? -7.301 15.797 0.966 1 49.62 87 LYS B CA 1
ATOM 2773 C C . LYS B 1 87 ? -5.918 15.156 1.018 1 49.62 87 LYS B C 1
ATOM 2775 O O . LYS B 1 87 ? -5.156 15.234 0.052 1 49.62 87 LYS B O 1
ATOM 2780 N N . LEU B 1 88 ? -5.637 14.375 2.244 1 51.81 88 LEU B N 1
ATOM 2781 C CA . LEU B 1 88 ? -4.301 13.828 2.465 1 51.81 88 LEU B CA 1
ATOM 2782 C C . LEU B 1 88 ? -4.152 12.461 1.798 1 51.81 88 LEU B C 1
ATOM 2784 O O . LEU B 1 88 ? -3.088 12.141 1.268 1 51.81 88 LEU B O 1
ATOM 2788 N N . LEU B 1 89 ? -5.316 11.656 1.716 1 58 89 LEU B N 1
ATOM 2789 C CA . LEU B 1 89 ? -5.238 10.383 1.012 1 58 89 LEU B CA 1
ATOM 2790 C C . LEU B 1 89 ? -5.258 10.594 -0.499 1 58 89 LEU B C 1
ATOM 2792 O O . LEU B 1 89 ? -6.062 11.375 -1.011 1 58 89 LEU B O 1
ATOM 2796 N N . SER B 1 90 ? -4.324 9.883 -1.079 1 70.5 90 SER B N 1
ATOM 2797 C CA . SER B 1 90 ? -4.375 9.93 -2.537 1 70.5 90 SER B CA 1
ATOM 2798 C C . SER B 1 90 ? -5.738 9.492 -3.057 1 70.5 90 SER B C 1
ATOM 2800 O O . SER B 1 90 ? -6.391 8.633 -2.457 1 70.5 90 SER B O 1
ATOM 2802 N N . LYS B 1 91 ? -6.359 10.25 -3.785 1 71.44 91 LYS B N 1
ATOM 2803 C CA . LYS B 1 91 ? -7.609 9.953 -4.477 1 71.44 91 LYS B CA 1
ATOM 2804 C C . LYS B 1 91 ? -7.707 8.469 -4.82 1 71.44 91 LYS B C 1
ATOM 2806 O O . LYS B 1 91 ? -8.758 7.852 -4.641 1 71.44 91 LYS B O 1
ATOM 2811 N N . ASN B 1 92 ? -6.598 7.883 -5.191 1 81.44 92 ASN B N 1
ATOM 2812 C CA . ASN B 1 92 ? -6.574 6.484 -5.602 1 81.44 92 ASN B CA 1
ATOM 2813 C C . ASN B 1 92 ? -6.82 5.547 -4.418 1 81.44 92 ASN B C 1
ATOM 2815 O O . ASN B 1 92 ? -7.527 4.547 -4.551 1 81.44 92 ASN B O 1
ATOM 2819 N N . LEU B 1 93 ? -6.242 5.852 -3.311 1 83.38 93 LEU B N 1
ATOM 2820 C CA . LEU B 1 93 ? -6.414 5.027 -2.119 1 83.38 93 LEU B CA 1
ATOM 2821 C C . LEU B 1 93 ? -7.848 5.102 -1.608 1 83.38 93 LEU B C 1
ATOM 2823 O O . LEU B 1 93 ? -8.445 4.082 -1.266 1 83.38 93 LEU B O 1
ATOM 2827 N N . TYR B 1 94 ? -8.359 6.309 -1.627 1 76.94 94 TYR B N 1
ATOM 2828 C CA . TYR B 1 94 ? -9.727 6.512 -1.17 1 76.94 94 TYR B CA 1
ATOM 2829 C C . TYR B 1 94 ? -10.711 5.766 -2.059 1 76.94 94 TYR B C 1
ATOM 2831 O O . TYR B 1 94 ? -11.602 5.066 -1.562 1 76.94 94 TYR B O 1
ATOM 2839 N N . LYS B 1 95 ? -10.547 5.918 -3.336 1 80.25 95 LYS B N 1
ATOM 2840 C CA . LYS B 1 95 ? -11.422 5.234 -4.281 1 80.25 95 LYS B CA 1
ATOM 2841 C C . LYS B 1 95 ? -11.297 3.719 -4.148 1 80.25 95 LYS B C 1
ATOM 2843 O O . LYS B 1 95 ? -12.297 3.002 -4.227 1 80.25 95 LYS B O 1
ATOM 2848 N N . SER B 1 96 ? -10.086 3.221 -3.969 1 87.75 96 SER B N 1
ATOM 2849 C CA . SER B 1 96 ? -9.875 1.791 -3.773 1 87.75 96 SER B CA 1
ATOM 2850 C C . SER B 1 96 ? -10.594 1.289 -2.529 1 87.75 96 SER B C 1
ATOM 2852 O O . SER B 1 96 ? -11.203 0.215 -2.547 1 87.75 96 SER B O 1
ATOM 2854 N N . MET B 1 97 ? -10.516 2.035 -1.508 1 83 97 MET B N 1
ATOM 2855 C CA . MET B 1 97 ? -11.188 1.674 -0.263 1 83 97 MET B CA 1
ATOM 2856 C C . MET B 1 97 ? -12.695 1.559 -0.473 1 83 97 MET B C 1
ATOM 2858 O O . MET B 1 97 ? -13.336 0.66 0.075 1 83 97 MET B O 1
ATOM 2862 N N . GLU B 1 98 ? -13.156 2.426 -1.242 1 76.44 98 GLU B N 1
ATOM 2863 C CA . GLU B 1 98 ? -14.594 2.445 -1.517 1 76.44 98 GLU B CA 1
ATOM 2864 C C . GLU B 1 98 ? -15.016 1.219 -2.316 1 76.44 98 GLU B C 1
ATOM 2866 O O . GLU B 1 98 ? -16.172 0.799 -2.25 1 76.44 98 GLU B O 1
ATOM 2871 N N . LEU B 1 99 ? -14.109 0.65 -3.033 1 82.5 99 LEU B N 1
ATOM 2872 C CA . LEU B 1 99 ? -14.398 -0.488 -3.896 1 82.5 99 LEU B CA 1
ATOM 2873 C C . LEU B 1 99 ? -14.383 -1.791 -3.104 1 82.5 99 LEU B C 1
ATOM 2875 O O . LEU B 1 99 ? -14.875 -2.816 -3.576 1 82.5 99 LEU B O 1
ATOM 2879 N N . ILE B 1 100 ? -13.875 -1.762 -1.872 1 85.56 100 ILE B N 1
ATOM 2880 C CA . ILE B 1 100 ? -13.719 -2.984 -1.09 1 85.56 100 ILE B CA 1
ATOM 2881 C C . ILE B 1 100 ? -15.07 -3.396 -0.507 1 85.56 100 ILE B C 1
ATOM 2883 O O . ILE B 1 100 ? -15.727 -2.607 0.179 1 85.56 100 ILE B O 1
ATOM 2887 N N . ASN B 1 101 ? -15.5 -4.543 -0.86 1 82.19 101 ASN B N 1
ATOM 2888 C CA . ASN B 1 101 ? -16.672 -5.203 -0.296 1 82.19 101 ASN B CA 1
ATOM 2889 C C . ASN B 1 101 ? -16.281 -6.375 0.601 1 82.19 101 ASN B C 1
ATOM 2891 O O . ASN B 1 101 ? -15.82 -7.406 0.113 1 82.19 101 ASN B O 1
ATOM 2895 N N . TYR B 1 102 ? -16.516 -6.281 1.887 1 83.44 102 TYR B N 1
ATOM 2896 C CA . TYR B 1 102 ? -16.016 -7.254 2.85 1 83.44 102 TYR B CA 1
ATOM 2897 C C . TYR B 1 102 ? -16.766 -8.578 2.73 1 83.44 102 TYR B C 1
ATOM 2899 O O . TYR B 1 102 ? -16.188 -9.641 2.973 1 83.44 102 TYR B O 1
ATOM 2907 N N . LYS B 1 103 ? -18.031 -8.508 2.373 1 85.5 103 LYS B N 1
ATOM 2908 C CA . LYS B 1 103 ? -18.734 -9.766 2.129 1 85.5 103 LYS B CA 1
ATOM 2909 C C . LYS B 1 103 ? -18.109 -10.539 0.98 1 85.5 103 LYS B C 1
ATOM 2911 O O . LYS B 1 103 ? -17.953 -11.758 1.057 1 85.5 103 LYS B O 1
ATOM 2916 N N . THR B 1 104 ? -17.75 -9.805 -0.067 1 91.62 104 THR B N 1
ATOM 2917 C CA . THR B 1 104 ? -17.062 -10.43 -1.188 1 91.62 104 THR B CA 1
ATOM 2918 C C . THR B 1 104 ? -15.695 -10.969 -0.754 1 91.62 104 THR B C 1
ATOM 2920 O O . THR B 1 104 ? -15.297 -12.062 -1.154 1 91.62 104 THR B O 1
ATOM 2923 N N . LEU B 1 105 ? -15 -10.195 0.094 1 95.06 105 LEU B N 1
ATOM 2924 C CA . LEU B 1 105 ? -13.703 -10.656 0.583 1 95.06 105 LEU B CA 1
ATOM 2925 C C . LEU B 1 105 ? -13.852 -11.922 1.412 1 95.06 105 LEU B C 1
ATOM 2927 O O . LEU B 1 105 ? -13 -12.812 1.353 1 95.06 105 LEU B O 1
ATOM 2931 N N . GLU B 1 106 ? -14.938 -11.961 2.189 1 93.56 106 GLU B N 1
ATOM 2932 C CA . GLU B 1 106 ? -15.188 -13.172 2.967 1 93.56 106 GLU B CA 1
ATOM 2933 C C . GLU B 1 106 ? -15.438 -14.375 2.057 1 93.56 106 GLU B C 1
ATOM 2935 O O . GLU B 1 106 ? -14.969 -15.477 2.336 1 93.56 106 GLU B O 1
ATOM 2940 N N . GLU B 1 107 ? -16.172 -14.133 1.019 1 96.06 107 GLU B N 1
ATOM 2941 C CA . GLU B 1 107 ? -16.406 -15.195 0.045 1 96.06 107 GLU B CA 1
ATOM 2942 C C . GLU B 1 107 ? -15.109 -15.664 -0.592 1 96.06 107 GLU B C 1
ATOM 2944 O O . GLU B 1 107 ? -14.875 -16.859 -0.738 1 96.06 107 GLU B O 1
ATOM 2949 N N . VAL B 1 108 ? -14.266 -14.75 -0.981 1 97.62 108 VAL B N 1
ATOM 2950 C CA . VAL B 1 108 ? -12.977 -15.07 -1.591 1 97.62 108 VAL B CA 1
ATOM 2951 C C . VAL B 1 108 ? -12.109 -15.828 -0.594 1 97.62 108 VAL B C 1
ATOM 2953 O O . VAL B 1 108 ? -11.484 -16.828 -0.944 1 97.62 108 VAL B O 1
ATOM 2956 N N . ALA B 1 109 ? -12.133 -15.359 0.657 1 95.81 109 ALA B N 1
ATOM 2957 C CA . ALA B 1 109 ? -11.367 -16.031 1.705 1 95.81 109 ALA B CA 1
ATOM 2958 C C . ALA B 1 109 ? -11.812 -17.484 1.86 1 95.81 109 ALA B C 1
ATOM 2960 O O . ALA B 1 109 ? -10.984 -18.391 2.002 1 95.81 109 ALA B O 1
ATOM 2961 N N . ALA B 1 110 ? -13.078 -17.688 1.827 1 96.06 110 ALA B N 1
ATOM 2962 C CA . ALA B 1 110 ? -13.625 -19.031 1.943 1 96.06 110 ALA B CA 1
ATOM 2963 C C . ALA B 1 110 ? -13.203 -19.906 0.757 1 96.06 110 ALA B C 1
ATOM 2965 O O . ALA B 1 110 ? -12.875 -21.078 0.923 1 96.06 110 ALA B O 1
ATOM 2966 N N . LYS B 1 111 ? -13.242 -19.328 -0.452 1 96.69 111 LYS B N 1
ATOM 2967 C CA . LYS B 1 111 ? -12.82 -20.062 -1.639 1 96.69 111 LYS B CA 1
ATOM 2968 C C . LYS B 1 111 ? -11.352 -20.469 -1.535 1 96.69 111 LYS B C 1
ATOM 2970 O O . LYS B 1 111 ? -10.984 -21.594 -1.875 1 96.69 111 LYS B O 1
ATOM 2975 N N . ILE B 1 112 ? -10.555 -19.562 -1.063 1 96.56 112 ILE B N 1
ATOM 2976 C CA . ILE B 1 112 ? -9.133 -19.828 -0.898 1 96.56 112 ILE B CA 1
ATOM 2977 C C . ILE B 1 112 ? -8.938 -20.938 0.132 1 96.56 112 ILE B C 1
ATOM 2979 O O . ILE B 1 112 ? -8.219 -21.906 -0.117 1 96.56 112 ILE B O 1
ATOM 2983 N N . LYS B 1 113 ? -9.633 -20.844 1.201 1 94.44 113 LYS B N 1
ATOM 2984 C CA . LYS B 1 113 ? -9.508 -21.797 2.293 1 94.44 113 LYS B CA 1
ATOM 2985 C C . LYS B 1 113 ? -9.883 -23.203 1.834 1 94.44 113 LYS B C 1
ATOM 2987 O O . LYS B 1 113 ? -9.266 -24.188 2.256 1 94.44 113 LYS B O 1
ATOM 2992 N N . ASN B 1 114 ? -10.852 -23.281 1.071 1 94.5 114 ASN B N 1
ATOM 2993 C CA . ASN B 1 114 ? -11.422 -24.578 0.718 1 94.5 114 ASN B CA 1
ATOM 2994 C C . ASN B 1 114 ? -10.766 -25.156 -0.538 1 94.5 114 ASN B C 1
ATOM 2996 O O . ASN B 1 114 ? -11.031 -26.297 -0.911 1 94.5 114 ASN B O 1
ATOM 3000 N N . ALA B 1 115 ? -9.945 -24.406 -1.186 1 95.88 115 ALA B N 1
ATOM 3001 C CA . ALA B 1 115 ? -9.273 -24.891 -2.396 1 95.88 115 ALA B CA 1
ATOM 3002 C C . ALA B 1 115 ? -8.188 -25.906 -2.061 1 95.88 115 ALA B C 1
ATOM 3004 O O . ALA B 1 115 ? -7.617 -25.875 -0.968 1 95.88 115 ALA B O 1
ATOM 3005 N N . ARG B 1 116 ? -7.953 -26.844 -2.955 1 95.44 116 ARG B N 1
ATOM 3006 C CA . ARG B 1 116 ? -6.777 -27.688 -2.84 1 95.44 116 ARG B CA 1
ATOM 3007 C C . ARG B 1 116 ? -5.496 -26.875 -2.906 1 95.44 116 ARG B C 1
ATOM 3009 O O . ARG B 1 116 ? -4.621 -27 -2.047 1 95.44 116 ARG B O 1
ATOM 3016 N N . THR B 1 117 ? -5.391 -26.062 -3.893 1 96 117 THR B N 1
ATOM 3017 C CA . THR B 1 117 ? -4.305 -25.109 -4.059 1 96 117 THR B CA 1
ATOM 3018 C C . THR B 1 117 ? -4.824 -23.797 -4.648 1 96 117 THR B C 1
ATOM 3020 O O . THR B 1 117 ? -5.648 -23.812 -5.57 1 96 117 THR B O 1
ATOM 3023 N N . CYS B 1 118 ? -4.457 -22.703 -4.051 1 97.19 118 CYS B N 1
ATOM 3024 C CA . CYS B 1 118 ? -4.688 -21.406 -4.668 1 97.19 118 CYS B CA 1
ATOM 3025 C C . CYS B 1 118 ? -3.459 -20.938 -5.438 1 97.19 118 CYS B C 1
ATOM 3027 O O . CYS B 1 118 ? -2.406 -20.688 -4.848 1 97.19 118 CYS B O 1
ATOM 3029 N N . HIS B 1 119 ? -3.58 -20.875 -6.746 1 98.19 119 HIS B N 1
ATOM 3030 C CA . HIS B 1 119 ? -2.49 -20.422 -7.609 1 98.19 119 HIS B CA 1
ATOM 3031 C C . HIS B 1 119 ? -2.578 -18.938 -7.887 1 98.19 119 HIS B C 1
ATOM 3033 O O . HIS B 1 119 ? -3.473 -18.484 -8.602 1 98.19 119 HIS B O 1
ATOM 3039 N N . PHE B 1 120 ? -1.658 -18.188 -7.297 1 98.5 120 PHE B N 1
ATOM 3040 C CA . PHE B 1 120 ? -1.56 -16.75 -7.559 1 98.5 120 PHE B CA 1
ATOM 3041 C C . PHE B 1 120 ? -0.749 -16.484 -8.82 1 98.5 120 PHE B C 1
ATOM 3043 O O . PHE B 1 120 ? 0.43 -16.844 -8.898 1 98.5 120 PHE B O 1
ATOM 3050 N N . ILE B 1 121 ? -1.43 -15.766 -9.766 1 98.5 121 ILE B N 1
ATOM 3051 C CA . ILE B 1 121 ? -0.836 -15.578 -11.086 1 98.5 121 ILE B CA 1
ATOM 3052 C C . ILE B 1 121 ? -0.724 -14.086 -11.391 1 98.5 121 ILE B C 1
ATOM 3054 O O . ILE B 1 121 ? -1.702 -13.344 -11.266 1 98.5 121 ILE B O 1
ATOM 3058 N N . GLY B 1 122 ? 0.357 -13.656 -11.727 1 97.69 122 GLY B N 1
ATOM 3059 C CA . GLY B 1 122 ? 0.647 -12.289 -12.148 1 97.69 122 GLY B CA 1
ATOM 3060 C C . GLY B 1 122 ? 2.006 -12.148 -12.805 1 97.69 122 GLY B C 1
ATOM 3061 O O . GLY B 1 122 ? 2.934 -12.898 -12.5 1 97.69 122 GLY B O 1
ATOM 3062 N N . VAL B 1 123 ? 2.107 -11.203 -13.68 1 95.88 123 VAL B N 1
ATOM 3063 C CA . VAL B 1 123 ? 3.363 -10.969 -14.383 1 95.88 123 VAL B CA 1
ATOM 3064 C C . VAL B 1 123 ? 3.844 -9.539 -14.125 1 95.88 123 VAL B C 1
ATOM 3066 O O . VAL B 1 123 ? 3.051 -8.672 -13.766 1 95.88 123 VAL B O 1
ATOM 3069 N N . GLY B 1 124 ? 5.227 -9.344 -14.273 1 91.44 124 GLY B N 1
ATOM 3070 C CA . GLY B 1 124 ? 5.77 -8.016 -14.031 1 91.44 124 GLY B CA 1
ATOM 3071 C C . GLY B 1 124 ? 5.602 -7.555 -12.602 1 91.44 124 GLY B C 1
ATOM 3072 O O . GLY B 1 124 ? 5.945 -8.281 -11.664 1 91.44 124 GLY B O 1
ATOM 3073 N N . GLU B 1 125 ? 5.086 -6.352 -12.43 1 90.31 125 GLU B N 1
ATOM 3074 C CA . GLU B 1 125 ? 4.918 -5.773 -11.094 1 90.31 125 GLU B CA 1
ATOM 3075 C C . GLU B 1 125 ? 3.914 -6.574 -10.273 1 90.31 125 GLU B C 1
ATOM 3077 O O . GLU B 1 125 ? 3.992 -6.598 -9.039 1 90.31 125 GLU B O 1
ATOM 3082 N N . SER B 1 126 ? 3.043 -7.277 -10.961 1 95.5 126 SER B N 1
ATOM 3083 C CA . SER B 1 126 ? 2.004 -8.031 -10.266 1 95.5 126 SER B CA 1
ATOM 3084 C C . SER B 1 126 ? 2.586 -9.242 -9.547 1 95.5 126 SER B C 1
ATOM 3086 O O . SER B 1 126 ? 1.974 -9.773 -8.617 1 95.5 126 SER B O 1
ATOM 3088 N N . LEU B 1 127 ? 3.791 -9.672 -10.031 1 96 127 LEU B N 1
ATOM 3089 C CA . LEU B 1 127 ? 4.426 -10.836 -9.422 1 96 127 LEU B CA 1
ATOM 3090 C C . LEU B 1 127 ? 4.699 -10.594 -7.941 1 96 127 LEU B C 1
ATOM 3092 O O . LEU B 1 127 ? 4.562 -11.508 -7.125 1 96 127 LEU B O 1
ATOM 3096 N N . TYR B 1 128 ? 5.066 -9.406 -7.574 1 94.75 128 TYR B N 1
ATOM 3097 C CA . TYR B 1 128 ? 5.316 -9.086 -6.172 1 94.75 128 TYR B CA 1
ATOM 3098 C C . TYR B 1 128 ? 4.082 -9.359 -5.32 1 94.75 128 TYR B C 1
ATOM 3100 O O . TYR B 1 128 ? 4.184 -9.93 -4.23 1 94.75 128 TYR B O 1
ATOM 3108 N N . PHE B 1 129 ? 2.953 -8.93 -5.777 1 97.5 129 PHE B N 1
ATOM 3109 C CA . PHE B 1 129 ? 1.719 -9.094 -5.02 1 97.5 129 PHE B CA 1
ATOM 3110 C C . PHE B 1 129 ? 1.362 -10.57 -4.879 1 97.5 129 PHE B C 1
ATOM 3112 O O . PHE B 1 129 ? 0.814 -10.984 -3.854 1 97.5 129 PHE B O 1
ATOM 3119 N N . CYS B 1 130 ? 1.673 -11.344 -5.922 1 97.75 130 CYS B N 1
ATOM 3120 C CA . CYS B 1 130 ? 1.471 -12.789 -5.824 1 97.75 130 CYS B CA 1
ATOM 3121 C C . CYS B 1 130 ? 2.322 -13.383 -4.711 1 97.75 130 CYS B C 1
ATOM 3123 O O . CYS B 1 130 ? 1.816 -14.125 -3.865 1 97.75 130 CYS B O 1
ATOM 3125 N N . GLU B 1 131 ? 3.555 -13.008 -4.73 1 95.31 131 GLU B N 1
ATOM 3126 C CA . GLU B 1 131 ? 4.48 -13.492 -3.709 1 95.31 131 GLU B CA 1
ATOM 3127 C C . GLU B 1 131 ? 4.035 -13.07 -2.314 1 95.31 131 GLU B C 1
ATOM 3129 O O . GLU B 1 131 ? 4.07 -13.859 -1.373 1 95.31 131 GLU B O 1
ATOM 3134 N N . MET B 1 132 ? 3.662 -11.836 -2.209 1 93.75 132 MET B N 1
ATOM 3135 C CA . MET B 1 132 ? 3.195 -11.305 -0.932 1 93.75 132 MET B CA 1
ATOM 3136 C C . MET B 1 132 ? 2.002 -12.102 -0.413 1 93.75 132 MET B C 1
ATOM 3138 O O . MET B 1 132 ? 1.945 -12.445 0.769 1 93.75 132 MET B O 1
ATOM 3142 N N . MET B 1 133 ? 1.084 -12.391 -1.254 1 95.81 133 MET B N 1
ATOM 3143 C CA . MET B 1 133 ? -0.105 -13.133 -0.843 1 95.81 133 MET B CA 1
ATOM 3144 C C . MET B 1 133 ? 0.263 -14.531 -0.377 1 95.81 133 MET B C 1
ATOM 3146 O O . MET B 1 133 ? -0.259 -15.016 0.63 1 95.81 133 MET B O 1
ATOM 3150 N N . VAL B 1 134 ? 1.126 -15.18 -1.157 1 95.31 134 VAL B N 1
ATOM 3151 C CA . VAL B 1 134 ? 1.562 -16.516 -0.777 1 95.31 134 VAL B CA 1
ATOM 3152 C C . VAL B 1 134 ? 2.24 -16.469 0.59 1 95.31 134 VAL B C 1
ATOM 3154 O O . VAL B 1 134 ? 1.952 -17.297 1.46 1 95.31 134 VAL B O 1
ATOM 3157 N N . ASP B 1 135 ? 3.082 -15.484 0.818 1 91.38 135 ASP B N 1
ATOM 3158 C CA . ASP B 1 135 ? 3.773 -15.344 2.096 1 91.38 135 ASP B CA 1
ATOM 3159 C C . ASP B 1 135 ? 2.781 -15.109 3.232 1 91.38 135 ASP B C 1
ATOM 3161 O O . ASP B 1 135 ? 2.949 -15.641 4.332 1 91.38 135 ASP B O 1
ATOM 3165 N N . ASN B 1 136 ? 1.817 -14.273 2.947 1 90.19 136 ASN B N 1
ATOM 3166 C CA . ASN B 1 136 ? 0.81 -13.953 3.955 1 90.19 136 ASN B CA 1
ATOM 3167 C C . ASN B 1 136 ? 0.002 -15.188 4.348 1 90.19 136 ASN B C 1
ATOM 3169 O O . ASN B 1 136 ? -0.53 -15.258 5.457 1 90.19 136 ASN B O 1
ATOM 3173 N N . LEU B 1 137 ? -0.065 -16.125 3.482 1 91.81 137 LEU B N 1
ATOM 3174 C CA . LEU B 1 137 ? -0.917 -17.281 3.73 1 91.81 137 LEU B CA 1
ATOM 3175 C C . LEU B 1 137 ? -0.106 -18.453 4.293 1 91.81 137 LEU B C 1
ATOM 3177 O O . LEU B 1 137 ? -0.671 -19.469 4.699 1 91.81 137 LEU B O 1
ATOM 3181 N N . ARG B 1 138 ? 1.228 -18.312 4.27 1 84.38 138 ARG B N 1
ATOM 3182 C CA . ARG B 1 138 ? 2.096 -19.359 4.781 1 84.38 138 ARG B CA 1
ATOM 3183 C C . ARG B 1 138 ? 1.802 -19.656 6.25 1 84.38 138 ARG B C 1
ATOM 3185 O O . ARG B 1 138 ? 1.964 -20.781 6.715 1 84.38 138 ARG B O 1
ATOM 3192 N N . CYS B 1 139 ? 1.432 -18.625 6.941 1 79 139 CYS B N 1
ATOM 3193 C CA . CYS B 1 139 ? 1.147 -18.766 8.367 1 79 139 CYS B CA 1
ATOM 3194 C C . CYS B 1 139 ? 0.001 -19.75 8.594 1 79 139 CYS B C 1
ATOM 3196 O O . CYS B 1 139 ? -0.181 -20.25 9.711 1 79 139 CYS B O 1
ATOM 3198 N N . TYR B 1 140 ? -0.875 -19.953 7.746 1 78.5 140 TYR B N 1
ATOM 3199 C CA . TYR B 1 140 ? -2.012 -20.859 7.891 1 78.5 140 TYR B CA 1
ATOM 3200 C C . TYR B 1 140 ? -1.745 -22.188 7.191 1 78.5 140 TYR B C 1
ATOM 3202 O O . TYR B 1 140 ? -2.613 -23.062 7.156 1 78.5 140 TYR B O 1
ATOM 3210 N N . ASP B 1 141 ? -0.469 -22.594 7.012 1 67.06 141 ASP B N 1
ATOM 3211 C CA . ASP B 1 141 ? -0.096 -23.828 6.344 1 67.06 141 ASP B CA 1
ATOM 3212 C C . ASP B 1 141 ? -0.991 -24.094 5.133 1 67.06 141 ASP B C 1
ATOM 3214 O O . ASP B 1 141 ? -1.479 -25.203 4.945 1 67.06 141 ASP B O 1
ATOM 3218 N N . TYR B 1 142 ? -1.358 -23.125 4.492 1 72.06 142 TYR B N 1
ATOM 3219 C CA . TYR B 1 142 ? -2.209 -23.234 3.311 1 72.06 142 TYR B CA 1
ATOM 3220 C C . TYR B 1 142 ? -1.373 -23.391 2.047 1 72.06 142 TYR B C 1
ATOM 3222 O O . TYR B 1 142 ? -0.259 -22.875 1.963 1 72.06 142 TYR B O 1
ATOM 3230 N N . ARG B 1 143 ? -2.018 -24.328 1.212 1 87.19 143 ARG B N 1
ATOM 3231 C CA . ARG B 1 143 ? -1.348 -24.547 -0.067 1 87.19 143 ARG B CA 1
ATOM 3232 C C . ARG B 1 143 ? -1.574 -23.375 -1.008 1 87.19 143 ARG B C 1
ATOM 3234 O O . ARG B 1 143 ? -2.594 -23.312 -1.697 1 87.19 143 ARG B O 1
ATOM 3241 N N . ALA B 1 144 ? -0.77 -22.406 -1.061 1 95.69 144 ALA B N 1
ATOM 3242 C CA . ALA B 1 144 ? -0.714 -21.266 -1.98 1 95.69 144 ALA B CA 1
ATOM 3243 C C . ALA B 1 144 ? 0.611 -21.234 -2.736 1 95.69 144 ALA B C 1
ATOM 3245 O O . ALA B 1 144 ? 1.667 -21.516 -2.162 1 95.69 144 ALA B O 1
ATOM 3246 N N . GLU B 1 145 ? 0.514 -21 -4.039 1 96.69 145 GLU B N 1
ATOM 3247 C CA . GLU B 1 145 ? 1.707 -20.969 -4.883 1 96.69 145 GLU B CA 1
ATOM 3248 C C . GLU B 1 145 ? 1.69 -19.766 -5.812 1 96.69 145 GLU B C 1
ATOM 3250 O O . GLU B 1 145 ? 0.628 -19.203 -6.094 1 96.69 145 GLU B O 1
ATOM 3255 N N . TYR B 1 146 ? 2.859 -19.359 -6.191 1 97.56 146 TYR B N 1
ATOM 3256 C CA . TYR B 1 146 ? 3.021 -18.359 -7.246 1 97.56 146 TYR B CA 1
ATOM 3257 C C . TYR B 1 146 ? 4.109 -18.781 -8.227 1 97.56 146 TYR B C 1
ATOM 3259 O O . TYR B 1 146 ? 4.855 -19.719 -7.973 1 97.56 146 TYR B O 1
ATOM 3267 N N . TYR B 1 147 ? 4.203 -18.078 -9.375 1 97.69 147 TYR B N 1
ATOM 3268 C CA . TYR B 1 147 ? 5.059 -18.5 -10.477 1 97.69 147 TYR B CA 1
ATOM 3269 C C . TYR B 1 147 ? 5.789 -17.297 -11.086 1 97.69 147 TYR B C 1
ATOM 3271 O O . TYR B 1 147 ? 5.215 -16.219 -11.227 1 97.69 147 TYR B O 1
ATOM 3279 N N . GLN B 1 148 ? 6.977 -17.547 -11.547 1 95.88 148 GLN B N 1
ATOM 3280 C CA . GLN B 1 148 ? 7.844 -16.422 -11.891 1 95.88 148 GLN B CA 1
ATOM 3281 C C . GLN B 1 148 ? 7.938 -16.234 -13.406 1 95.88 148 GLN B C 1
ATOM 3283 O O . GLN B 1 148 ? 8.367 -15.188 -13.883 1 95.88 148 GLN B O 1
ATOM 3288 N N . THR B 1 149 ? 7.562 -17.328 -14.18 1 96.5 149 THR B N 1
ATOM 3289 C CA . THR B 1 149 ? 7.738 -17.25 -15.625 1 96.5 149 THR B CA 1
ATOM 3290 C C . THR B 1 149 ? 6.449 -17.625 -16.344 1 96.5 149 THR B C 1
ATOM 3292 O O . THR B 1 149 ? 5.613 -18.344 -15.805 1 96.5 149 THR B O 1
ATOM 3295 N N . TYR B 1 150 ? 6.391 -17.141 -17.547 1 96.06 150 TYR B N 1
ATOM 3296 C CA . TYR B 1 150 ? 5.258 -17.5 -18.391 1 96.06 150 TYR B CA 1
ATOM 3297 C C . TYR B 1 150 ? 5.168 -19.016 -18.578 1 96.06 150 TYR B C 1
ATOM 3299 O O . TYR B 1 150 ? 4.074 -19.578 -18.625 1 96.06 150 TYR B O 1
ATOM 3307 N N . ARG B 1 151 ? 6.32 -19.625 -18.672 1 96.56 151 ARG B N 1
ATOM 3308 C CA . ARG B 1 151 ? 6.355 -21.078 -18.859 1 96.56 151 ARG B CA 1
ATOM 3309 C C . ARG B 1 151 ? 5.746 -21.797 -17.672 1 96.56 151 ARG B C 1
ATOM 3311 O O . ARG B 1 151 ? 4.941 -22.719 -17.844 1 96.56 151 ARG B O 1
ATOM 3318 N N . GLU B 1 152 ? 6.078 -21.406 -16.469 1 97.44 152 GLU B N 1
ATOM 3319 C CA . GLU B 1 152 ? 5.52 -22 -15.266 1 97.44 152 GLU B CA 1
ATOM 3320 C C . GLU B 1 152 ? 4.02 -21.75 -15.164 1 97.44 152 GLU B C 1
ATOM 3322 O O . GLU B 1 152 ? 3.26 -22.641 -14.766 1 97.44 152 GLU B O 1
ATOM 3327 N N . ILE B 1 153 ? 3.631 -20.531 -15.484 1 97.38 153 ILE B N 1
ATOM 3328 C CA . ILE B 1 153 ? 2.227 -20.141 -15.422 1 97.38 153 ILE B CA 1
ATOM 3329 C C . ILE B 1 153 ? 1.407 -21 -16.375 1 97.38 153 ILE B C 1
ATOM 3331 O O . ILE B 1 153 ? 0.399 -21.594 -15.992 1 97.38 153 ILE B O 1
ATOM 3335 N N . GLU B 1 154 ? 1.903 -21.078 -17.594 1 96.12 154 GLU B N 1
ATOM 3336 C CA . GLU B 1 154 ? 1.215 -21.891 -18.594 1 96.12 154 GLU B CA 1
ATOM 3337 C C . GLU B 1 154 ? 1.096 -23.344 -18.141 1 96.12 154 GLU B C 1
ATOM 3339 O O . GLU B 1 154 ? 0.016 -23.938 -18.219 1 96.12 154 GLU B O 1
ATOM 3344 N N . TYR B 1 155 ? 2.162 -23.875 -17.75 1 96.69 155 TYR B N 1
ATOM 3345 C CA . TYR B 1 155 ? 2.186 -25.266 -17.297 1 96.69 155 TYR B CA 1
ATOM 3346 C C . TYR B 1 155 ? 1.185 -25.5 -16.172 1 96.69 155 TYR B C 1
ATOM 3348 O O . TYR B 1 155 ? 0.407 -26.453 -16.203 1 96.69 155 TYR B O 1
ATOM 3356 N N . ARG B 1 156 ? 1.178 -24.609 -15.18 1 95.62 156 ARG B N 1
ATOM 3357 C CA . ARG B 1 156 ? 0.329 -24.781 -14.008 1 95.62 156 ARG B CA 1
ATOM 3358 C C . ARG B 1 156 ? -1.146 -24.656 -14.375 1 95.62 156 ARG B C 1
ATOM 3360 O O . ARG B 1 156 ? -1.973 -25.453 -13.938 1 95.62 156 ARG B O 1
ATOM 3367 N N . ILE B 1 157 ? -1.449 -23.641 -15.156 1 95.38 157 ILE B N 1
ATOM 3368 C CA . ILE B 1 157 ? -2.842 -23.422 -15.531 1 95.38 157 ILE B CA 1
ATOM 3369 C C . ILE B 1 157 ? -3.369 -24.625 -16.312 1 95.38 157 ILE B C 1
ATOM 3371 O O . ILE B 1 157 ? -4.5 -25.062 -16.094 1 95.38 157 ILE B O 1
ATOM 3375 N N . LYS B 1 158 ? -2.545 -25.203 -17.141 1 94.06 158 LYS B N 1
ATOM 3376 C CA . LYS B 1 158 ? -2.957 -26.328 -17.969 1 94.06 158 LYS B CA 1
ATOM 3377 C C . LYS B 1 158 ? -3.086 -27.594 -17.141 1 94.06 158 LYS B C 1
ATOM 3379 O O . LYS B 1 158 ? -3.738 -28.562 -17.578 1 94.06 158 LYS B O 1
ATOM 3384 N N . HIS B 1 159 ? -2.531 -27.609 -15.93 1 95 159 HIS B N 1
ATOM 3385 C CA . HIS B 1 159 ? -2.525 -28.828 -15.141 1 95 159 HIS B CA 1
ATOM 3386 C C . HIS B 1 159 ? -3.27 -28.656 -13.82 1 95 159 HIS B C 1
ATOM 3388 O O . HIS B 1 159 ? -3.057 -29.406 -12.875 1 95 159 HIS B O 1
ATOM 3394 N N . CYS B 1 160 ? -3.982 -27.578 -13.711 1 94.44 160 CYS B N 1
ATOM 3395 C CA . CYS B 1 160 ? -4.828 -27.391 -12.539 1 94.44 160 CYS B CA 1
ATOM 3396 C C . CYS B 1 160 ? -5.734 -28.609 -12.328 1 94.44 160 CYS B C 1
ATOM 3398 O O . CYS B 1 160 ? -6.191 -29.219 -13.297 1 94.44 160 CYS B O 1
ATOM 3400 N N . GLU B 1 161 ? -5.934 -28.984 -11.148 1 91.62 161 GLU B N 1
ATOM 3401 C CA . GLU B 1 161 ? -6.793 -30.094 -10.773 1 91.62 161 GLU B CA 1
ATOM 3402 C C . GLU B 1 161 ? -8.125 -29.594 -10.211 1 91.62 161 GLU B C 1
ATOM 3404 O O . GLU B 1 161 ? -8.328 -28.391 -10.062 1 91.62 161 GLU B O 1
ATOM 3409 N N . GLU B 1 162 ? -8.883 -30.672 -9.828 1 90.38 162 GLU B N 1
ATOM 3410 C CA . GLU B 1 162 ? -10.172 -30.359 -9.219 1 90.38 162 GLU B CA 1
ATOM 3411 C C . GLU B 1 162 ? -9.992 -29.641 -7.887 1 90.38 162 GLU B C 1
ATOM 3413 O O . GLU B 1 162 ? -9.117 -29.984 -7.094 1 90.38 162 GLU B O 1
ATOM 3418 N N . LYS B 1 163 ? -10.594 -28.531 -7.645 1 94.5 163 LYS B N 1
ATOM 3419 C CA . LYS B 1 163 ? -10.633 -27.766 -6.406 1 94.5 163 LYS B CA 1
ATOM 3420 C C . LYS B 1 163 ? -9.484 -26.75 -6.348 1 94.5 163 LYS B C 1
ATOM 3422 O O . LYS B 1 163 ? -9.305 -26.078 -5.34 1 94.5 163 LYS B O 1
ATOM 3427 N N . ASP B 1 164 ? -8.633 -26.781 -7.453 1 97.5 164 ASP B N 1
ATOM 3428 C CA . ASP B 1 164 ? -7.715 -25.641 -7.559 1 97.5 164 ASP B CA 1
ATOM 3429 C C . ASP B 1 164 ? -8.461 -24.359 -7.902 1 97.5 164 ASP B C 1
ATOM 3431 O O . ASP B 1 164 ? -9.539 -24.406 -8.508 1 97.5 164 ASP B O 1
ATOM 3435 N N . ILE B 1 165 ? -7.887 -23.266 -7.473 1 97.88 165 ILE B N 1
ATOM 3436 C CA . ILE B 1 165 ? -8.445 -22 -7.91 1 97.88 165 ILE B CA 1
ATOM 3437 C C . ILE B 1 165 ? -7.324 -21.094 -8.414 1 97.88 165 ILE B C 1
ATOM 3439 O O . ILE B 1 165 ? -6.168 -21.234 -8.008 1 97.88 165 ILE B O 1
ATOM 3443 N N . LEU B 1 166 ? -7.652 -20.266 -9.422 1 98.56 166 LEU B N 1
ATOM 3444 C CA . LEU B 1 166 ? -6.734 -19.266 -9.945 1 98.56 166 LEU B CA 1
ATOM 3445 C C . LEU B 1 166 ? -7.055 -17.891 -9.367 1 98.56 166 LEU B C 1
ATOM 3447 O O . LEU B 1 166 ? -8.203 -17.438 -9.422 1 98.56 166 LEU B O 1
ATOM 3451 N N . PHE B 1 167 ? -6.098 -17.281 -8.75 1 98.75 167 PHE B N 1
ATOM 3452 C CA . PHE B 1 167 ? -6.145 -15.891 -8.305 1 98.75 167 PHE B CA 1
ATOM 3453 C C . PHE B 1 167 ? -5.234 -15.023 -9.156 1 98.75 167 PHE B C 1
ATOM 3455 O O . PHE B 1 167 ? -4.02 -14.984 -8.953 1 98.75 167 PHE B O 1
ATOM 3462 N N . VAL B 1 168 ? -5.824 -14.297 -10.117 1 98.81 168 VAL B N 1
ATOM 3463 C CA . VAL B 1 168 ? -5.051 -13.625 -11.164 1 98.81 168 VAL B CA 1
ATOM 3464 C C . VAL B 1 168 ? -4.988 -12.125 -10.875 1 98.81 168 VAL B C 1
ATOM 3466 O O . VAL B 1 168 ? -6.023 -11.469 -10.75 1 98.81 168 VAL B O 1
ATOM 3469 N N . ILE B 1 169 ? -3.789 -11.602 -10.766 1 98.62 169 ILE B N 1
ATOM 3470 C CA . ILE B 1 169 ? -3.543 -10.188 -10.5 1 98.62 169 ILE B CA 1
ATOM 3471 C C . ILE B 1 169 ? -2.953 -9.523 -11.742 1 98.62 169 ILE B C 1
ATOM 3473 O O . ILE B 1 169 ? -1.847 -9.867 -12.172 1 98.62 169 ILE B O 1
ATOM 3477 N N . SER B 1 170 ? -3.668 -8.68 -12.32 1 96.94 170 SER B N 1
ATOM 3478 C CA . SER B 1 170 ? -3.287 -7.969 -13.539 1 96.94 170 SER B CA 1
ATOM 3479 C C . SER B 1 170 ? -3.936 -6.59 -13.602 1 96.94 170 SER B C 1
ATOM 3481 O O . SER B 1 170 ? -5.137 -6.473 -13.852 1 96.94 170 SER B O 1
ATOM 3483 N N . ALA B 1 171 ? -3.145 -5.582 -13.484 1 94.44 171 ALA B N 1
ATOM 3484 C CA . ALA B 1 171 ? -3.68 -4.227 -13.383 1 94.44 171 ALA B CA 1
ATOM 3485 C C . ALA B 1 171 ? -4.598 -3.912 -14.562 1 94.44 171 ALA B C 1
ATOM 3487 O O . ALA B 1 171 ? -5.758 -3.543 -14.375 1 94.44 171 ALA B O 1
ATOM 3488 N N . SER B 1 172 ? -4.191 -4.133 -15.766 1 92.81 172 SER B N 1
ATOM 3489 C CA . SER B 1 172 ? -4.973 -3.764 -16.938 1 92.81 172 SER B CA 1
ATOM 3490 C C . SER B 1 172 ? -6.035 -4.812 -17.25 1 92.81 172 SER B C 1
ATOM 3492 O O . SER B 1 172 ? -7.035 -4.516 -17.906 1 92.81 172 SER B O 1
ATOM 3494 N N . GLY B 1 173 ? -5.777 -6.066 -16.891 1 96.69 173 GLY B N 1
ATOM 3495 C CA . GLY B 1 173 ? -6.66 -7.176 -17.219 1 96.69 173 GLY B CA 1
ATOM 3496 C C . GLY B 1 173 ? -6.676 -7.516 -18.703 1 96.69 173 GLY B C 1
ATOM 3497 O O . GLY B 1 173 ? -7.586 -8.195 -19.172 1 96.69 173 GLY B O 1
ATOM 3498 N N . GLU B 1 174 ? -5.648 -7.035 -19.391 1 96.69 174 GLU B N 1
ATOM 3499 C CA . GLU B 1 174 ? -5.723 -7.137 -20.844 1 96.69 174 GLU B CA 1
ATOM 3500 C C . GLU B 1 174 ? -4.523 -7.902 -21.406 1 96.69 174 GLU B C 1
ATOM 3502 O O . GLU B 1 174 ? -4.191 -7.77 -22.578 1 96.69 174 GLU B O 1
ATOM 3507 N N . ASN B 1 175 ? -3.795 -8.625 -20.562 1 96.88 175 ASN B N 1
ATOM 3508 C CA . ASN B 1 175 ? -2.732 -9.492 -21.062 1 96.88 175 ASN B CA 1
ATOM 3509 C C . ASN B 1 175 ? -3.295 -10.672 -21.844 1 96.88 175 ASN B C 1
ATOM 3511 O O . ASN B 1 175 ? -3.859 -11.602 -21.281 1 96.88 175 ASN B O 1
ATOM 3515 N N . GLY B 1 176 ? -3.098 -10.594 -23.125 1 97.19 176 GLY B N 1
ATOM 3516 C CA . GLY B 1 176 ? -3.707 -11.562 -24.016 1 97.19 176 GLY B CA 1
ATOM 3517 C C . GLY B 1 176 ? -3.326 -12.992 -23.703 1 97.19 176 GLY B C 1
ATOM 3518 O O . GLY B 1 176 ? -4.191 -13.875 -23.641 1 97.19 176 GLY B O 1
ATOM 3519 N N . ARG B 1 177 ? -2.072 -13.273 -23.547 1 96.19 177 ARG B N 1
ATOM 3520 C CA . ARG B 1 177 ? -1.587 -14.617 -23.266 1 96.19 177 ARG B CA 1
ATOM 3521 C C . ARG B 1 177 ? -2.195 -15.148 -21.969 1 96.19 177 ARG B C 1
ATOM 3523 O O . ARG B 1 177 ? -2.75 -16.25 -21.938 1 96.19 177 ARG B O 1
ATOM 3530 N N . LEU B 1 178 ? -2.176 -14.352 -20.938 1 96.94 178 LEU B N 1
ATOM 3531 C CA . LEU B 1 178 ? -2.719 -14.742 -19.641 1 96.94 178 LEU B CA 1
ATOM 3532 C C . LEU B 1 178 ? -4.223 -14.984 -19.734 1 96.94 178 LEU B C 1
ATOM 3534 O O . LEU B 1 178 ? -4.727 -15.992 -19.234 1 96.94 178 LEU B O 1
ATOM 3538 N N . ASN B 1 179 ? -4.867 -14.078 -20.422 1 98.38 179 ASN B N 1
ATOM 3539 C CA . ASN B 1 179 ? -6.32 -14.164 -20.531 1 98.38 179 ASN B CA 1
ATOM 3540 C C . ASN B 1 179 ? -6.75 -15.406 -21.297 1 98.38 179 ASN B C 1
ATOM 3542 O O . ASN B 1 179 ? -7.762 -16.031 -20.969 1 98.38 179 ASN B O 1
ATOM 3546 N N . ASN B 1 180 ? -5.984 -15.75 -22.281 1 98 180 ASN B N 1
ATOM 3547 C CA . ASN B 1 180 ? -6.297 -16.969 -23.016 1 98 180 ASN B CA 1
ATOM 3548 C C . ASN B 1 180 ? -6.18 -18.203 -22.141 1 98 180 ASN B C 1
ATOM 3550 O O . ASN B 1 180 ? -7.043 -19.094 -22.172 1 98 180 ASN B O 1
ATOM 3554 N N . TRP B 1 181 ? -5.148 -18.297 -21.359 1 97.81 181 TRP B N 1
ATOM 3555 C CA . TRP B 1 181 ? -4.965 -19.438 -20.453 1 97.81 181 TRP B CA 1
ATOM 3556 C C . TRP B 1 181 ? -6.066 -19.469 -19.391 1 97.81 181 TRP B C 1
ATOM 3558 O O . TRP B 1 181 ? -6.57 -20.547 -19.047 1 97.81 181 TRP B O 1
ATOM 3568 N N . VAL B 1 182 ? -6.438 -18.297 -18.875 1 97.81 182 VAL B N 1
ATOM 3569 C CA . VAL B 1 182 ? -7.477 -18.203 -17.859 1 97.81 182 VAL B CA 1
ATOM 3570 C C . VAL B 1 182 ? -8.812 -18.656 -18.438 1 97.81 182 VAL B C 1
ATOM 3572 O O . VAL B 1 182 ? -9.578 -19.359 -17.766 1 97.81 182 VAL B O 1
ATOM 3575 N N . GLU B 1 183 ? -9.055 -18.25 -19.625 1 97.81 183 GLU B N 1
ATOM 3576 C CA . GLU B 1 183 ? -10.281 -18.656 -20.297 1 97.81 183 GLU B CA 1
ATOM 3577 C C . GLU B 1 183 ? -10.359 -20.172 -20.453 1 97.81 183 GLU B C 1
ATOM 3579 O O . GLU B 1 183 ? -11.398 -20.781 -20.188 1 97.81 183 GLU B O 1
ATOM 3584 N N . GLU B 1 184 ? -9.312 -20.734 -20.891 1 96.12 184 GLU B N 1
ATOM 3585 C CA . GLU B 1 184 ? -9.25 -22.188 -21.031 1 96.12 184 GLU B CA 1
ATOM 3586 C C . GLU B 1 184 ? -9.461 -22.891 -19.688 1 96.12 184 GLU B C 1
ATOM 3588 O O . GLU B 1 184 ? -10.195 -23.875 -19.594 1 96.12 184 GLU B O 1
ATOM 3593 N N . ALA B 1 185 ? -8.828 -22.422 -18.641 1 97 185 ALA B N 1
ATOM 3594 C CA . ALA B 1 185 ? -8.969 -23 -17.297 1 97 185 ALA B CA 1
ATOM 3595 C C . ALA B 1 185 ? -10.414 -22.906 -16.828 1 97 185 ALA B C 1
ATOM 3597 O O . ALA B 1 185 ? -10.93 -23.859 -16.234 1 97 185 ALA B O 1
ATOM 3598 N N . LYS B 1 186 ? -10.969 -21.766 -17.094 1 96.5 186 LYS B N 1
ATOM 3599 C CA . LYS B 1 186 ? -12.367 -21.578 -16.719 1 96.5 186 LYS B CA 1
ATOM 3600 C C . LYS B 1 186 ? -13.266 -22.594 -17.422 1 96.5 186 LYS B C 1
ATOM 3602 O O . LYS B 1 186 ? -14.164 -23.172 -16.812 1 96.5 186 LYS B O 1
ATOM 3607 N N . GLN B 1 187 ? -13.008 -22.797 -18.656 1 95.38 187 GLN B N 1
ATOM 3608 C CA . GLN B 1 187 ? -13.773 -23.766 -19.438 1 95.38 187 GLN B CA 1
ATOM 3609 C C . GLN B 1 187 ? -13.602 -25.188 -18.891 1 95.38 187 GLN B C 1
ATOM 3611 O O . GLN B 1 187 ? -14.516 -26.016 -19 1 95.38 187 GLN B O 1
ATOM 3616 N N . ASN B 1 188 ? -12.539 -25.391 -18.234 1 95.25 188 ASN B N 1
ATOM 3617 C CA . ASN B 1 188 ? -12.266 -26.688 -17.641 1 95.25 188 ASN B CA 1
ATOM 3618 C C . ASN B 1 188 ? -12.75 -26.75 -16.188 1 95.25 188 ASN B C 1
ATOM 3620 O O . ASN B 1 188 ? -12.406 -27.688 -15.461 1 95.25 188 ASN B O 1
ATOM 3624 N N . GLY B 1 189 ? -13.383 -25.75 -15.719 1 96.25 189 GLY B N 1
ATOM 3625 C CA . GLY B 1 189 ? -14.078 -25.797 -14.445 1 96.25 189 GLY B CA 1
ATOM 3626 C C . GLY B 1 189 ? -13.289 -25.188 -13.305 1 96.25 189 GLY B C 1
ATOM 3627 O O . GLY B 1 189 ? -13.688 -25.281 -12.148 1 96.25 189 GLY B O 1
ATOM 3628 N N . ILE B 1 190 ? -12.211 -24.562 -13.648 1 97.94 190 ILE B N 1
ATOM 3629 C CA . ILE B 1 190 ? -11.391 -23.969 -12.602 1 97.94 190 ILE B CA 1
ATOM 3630 C C . ILE B 1 190 ? -11.984 -22.625 -12.188 1 97.94 190 ILE B C 1
ATOM 3632 O O . ILE B 1 190 ? -12.344 -21.797 -13.039 1 97.94 190 ILE B O 1
ATOM 3636 N N . PHE B 1 191 ? -12.133 -22.375 -10.844 1 98.38 191 PHE B N 1
ATOM 3637 C CA . PHE B 1 191 ? -12.672 -21.125 -10.305 1 98.38 191 PHE B CA 1
ATOM 3638 C C . PHE B 1 191 ? -11.641 -20.016 -10.391 1 98.38 191 PHE B C 1
ATOM 3640 O O . PHE B 1 191 ? -10.484 -20.203 -10.008 1 98.38 191 PHE B O 1
ATOM 3647 N N . VAL B 1 192 ? -12.07 -18.875 -10.898 1 98.56 192 VAL B N 1
ATOM 3648 C CA . VAL B 1 192 ? -11.133 -17.781 -11.156 1 98.56 192 VAL B CA 1
ATOM 3649 C C . VAL B 1 192 ? -11.547 -16.547 -10.359 1 98.56 192 VAL B C 1
ATOM 3651 O O . VAL B 1 192 ? -12.703 -16.125 -10.422 1 98.56 192 VAL B O 1
ATOM 3654 N N . ILE B 1 193 ? -10.578 -16.016 -9.594 1 98.75 193 ILE B N 1
ATOM 3655 C CA . ILE B 1 193 ? -10.672 -14.703 -8.961 1 98.75 193 ILE B CA 1
ATOM 3656 C C . ILE B 1 193 ? -9.695 -13.734 -9.633 1 98.75 193 ILE B C 1
ATOM 3658 O O . ILE B 1 193 ? -8.555 -14.094 -9.93 1 98.75 193 ILE B O 1
ATOM 3662 N N . SER B 1 194 ? -10.141 -12.516 -9.93 1 98.75 194 SER B N 1
ATOM 3663 C CA . SER B 1 194 ? -9.234 -11.555 -10.555 1 98.75 194 SER B CA 1
ATOM 3664 C C . SER B 1 194 ? -9.102 -10.297 -9.703 1 98.75 194 SER B C 1
ATOM 3666 O O . SER B 1 194 ? -10.016 -9.953 -8.938 1 98.75 194 SER B O 1
ATOM 3668 N N . VAL B 1 195 ? -7.973 -9.648 -9.734 1 98.5 195 VAL B N 1
ATOM 3669 C CA . VAL B 1 195 ? -7.742 -8.289 -9.242 1 98.5 195 VAL B CA 1
ATOM 3670 C C . VAL B 1 195 ? -7.27 -7.398 -10.383 1 98.5 195 VAL B C 1
ATOM 3672 O O . VAL B 1 195 ? -6.207 -7.637 -10.969 1 98.5 195 VAL B O 1
ATOM 3675 N N . THR B 1 196 ? -8.078 -6.395 -10.75 1 96.75 196 THR B N 1
ATOM 3676 C CA . THR B 1 196 ? -7.754 -5.465 -11.828 1 96.75 196 THR B CA 1
ATOM 3677 C C . THR B 1 196 ? -8.125 -4.039 -11.438 1 96.75 196 THR B C 1
ATOM 3679 O O . THR B 1 196 ? -8.75 -3.814 -10.398 1 96.75 196 THR B O 1
ATOM 3682 N N . HIS B 1 197 ? -7.582 -3.135 -12.234 1 93.38 197 HIS B N 1
ATOM 3683 C CA . HIS B 1 197 ? -8.094 -1.774 -12.102 1 93.38 197 HIS B CA 1
ATOM 3684 C C . HIS B 1 197 ? -9.594 -1.722 -12.367 1 93.38 197 HIS B C 1
ATOM 3686 O O . HIS B 1 197 ? -10.117 -2.502 -13.164 1 93.38 197 HIS B O 1
ATOM 3692 N N . PHE B 1 198 ? -10.211 -0.77 -11.727 1 90.88 198 PHE B N 1
ATOM 3693 C CA . PHE B 1 198 ? -11.664 -0.658 -11.836 1 90.88 198 PHE B CA 1
ATOM 3694 C C . PHE B 1 198 ? -12.062 -0.074 -13.188 1 90.88 198 PHE B C 1
ATOM 3696 O O . PHE B 1 198 ? -12.297 1.13 -13.305 1 90.88 198 PHE B O 1
ATOM 3703 N N . ASN B 1 199 ? -12.18 -0.868 -14.141 1 86.19 199 ASN B N 1
ATOM 3704 C CA . ASN B 1 199 ? -12.672 -0.599 -15.492 1 86.19 199 ASN B CA 1
ATOM 3705 C C . ASN B 1 199 ? -13.094 -1.882 -16.203 1 86.19 199 ASN B C 1
ATOM 3707 O O . ASN B 1 199 ? -12.93 -2.979 -15.664 1 86.19 199 ASN B O 1
ATOM 3711 N N . GLU B 1 200 ? -13.805 -1.677 -17.312 1 89.94 200 GLU B N 1
ATOM 3712 C CA . GLU B 1 200 ? -14.094 -2.855 -18.125 1 89.94 200 GLU B CA 1
ATOM 3713 C C . GLU B 1 200 ? -12.812 -3.457 -18.703 1 89.94 200 GLU B C 1
ATOM 3715 O O . GLU B 1 200 ? -11.984 -2.738 -19.266 1 89.94 200 GLU B O 1
ATOM 3720 N N . ASN B 1 201 ? -12.641 -4.703 -18.484 1 93.38 201 ASN B N 1
ATOM 3721 C CA . ASN B 1 201 ? -11.484 -5.402 -19.031 1 93.38 201 ASN B CA 1
ATOM 3722 C C . ASN B 1 201 ? -11.758 -6.891 -19.219 1 93.38 201 ASN B C 1
ATOM 3724 O O . ASN B 1 201 ? -12.711 -7.426 -18.641 1 93.38 201 ASN B O 1
ATOM 3728 N N . ARG B 1 202 ? -11.023 -7.488 -19.938 1 98.19 202 ARG B N 1
ATOM 3729 C CA . ARG B 1 202 ? -11.273 -8.867 -20.344 1 98.19 202 ARG B CA 1
ATOM 3730 C C . ARG B 1 202 ? -11.125 -9.82 -19.156 1 98.19 202 ARG B C 1
ATOM 3732 O O . ARG B 1 202 ? -11.945 -10.727 -18.984 1 98.19 202 ARG B O 1
ATOM 3739 N N . LEU B 1 203 ? -10.133 -9.672 -18.328 1 98.5 203 LEU B N 1
ATOM 3740 C CA . LEU B 1 203 ? -9.883 -10.578 -17.219 1 98.5 203 LEU B CA 1
ATOM 3741 C C . LEU B 1 203 ? -11.039 -10.547 -16.219 1 98.5 203 LEU B C 1
ATOM 3743 O O . LEU B 1 203 ? -11.477 -11.594 -15.742 1 98.5 203 LEU B O 1
ATOM 3747 N N . ALA B 1 204 ? -11.445 -9.336 -15.922 1 96.44 204 ALA B N 1
ATOM 3748 C CA . ALA B 1 204 ? -12.594 -9.211 -15.023 1 96.44 204 ALA B CA 1
ATOM 3749 C C . ALA B 1 204 ? -13.812 -9.922 -15.586 1 96.44 204 ALA B C 1
ATOM 3751 O O . ALA B 1 204 ? -14.578 -10.539 -14.844 1 96.44 204 ALA B O 1
ATOM 3752 N N . GLY B 1 205 ? -13.961 -9.844 -16.875 1 97.06 205 GLY B N 1
ATOM 3753 C CA . GLY B 1 205 ? -15.062 -10.516 -17.547 1 97.06 205 GLY B CA 1
ATOM 3754 C C . GLY B 1 205 ? -14.961 -12.031 -17.484 1 97.06 205 GLY B C 1
ATOM 3755 O O . GLY B 1 205 ? -15.977 -12.727 -17.516 1 97.06 205 GLY B O 1
ATOM 3756 N N . LEU B 1 206 ? -13.828 -12.562 -17.344 1 98 206 LEU B N 1
ATOM 3757 C CA . LEU B 1 206 ? -13.586 -14 -17.297 1 98 206 LEU B CA 1
ATOM 3758 C C . LEU B 1 206 ? -13.703 -14.523 -15.867 1 98 206 LEU B C 1
ATOM 3760 O O . LEU B 1 206 ? -13.914 -15.719 -15.656 1 98 206 LEU B O 1
ATOM 3764 N N . ALA B 1 207 ? -13.531 -13.68 -14.852 1 98.31 207 ALA B N 1
ATOM 3765 C CA . ALA B 1 207 ? -13.43 -14.117 -13.461 1 98.31 207 ALA B CA 1
ATOM 3766 C C . ALA B 1 207 ? -14.797 -14.492 -12.898 1 98.31 207 ALA B C 1
ATOM 3768 O O . ALA B 1 207 ? -15.812 -13.898 -13.273 1 98.31 207 ALA B O 1
ATOM 3769 N N . HIS B 1 208 ? -14.844 -15.477 -12.047 1 98.12 208 HIS B N 1
ATOM 3770 C CA . HIS B 1 208 ? -16.047 -15.75 -11.266 1 98.12 208 HIS B CA 1
ATOM 3771 C C . HIS B 1 208 ? -16.297 -14.664 -10.227 1 98.12 208 HIS B C 1
ATOM 3773 O O . HIS B 1 208 ? -17.438 -14.273 -9.984 1 98.12 208 HIS B O 1
ATOM 3779 N N . ILE B 1 209 ? -15.211 -14.18 -9.555 1 97.62 209 ILE B N 1
ATOM 3780 C CA . ILE B 1 209 ? -15.273 -13.039 -8.641 1 97.62 209 ILE B CA 1
ATOM 3781 C C . ILE B 1 209 ? -14.219 -12.008 -9.039 1 97.62 209 ILE B C 1
ATOM 3783 O O . ILE B 1 209 ? -13.023 -12.227 -8.82 1 97.62 209 ILE B O 1
ATOM 3787 N N . PRO B 1 210 ? -14.633 -10.969 -9.648 1 97.31 210 PRO B N 1
ATOM 3788 C CA . PRO B 1 210 ? -13.703 -9.867 -9.93 1 97.31 210 PRO B CA 1
ATOM 3789 C C . PRO B 1 210 ? -13.547 -8.914 -8.742 1 97.31 210 PRO B C 1
ATOM 3791 O O . PRO B 1 210 ? -14.547 -8.477 -8.164 1 97.31 210 PRO B O 1
ATOM 3794 N N . LEU B 1 211 ? -12.344 -8.719 -8.305 1 97.31 211 LEU B N 1
ATOM 3795 C CA . LEU B 1 211 ? -12 -7.68 -7.344 1 97.31 211 LEU B CA 1
ATOM 3796 C C . LEU B 1 211 ? -11.328 -6.5 -8.039 1 97.31 211 LEU B C 1
ATOM 3798 O O . LEU B 1 211 ? -10.633 -6.68 -9.039 1 97.31 211 LEU B O 1
ATOM 3802 N N . TYR B 1 212 ? -11.578 -5.324 -7.461 1 94.38 212 TYR B N 1
ATOM 3803 C CA . TYR B 1 212 ? -11.094 -4.121 -8.125 1 94.38 212 TYR B CA 1
ATOM 3804 C C . TYR B 1 212 ? -10.352 -3.219 -7.148 1 94.38 212 TYR B C 1
ATOM 3806 O O . TYR B 1 212 ? -10.672 -3.178 -5.961 1 94.38 212 TYR B O 1
ATOM 3814 N N . TYR B 1 213 ? -9.352 -2.545 -7.672 1 93.94 213 TYR B N 1
ATOM 3815 C CA . TYR B 1 213 ? -8.773 -1.364 -7.047 1 93.94 213 TYR B CA 1
ATOM 3816 C C . TYR B 1 213 ? -8.82 -0.167 -7.988 1 93.94 213 TYR B C 1
ATOM 3818 O O . TYR B 1 213 ? -9.102 -0.318 -9.18 1 93.94 213 TYR B O 1
ATOM 3826 N N . TRP B 1 214 ? -8.648 0.947 -7.402 1 87.62 214 TRP B N 1
ATOM 3827 C CA . TRP B 1 214 ? -8.578 2.156 -8.219 1 87.62 214 TRP B CA 1
ATOM 3828 C C . TRP B 1 214 ? -7.141 2.637 -8.352 1 87.62 214 TRP B C 1
ATOM 3830 O O . TRP B 1 214 ? -6.445 2.834 -7.355 1 87.62 214 TRP B O 1
ATOM 3840 N N . GLY B 1 215 ? -6.594 2.695 -9.508 1 83.94 215 GLY B N 1
ATOM 3841 C CA . GLY B 1 215 ? -5.258 3.176 -9.828 1 83.94 215 GLY B CA 1
ATOM 3842 C C . GLY B 1 215 ? -5.16 3.803 -11.203 1 83.94 215 GLY B C 1
ATOM 3843 O O . GLY B 1 215 ? -4.805 3.131 -12.172 1 83.94 215 GLY B O 1
ATOM 3844 N N . ASP B 1 216 ? -5.477 5.043 -11.344 1 72.81 216 ASP B N 1
ATOM 3845 C CA . ASP B 1 216 ? -5.559 5.758 -12.617 1 72.81 216 ASP B CA 1
ATOM 3846 C C . ASP B 1 216 ? -4.332 5.484 -13.477 1 72.81 216 ASP B C 1
ATOM 3848 O O . ASP B 1 216 ? -3.209 5.434 -12.977 1 72.81 216 ASP B O 1
ATOM 3852 N N . GLU B 1 217 ? -4.645 5.18 -14.758 1 77.44 217 GLU B N 1
ATOM 3853 C CA . GLU B 1 217 ? -3.523 5.098 -15.695 1 77.44 217 GLU B CA 1
ATOM 3854 C C . GLU B 1 217 ? -2.734 6.402 -15.727 1 77.44 217 GLU B C 1
ATOM 3856 O O . GLU B 1 217 ? -3.32 7.484 -15.773 1 77.44 217 GLU B O 1
ATOM 3861 N N . GLN B 1 218 ? -1.541 6.316 -15.43 1 78.31 218 GLN B N 1
ATOM 3862 C CA . GLN B 1 218 ? -0.64 7.465 -15.492 1 78.31 218 GLN B CA 1
ATOM 3863 C C . GLN B 1 218 ? 0.652 7.109 -16.219 1 78.31 218 GLN B C 1
ATOM 3865 O O . GLN B 1 218 ? 1.253 6.066 -15.961 1 78.31 218 GLN B O 1
ATOM 3870 N N . LYS B 1 219 ? 0.869 7.879 -17.281 1 82.25 219 LYS B N 1
ATOM 3871 C CA . LYS B 1 219 ? 2.139 7.734 -17.984 1 82.25 219 LYS B CA 1
ATOM 3872 C C . LYS B 1 219 ? 3.006 8.977 -17.828 1 82.25 219 LYS B C 1
ATOM 3874 O O . LYS B 1 219 ? 2.494 10.102 -17.812 1 82.25 219 LYS B O 1
ATOM 3879 N N . LEU B 1 220 ? 4.227 8.789 -17.516 1 80.44 220 LEU B N 1
ATOM 3880 C CA . LEU B 1 220 ? 5.219 9.852 -17.469 1 80.44 220 LEU B CA 1
ATOM 3881 C C . LEU B 1 220 ? 6.43 9.516 -18.328 1 80.44 220 LEU B C 1
ATOM 3883 O O . LEU B 1 220 ? 7.121 8.523 -18.078 1 80.44 220 LEU B O 1
ATOM 3887 N N . ASN B 1 221 ? 6.645 10.242 -19.375 1 80.56 221 ASN B N 1
ATOM 3888 C CA . ASN B 1 221 ? 7.734 10.023 -20.328 1 80.56 221 ASN B CA 1
ATOM 3889 C C . ASN B 1 221 ? 7.695 8.617 -20.922 1 80.56 221 ASN B C 1
ATOM 3891 O O . ASN B 1 221 ? 8.719 7.938 -20.984 1 80.56 221 ASN B O 1
ATOM 3895 N N . GLY B 1 222 ? 6.492 8.109 -21.172 1 79.81 222 GLY B N 1
ATOM 3896 C CA . GLY B 1 222 ? 6.312 6.832 -21.844 1 79.81 222 GLY B CA 1
ATOM 3897 C C . GLY B 1 222 ? 6.301 5.652 -20.891 1 79.81 222 GLY B C 1
ATOM 3898 O O . GLY B 1 222 ? 6.051 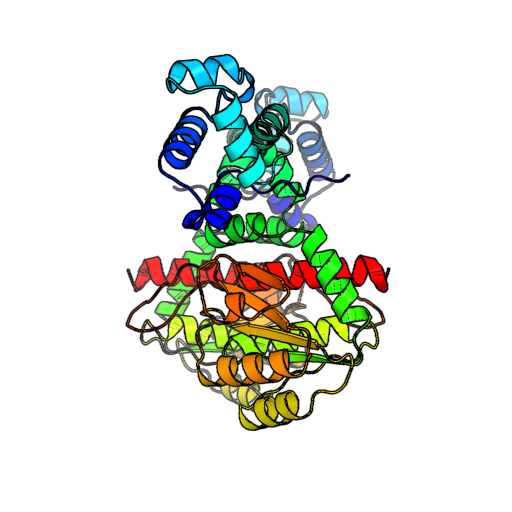4.516 -21.312 1 79.81 222 GLY B O 1
ATOM 3899 N N . TYR B 1 223 ? 6.516 6.004 -19.609 1 82.06 223 TYR B N 1
ATOM 3900 C CA . TYR B 1 223 ? 6.539 4.93 -18.625 1 82.06 223 TYR B CA 1
ATOM 3901 C C . TYR B 1 223 ? 5.227 4.867 -17.859 1 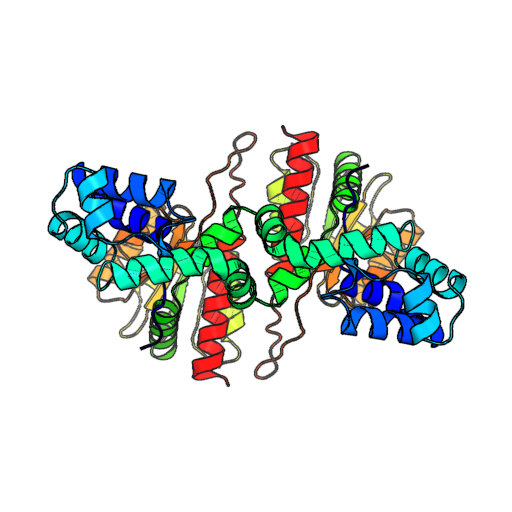82.06 223 TYR B C 1
ATOM 3903 O O . TYR B 1 223 ? 4.652 5.902 -17.516 1 82.06 223 TYR B O 1
ATOM 3911 N N . ASN B 1 224 ? 4.773 3.633 -17.625 1 83 224 ASN B N 1
ATOM 3912 C CA . ASN B 1 224 ? 3.611 3.418 -16.781 1 83 224 ASN B CA 1
ATOM 3913 C C . ASN B 1 224 ? 3.949 3.637 -15.305 1 83 224 ASN B C 1
ATOM 3915 O O . ASN B 1 224 ? 4.754 2.898 -14.727 1 83 224 ASN B O 1
ATOM 3919 N N . VAL B 1 225 ? 3.34 4.684 -14.773 1 85.06 225 VAL B N 1
ATOM 3920 C CA . VAL B 1 225 ? 3.641 5 -13.383 1 85.06 225 VAL B CA 1
ATOM 3921 C C . VAL B 1 225 ? 2.361 4.938 -12.555 1 85.06 225 VAL B C 1
ATOM 3923 O O . VAL B 1 225 ? 2.211 5.68 -11.578 1 85.06 225 VAL B O 1
ATOM 3926 N N . ALA B 1 226 ? 1.458 4.074 -12.969 1 87.19 226 ALA B N 1
ATOM 3927 C CA . ALA B 1 226 ? 0.179 3.945 -12.281 1 87.19 226 ALA B CA 1
ATOM 3928 C C . ALA B 1 226 ? 0.386 3.592 -10.805 1 87.19 226 ALA B C 1
ATOM 3930 O O . ALA B 1 226 ? 1.295 2.83 -10.469 1 87.19 226 ALA B O 1
ATOM 3931 N N . ASP B 1 227 ? -0.435 4.125 -9.953 1 89.62 227 ASP B N 1
ATOM 3932 C CA . ASP B 1 227 ? -0.411 3.891 -8.516 1 89.62 227 ASP B CA 1
ATOM 3933 C C . ASP B 1 227 ? -1.01 2.527 -8.172 1 89.62 227 ASP B C 1
ATOM 3935 O O . ASP B 1 227 ? -2.172 2.26 -8.477 1 89.62 227 ASP B O 1
ATOM 3939 N N . ARG B 1 228 ? -0.243 1.676 -7.465 1 91.5 228 ARG B N 1
ATOM 3940 C CA . ARG B 1 228 ? -0.716 0.338 -7.125 1 91.5 228 ARG B CA 1
ATOM 3941 C C . ARG B 1 228 ? -0.958 0.211 -5.625 1 91.5 228 ARG B C 1
ATOM 3943 O O . ARG B 1 228 ? -1.196 -0.889 -5.121 1 91.5 228 ARG B O 1
ATOM 3950 N N . THR B 1 229 ? -0.934 1.312 -4.926 1 92.56 229 THR B N 1
ATOM 3951 C CA . THR B 1 229 ? -1.142 1.295 -3.482 1 92.56 229 THR B CA 1
ATOM 3952 C C . THR B 1 229 ? -2.527 0.756 -3.141 1 92.56 229 THR B C 1
ATOM 3954 O O . THR B 1 229 ? -2.697 0.048 -2.146 1 92.56 229 THR B O 1
ATOM 3957 N N . GLY B 1 230 ? -3.479 1.146 -3.955 1 92.81 230 GLY B N 1
ATOM 3958 C CA . GLY B 1 230 ? -4.816 0.622 -3.744 1 92.81 230 GLY B CA 1
ATOM 3959 C C . GLY B 1 230 ? -4.891 -0.89 -3.857 1 92.81 230 GLY B C 1
ATOM 3960 O O . GLY B 1 230 ? -5.648 -1.535 -3.131 1 92.81 230 GLY B O 1
ATOM 3961 N N . MET B 1 231 ? -4.152 -1.466 -4.824 1 95.31 231 MET B N 1
ATOM 3962 C CA . MET B 1 231 ? -4.082 -2.916 -4.977 1 95.31 231 MET B CA 1
ATOM 3963 C C . MET B 1 231 ? -3.496 -3.57 -3.73 1 95.31 231 MET B C 1
ATOM 3965 O O . MET B 1 231 ? -4.016 -4.578 -3.252 1 95.31 231 MET B O 1
ATOM 3969 N N . MET B 1 232 ? -2.434 -2.982 -3.232 1 94.62 232 MET B N 1
ATOM 3970 C CA . MET B 1 232 ? -1.823 -3.492 -2.006 1 94.62 232 MET B CA 1
ATOM 3971 C C . MET B 1 232 ? -2.82 -3.477 -0.854 1 94.62 232 MET B C 1
ATOM 3973 O O . MET B 1 232 ? -2.902 -4.434 -0.083 1 94.62 232 MET B O 1
ATOM 3977 N N . MET B 1 233 ? -3.506 -2.418 -0.73 1 92.5 233 MET B N 1
ATOM 3978 C CA . MET B 1 233 ? -4.496 -2.285 0.334 1 92.5 233 MET B CA 1
ATOM 3979 C C . MET B 1 233 ? -5.578 -3.352 0.208 1 92.5 233 MET B C 1
ATOM 3981 O O . MET B 1 233 ? -5.949 -3.984 1.197 1 92.5 233 MET B O 1
ATOM 3985 N N . LEU B 1 234 ? -6.078 -3.506 -0.97 1 94.69 234 LEU B N 1
ATOM 3986 C CA . LEU B 1 234 ? -7.105 -4.508 -1.22 1 94.69 234 LEU B CA 1
ATOM 3987 C C . LEU B 1 234 ? -6.625 -5.895 -0.806 1 94.69 234 LEU B C 1
ATOM 3989 O O . LEU B 1 234 ? -7.332 -6.613 -0.093 1 94.69 234 LEU B O 1
ATOM 3993 N N . LEU B 1 235 ? -5.457 -6.266 -1.239 1 96.88 235 LEU B N 1
ATOM 3994 C CA . LEU B 1 235 ? -4.906 -7.59 -0.966 1 96.88 235 LEU B CA 1
ATOM 3995 C C . LEU B 1 235 ? -4.613 -7.762 0.52 1 96.88 235 LEU B C 1
ATOM 3997 O O . LEU B 1 235 ? -4.785 -8.852 1.07 1 96.88 235 LEU B O 1
ATOM 4001 N N . ARG B 1 236 ? -4.188 -6.684 1.143 1 93.25 236 ARG B N 1
ATOM 4002 C CA . ARG B 1 236 ? -3.979 -6.73 2.586 1 93.25 236 ARG B CA 1
ATOM 4003 C C . ARG B 1 236 ? -5.293 -6.961 3.322 1 93.25 236 ARG B C 1
ATOM 4005 O O . ARG B 1 236 ? -5.355 -7.766 4.254 1 93.25 236 ARG B O 1
ATOM 4012 N N . GLU B 1 237 ? -6.305 -6.273 2.922 1 92.25 237 GLU B N 1
ATOM 4013 C CA . GLU B 1 237 ? -7.613 -6.453 3.547 1 92.25 237 GLU B CA 1
ATOM 4014 C C . GLU B 1 237 ? -8.125 -7.879 3.361 1 92.25 237 GLU B C 1
ATOM 4016 O O . GLU B 1 237 ? -8.703 -8.461 4.281 1 92.25 237 GLU B O 1
ATOM 4021 N N . LEU B 1 238 ? -7.93 -8.391 2.168 1 95.25 238 LEU B N 1
ATOM 4022 C CA . LEU B 1 238 ? -8.305 -9.781 1.933 1 95.25 238 LEU B CA 1
ATOM 4023 C C . LEU B 1 238 ? -7.57 -10.711 2.895 1 95.25 238 LEU B C 1
ATOM 4025 O O . LEU B 1 238 ? -8.18 -11.609 3.48 1 95.25 238 LEU B O 1
ATOM 4029 N N . THR B 1 239 ? -6.312 -10.484 3.043 1 93.81 239 THR B N 1
ATOM 4030 C CA . THR B 1 239 ? -5.496 -11.297 3.936 1 93.81 239 THR B CA 1
ATOM 4031 C C . THR B 1 239 ? -6 -11.203 5.371 1 93.81 239 THR B C 1
ATOM 4033 O O . THR B 1 239 ? -6.086 -12.211 6.078 1 93.81 239 THR B O 1
ATOM 4036 N N . GLU B 1 240 ? -6.309 -9.984 5.781 1 88.88 240 GLU B N 1
ATOM 4037 C CA . GLU B 1 240 ? -6.82 -9.773 7.129 1 88.88 240 GLU B CA 1
ATOM 4038 C C . GLU B 1 240 ? -8.133 -10.523 7.348 1 88.88 240 GLU B C 1
ATOM 4040 O O . GLU B 1 240 ? -8.344 -11.125 8.406 1 88.88 240 GLU B O 1
ATOM 4045 N N . VAL B 1 241 ? -9.023 -10.414 6.391 1 91 241 VAL B N 1
ATOM 4046 C CA . VAL B 1 241 ? -10.289 -11.125 6.465 1 91 241 VAL B CA 1
ATOM 4047 C C . VAL B 1 241 ? -10.039 -12.625 6.574 1 91 241 VAL B C 1
ATOM 4049 O O . VAL B 1 241 ? -10.648 -13.305 7.406 1 91 241 VAL B O 1
ATOM 4052 N N . PHE B 1 242 ? -9.094 -13.18 5.77 1 93.56 242 PHE B N 1
ATOM 4053 C CA . PHE B 1 242 ? -8.742 -14.602 5.793 1 93.56 242 PHE B CA 1
ATOM 4054 C C . PHE B 1 242 ? -8.25 -15.008 7.176 1 93.56 242 PHE B C 1
ATOM 4056 O O . PHE B 1 242 ? -8.711 -16.016 7.73 1 93.56 242 PHE B O 1
ATOM 4063 N N . TRP B 1 243 ? -7.32 -14.188 7.73 1 89.31 243 TRP B N 1
ATOM 4064 C CA . TRP B 1 243 ? -6.75 -14.5 9.039 1 89.31 243 TRP B CA 1
ATOM 4065 C C . TRP B 1 243 ? -7.82 -14.477 10.117 1 89.31 243 TRP B C 1
ATOM 4067 O O . TRP B 1 243 ? -7.836 -15.328 11.008 1 89.31 243 TRP B O 1
ATOM 4077 N N . ARG B 1 244 ? -8.688 -13.523 10.039 1 85.88 244 ARG B N 1
ATOM 4078 C CA . ARG B 1 244 ? -9.742 -13.391 11.031 1 85.88 244 ARG B CA 1
ATOM 4079 C C . ARG B 1 244 ? -10.688 -14.586 10.992 1 85.88 244 ARG B C 1
ATOM 4081 O O . ARG B 1 244 ? -11.164 -15.039 12.031 1 85.88 244 ARG B O 1
ATOM 4088 N N . MET B 1 245 ? -10.883 -15.039 9.852 1 87.5 245 MET B N 1
ATOM 4089 C CA . MET B 1 245 ? -11.844 -16.125 9.68 1 87.5 245 MET B CA 1
ATOM 4090 C C . MET B 1 245 ? -11.211 -17.469 10.031 1 87.5 245 MET B C 1
ATOM 4092 O O . MET B 1 245 ? -11.891 -18.359 10.539 1 87.5 245 MET B O 1
ATOM 4096 N N . TYR B 1 246 ? -9.875 -17.547 9.828 1 87.12 246 TYR B N 1
ATOM 4097 C CA . TYR B 1 246 ? -9.367 -18.922 9.844 1 87.12 246 TYR B CA 1
ATOM 4098 C C . TYR B 1 246 ? -8.133 -19.031 10.734 1 87.12 246 TYR B C 1
ATOM 4100 O O . TYR B 1 246 ? -7.684 -20.141 11.039 1 87.12 246 TYR B O 1
ATOM 4108 N N . CYS B 1 247 ? -7.473 -17.969 11.094 1 76.56 247 CYS B N 1
ATOM 4109 C CA . CYS B 1 247 ? -6.254 -18.062 11.891 1 76.56 247 CYS B CA 1
ATOM 4110 C C . CYS B 1 247 ? -6.5 -17.594 13.32 1 76.56 247 CYS B C 1
ATOM 4112 O O . CYS B 1 247 ? -5.668 -17.812 14.203 1 76.56 247 CYS B O 1
ATOM 4114 N N . VAL B 1 248 ? -7.496 -16.641 13.555 1 61.94 248 VAL B N 1
ATOM 4115 C CA . VAL B 1 248 ? -7.781 -16.188 14.914 1 61.94 248 VAL B CA 1
ATOM 4116 C C . VAL B 1 248 ? -9.133 -16.75 15.367 1 61.94 248 VAL B C 1
ATOM 4118 O O . VAL B 1 248 ? -10.016 -17 14.547 1 61.94 248 VAL B O 1
#

Solvent-accessible surface area (backbone atoms only — not comparable to full-atom values): 26516 Å² total; per-residue (Å²): 135,87,74,75,74,64,48,63,68,54,29,46,58,75,35,51,88,74,55,51,72,70,45,50,53,52,52,52,50,48,64,75,36,45,92,53,33,70,75,55,49,64,62,56,53,14,57,77,66,74,49,55,53,64,62,55,37,50,45,26,44,69,50,69,31,94,25,60,68,54,42,30,51,54,48,35,41,53,67,61,23,50,66,44,46,61,73,68,40,54,68,37,45,53,50,11,56,56,55,61,45,62,69,58,35,48,51,50,33,51,52,51,68,70,26,65,32,32,40,26,40,28,64,76,80,32,31,57,57,26,49,50,51,34,59,65,37,48,48,66,75,48,57,51,43,60,49,92,42,71,68,54,44,52,54,46,54,75,61,60,54,89,53,27,31,40,40,37,35,34,62,73,25,66,56,62,71,59,46,52,52,50,51,53,31,42,76,70,68,38,49,32,35,23,39,24,40,74,64,93,34,58,36,51,69,68,25,77,46,59,42,51,19,31,38,64,89,36,72,45,83,87,33,82,60,47,52,57,54,16,47,48,45,52,54,49,51,37,49,50,49,35,38,55,70,70,70,95,136,84,76,71,74,60,47,64,68,54,29,46,59,74,35,51,88,72,54,49,72,69,46,51,53,53,52,52,50,49,65,74,37,45,92,53,34,70,76,54,49,63,62,57,53,15,57,75,66,75,49,55,52,64,62,54,38,50,43,27,43,67,51,69,30,94,26,59,69,54,43,31,51,53,48,35,40,54,68,61,25,52,66,46,45,60,72,67,41,54,66,38,44,54,51,12,57,59,56,60,46,64,68,59,36,48,52,50,32,50,52,52,68,70,25,65,32,33,39,26,42,28,63,77,79,31,32,56,57,26,48,50,50,34,58,65,36,46,49,68,75,48,57,51,44,60,50,92,43,72,67,53,44,51,54,47,53,76,60,60,53,88,52,27,32,41,39,36,35,36,62,72,26,67,56,62,72,60,45,52,51,50,50,55,31,40,75,71,68,37,50,33,35,24,37,24,40,73,62,95,35,60,36,48,70,68,24,78,47,58,41,51,19,30,39,63,90,35,72,45,82,87,33,82,60,47,52,57,56,16,48,48,44,52,53,49,50,37,48,51,50,36,37,56,71,72,71,96

pLDDT: mean 85.83, std 14.68, range [22.38, 98.81]

Organism: NCBI:txid445974